Protein AF-A0A2V7D2C9-F1 (afdb_monomer)

Sequence (476 aa):
MLPTSALVYCLGAPLAWRRRIVDLAVAGVVLIAVSFSWVLAYDLTPPDRRPYAGTTSKNSMLGLAVGPYGLGRFVRLAEFRSASIAAAAAPTTEAAGSTDRALEAGPRRGLARLFVRAPAGALRLADGQLAGQVGWLLPVVLAGVVLGASRDRTRGPLSGTRLAVILWLGWLVTYGVVYSYAGGFFHFYYLVTIAPPLAALAGIGLVVLCEAFLQSARRGTLLPVTLLLTAGWQLYIDASALGWTLGESHPLHIALVSGALLSAAVLIVMLAVRPGASRPLGPRARALAASAVAIGLVAALLAPAAWALSSVLVPGAAALPSADLGRFVPVAGEAPARVRVAERYDPTGLVEFLEANYAGERYLLATTTTRLAAPIFIASGRSVMAMGGFHGLDPILTPERLAAMVEARQIRFVMVGDAGFISRRLGADVAARPITEWVQAKGQLVDPALWRSSALGGRRSGMRLYDLRPAPPTAR

Mean predicted aligned error: 9.2 Å

pLDDT: mean 83.37, std 16.63, range [28.86, 98.06]

Radius of gyration: 29.12 Å; Cα contacts (8 Å, |Δi|>4): 631; chains: 1; bounding box: 63×58×101 Å

Solvent-accessible surface area (backbone atoms only — not comparable to full-atom values): 26463 Å² total; per-residue (Å²): 86,68,71,33,54,53,48,40,47,71,69,64,53,99,63,60,70,69,56,53,50,50,54,51,50,53,50,48,52,53,47,49,54,63,71,41,45,63,41,49,56,54,61,70,42,57,76,94,80,48,83,80,39,70,69,44,93,79,60,28,52,58,56,35,53,51,24,47,73,35,51,30,19,75,41,95,49,73,90,23,57,26,68,67,50,58,40,63,40,62,96,63,87,90,67,92,82,70,89,73,78,84,80,74,86,69,45,66,56,75,76,58,62,74,47,69,76,67,59,68,34,94,62,26,58,67,37,13,66,54,18,57,64,62,47,62,50,49,50,34,23,52,46,11,50,59,54,45,60,61,71,60,73,94,77,72,84,72,51,71,62,40,44,47,47,50,39,30,47,40,36,37,50,51,54,47,51,47,66,13,52,43,47,65,80,53,60,67,60,64,51,60,78,47,36,61,30,47,52,53,30,26,52,50,10,50,54,51,31,51,50,29,44,66,60,28,52,81,54,20,51,52,36,38,50,35,45,48,49,23,48,54,49,40,53,47,25,49,29,59,49,39,51,53,55,103,80,71,82,49,72,68,54,53,48,28,47,51,28,24,49,51,20,25,49,54,51,50,50,54,49,71,69,48,84,56,64,85,62,77,75,53,71,70,58,49,51,51,50,51,51,28,50,49,43,25,49,53,19,69,42,49,61,58,47,52,20,53,46,30,50,72,79,41,90,68,56,83,94,52,57,58,49,43,50,66,79,83,41,91,33,43,80,42,78,88,69,72,74,70,74,72,77,73,82,71,51,61,30,40,46,54,42,45,60,78,65,59,81,81,43,66,22,66,33,35,24,35,16,35,78,62,22,49,63,45,26,68,73,65,75,44,50,48,38,41,54,8,32,78,47,16,63,37,89,78,70,50,52,68,58,50,50,54,34,34,76,69,46,33,36,42,36,40,40,39,58,64,61,48,75,66,25,44,76,48,41,15,64,66,64,41,36,66,48,48,55,47,46,64,75,71,26,47,77,52,65,63,82,68,32,50,71,42,101,83,65,68,94,59,86,55,57,46,45,26,43,40,72,75,75,76,80,76,87,126

Foldseek 3Di:
DLVLVLVLCCQAPPDDPVVSVVVNVVVVVVCCCVVCVVQCVQQVPDPVRDDAPAQAPPSGPVCVVCAQVNVVQFDVDPSRDRLLQVLQQPPDDPCPDDPPPPPPPFDQEDVRLLFQPQDQALCSCLQLQNCLFAVLLVLLLVLLLVLQCPPDDPDDRDDPSNSLSSNLVVQLVVVSNSQNRGDITDASVVCVSNNVSSVSSSVSSQVSQVVLLQQFLVSVLSNLVSLQVSLVSLVSSCCSQQVDDPPPDDVLNVLLNVLSCQLSVQSNVLSVPDPDSPDGDDPVSVVSNVVSVVSSVVSSVSSSVLQVCQQVPPPDDPVRRGRHNCSPDPGGPYDNPPVPPPQQADQVLQLVLLVVVDDPAQASEEELEPSVQVVSCVVNVGHHHHCQYHLSPNNPDALVRVVVSVVVRNDFKYKPLPGDPSSVSSVNCVRCVRVVVSQVVQWDWDPPVRRHPDPPPDPSPRIIMTTNHDDDPDDD

Structure (mmCIF, N/CA/C/O backbone):
data_AF-A0A2V7D2C9-F1
#
_entry.id   AF-A0A2V7D2C9-F1
#
loop_
_atom_site.group_PDB
_atom_site.id
_atom_site.type_symbol
_atom_site.label_atom_id
_atom_site.label_alt_id
_atom_site.label_comp_id
_atom_site.label_asym_id
_atom_site.label_entity_id
_atom_site.label_seq_id
_atom_site.pdbx_PDB_ins_code
_atom_site.Cartn_x
_atom_site.Cartn_y
_atom_site.Cartn_z
_atom_site.occupancy
_atom_site.B_iso_or_equiv
_atom_site.auth_seq_id
_atom_site.auth_comp_id
_atom_site.auth_asym_id
_atom_site.auth_atom_id
_atom_site.pdbx_PDB_model_num
ATOM 1 N N . MET A 1 1 ? -5.612 -13.233 4.151 1.00 82.25 1 MET A N 1
ATOM 2 C CA . MET A 1 1 ? -7.083 -13.100 4.036 1.00 82.25 1 MET A CA 1
ATOM 3 C C . MET A 1 1 ? -7.744 -14.444 3.939 1.00 82.25 1 MET A C 1
ATOM 5 O O . MET A 1 1 ? -8.529 -14.773 4.810 1.00 82.25 1 MET A O 1
ATOM 9 N N . LEU A 1 2 ? -7.383 -15.235 2.928 1.00 88.50 2 LEU A N 1
ATOM 10 C CA . LEU A 1 2 ? -8.044 -16.505 2.630 1.00 88.50 2 LEU A CA 1
ATOM 11 C C . LEU A 1 2 ? -8.145 -17.464 3.829 1.00 88.50 2 LEU A C 1
ATOM 13 O O . LEU A 1 2 ? -9.258 -17.916 4.090 1.00 88.50 2 LEU A O 1
ATOM 17 N N . PRO A 1 3 ? -7.075 -17.714 4.622 1.00 89.19 3 PRO A N 1
ATOM 18 C CA . PRO A 1 3 ? -7.195 -18.606 5.777 1.00 89.19 3 PRO A CA 1
ATOM 19 C C . PRO A 1 3 ? -8.184 -18.074 6.817 1.00 89.19 3 PRO A C 1
ATOM 21 O O . PRO A 1 3 ? -8.952 -18.832 7.398 1.00 89.19 3 PRO A O 1
ATOM 24 N N . THR A 1 4 ? -8.210 -16.756 7.018 1.00 93.25 4 THR A N 1
ATOM 25 C CA . THR A 1 4 ? -9.129 -16.096 7.946 1.00 93.25 4 THR A CA 1
ATOM 26 C C . THR A 1 4 ? -10.572 -16.153 7.454 1.00 93.25 4 THR A C 1
ATOM 28 O O . THR A 1 4 ? -11.460 -16.470 8.237 1.00 93.25 4 THR A O 1
ATOM 31 N N . SER A 1 5 ? -10.825 -15.896 6.170 1.00 92.62 5 SER A N 1
ATOM 32 C CA . SER A 1 5 ? -12.168 -15.997 5.585 1.00 92.62 5 SER A CA 1
ATOM 33 C C . SER A 1 5 ? -12.706 -17.427 5.669 1.00 92.62 5 SER A C 1
ATOM 35 O O . SER A 1 5 ? -13.848 -17.625 6.078 1.00 92.62 5 SER A O 1
ATOM 37 N N . ALA A 1 6 ? -11.867 -18.425 5.368 1.00 94.19 6 ALA A N 1
ATOM 38 C CA . ALA A 1 6 ? -12.217 -19.834 5.518 1.00 94.19 6 ALA A CA 1
ATOM 39 C C . ALA A 1 6 ? -12.487 -20.201 6.985 1.00 94.19 6 ALA A C 1
ATOM 41 O O . ALA A 1 6 ? -13.470 -20.876 7.277 1.00 94.19 6 ALA A O 1
ATOM 42 N N . LEU A 1 7 ? -11.667 -19.706 7.920 1.00 93.31 7 LEU A N 1
ATOM 43 C CA . LEU A 1 7 ? -11.869 -19.907 9.355 1.00 93.31 7 LEU A CA 1
ATOM 44 C C . LEU A 1 7 ? -13.203 -19.316 9.825 1.00 93.31 7 LEU A C 1
ATOM 46 O O . LEU A 1 7 ? -13.973 -20.001 10.488 1.00 93.31 7 LEU A O 1
ATOM 50 N N . VAL A 1 8 ? -13.506 -18.068 9.464 1.00 94.44 8 VAL A N 1
ATOM 51 C CA . VAL A 1 8 ? -14.759 -17.397 9.844 1.00 94.44 8 VAL A CA 1
ATOM 52 C C . VAL A 1 8 ? -15.966 -18.115 9.246 1.00 94.44 8 VAL A C 1
ATOM 54 O O . VAL A 1 8 ? -16.949 -18.326 9.952 1.00 94.44 8 VAL A O 1
ATOM 57 N N . TYR A 1 9 ? -15.876 -18.566 7.992 1.00 94.56 9 TYR A N 1
ATOM 58 C CA . TYR A 1 9 ? -16.906 -19.396 7.369 1.00 94.56 9 TYR A CA 1
ATOM 59 C C . TYR A 1 9 ? -17.117 -20.705 8.140 1.00 94.56 9 TYR A C 1
ATOM 61 O O . TYR A 1 9 ? -18.239 -21.042 8.518 1.00 94.56 9 TYR A O 1
ATOM 69 N N . CYS A 1 10 ? -16.027 -21.403 8.462 1.00 93.38 10 CYS A N 1
ATOM 70 C CA . CYS A 1 10 ? -16.060 -22.633 9.242 1.00 93.38 10 CYS A CA 1
ATOM 71 C C . CYS A 1 10 ? -16.616 -22.440 10.653 1.00 93.38 10 CYS A C 1
ATOM 73 O O . CYS A 1 10 ? -17.246 -23.358 11.162 1.00 93.38 10 CYS A O 1
ATOM 75 N N . LEU A 1 11 ? -16.392 -21.296 11.296 1.00 91.06 11 LEU A N 1
ATOM 76 C CA . LEU A 1 11 ? -16.873 -21.037 12.653 1.00 91.06 11 LEU A CA 1
ATOM 77 C C . LEU A 1 11 ? -18.307 -20.493 12.691 1.00 91.06 11 LEU A C 1
ATOM 79 O O . LEU A 1 11 ? -19.024 -20.754 13.654 1.00 91.06 11 LEU A O 1
ATOM 83 N N . GLY A 1 12 ? -18.714 -19.727 11.676 1.00 90.88 12 GLY A N 1
ATOM 84 C CA . GLY A 1 12 ? -19.963 -18.963 11.682 1.00 90.88 12 GLY A CA 1
ATOM 85 C C . GLY A 1 12 ? -21.104 -19.545 10.847 1.00 90.88 12 GLY A C 1
ATOM 86 O O . GLY A 1 12 ? -22.261 -19.254 11.137 1.00 90.88 12 GLY A O 1
ATOM 87 N N . ALA A 1 13 ? -20.827 -20.354 9.819 1.00 92.19 13 ALA A N 1
ATOM 88 C CA . ALA A 1 13 ? -21.873 -20.828 8.912 1.00 92.19 13 ALA A CA 1
ATOM 89 C C . ALA A 1 13 ? -22.785 -21.870 9.589 1.00 92.19 13 ALA A C 1
ATOM 91 O O . ALA A 1 13 ? -22.284 -22.903 10.036 1.00 92.19 13 ALA A O 1
ATOM 92 N N . PRO A 1 14 ? -24.121 -21.711 9.606 1.00 91.00 14 PRO A N 1
ATOM 93 C CA . PRO A 1 14 ? -25.047 -22.676 10.211 1.00 91.00 14 PRO A CA 1
ATOM 94 C C . PRO A 1 14 ? -25.293 -23.906 9.309 1.00 91.00 14 PRO A C 1
ATOM 96 O O . PRO A 1 14 ? -26.420 -24.338 9.109 1.00 91.00 14 PRO A O 1
ATOM 99 N N . LEU A 1 15 ? -24.229 -24.465 8.727 1.00 93.88 15 LEU A N 1
ATOM 100 C CA . LEU A 1 15 ? -24.260 -25.594 7.794 1.00 93.88 15 LEU A CA 1
ATOM 101 C C . LEU A 1 15 ? -23.517 -26.807 8.361 1.00 93.88 15 LEU A C 1
ATOM 103 O O . LEU A 1 15 ? -22.591 -26.652 9.158 1.00 93.88 15 LEU A O 1
ATOM 107 N N . ALA A 1 16 ? -23.864 -28.011 7.903 1.00 94.56 16 ALA A N 1
ATOM 108 C CA . ALA A 1 16 ? -23.127 -29.228 8.241 1.00 94.56 16 ALA A CA 1
ATOM 109 C C . ALA A 1 16 ? -21.674 -29.177 7.728 1.00 94.56 16 ALA A C 1
ATOM 111 O O . ALA A 1 16 ? -21.399 -28.613 6.666 1.00 94.56 16 ALA A O 1
ATOM 112 N N . TRP A 1 17 ? -20.746 -29.827 8.440 1.00 93.12 17 TRP A N 1
ATOM 113 C CA . TRP A 1 17 ? -19.308 -29.793 8.126 1.00 93.12 17 TRP A CA 1
ATOM 114 C C . TRP A 1 17 ? -18.994 -30.223 6.685 1.00 93.12 17 TRP A C 1
ATOM 116 O O . TRP A 1 17 ? -18.177 -29.588 6.021 1.00 93.12 17 TRP A O 1
ATOM 126 N N . ARG A 1 18 ? -19.697 -31.244 6.169 1.00 95.69 18 ARG A N 1
ATOM 127 C CA . ARG A 1 18 ? -19.540 -31.725 4.786 1.00 95.69 18 ARG A CA 1
ATOM 128 C C . ARG A 1 18 ? -19.818 -30.617 3.781 1.00 95.69 18 ARG A C 1
ATOM 130 O O . ARG A 1 18 ? -19.044 -30.429 2.850 1.00 95.69 18 ARG A O 1
ATOM 137 N N . ARG A 1 19 ? -20.900 -29.861 3.993 1.00 96.62 19 ARG A N 1
ATOM 138 C CA . ARG A 1 19 ? -21.278 -28.769 3.098 1.00 96.62 19 ARG A CA 1
ATOM 139 C C . ARG A 1 19 ? -20.246 -27.649 3.140 1.00 96.62 19 ARG A C 1
ATOM 141 O O . ARG A 1 19 ? -19.813 -27.209 2.085 1.00 96.62 19 ARG A O 1
ATOM 148 N N . ARG A 1 20 ? -19.762 -27.292 4.336 1.00 95.75 20 ARG A N 1
ATOM 149 C CA . ARG A 1 20 ? -18.707 -26.280 4.491 1.00 95.75 20 ARG A CA 1
ATOM 150 C C . ARG A 1 20 ? -17.437 -26.643 3.712 1.00 95.75 20 ARG A C 1
ATOM 152 O O . ARG A 1 20 ? -16.869 -25.779 3.055 1.00 95.75 20 ARG A O 1
ATOM 159 N N . ILE A 1 21 ? -17.016 -27.910 3.750 1.00 96.12 21 ILE A N 1
ATOM 160 C CA . ILE A 1 21 ? -15.855 -28.388 2.981 1.00 96.12 21 ILE A CA 1
ATOM 161 C C . ILE A 1 21 ? -16.108 -28.288 1.479 1.00 96.12 21 ILE A C 1
ATOM 163 O O . ILE A 1 21 ? -15.237 -27.810 0.761 1.00 96.12 21 ILE A O 1
ATOM 167 N N . VAL A 1 22 ? -17.287 -28.705 1.006 1.00 97.38 22 VAL A N 1
ATOM 168 C CA . VAL A 1 22 ? -17.644 -28.601 -0.417 1.00 97.38 22 VAL A CA 1
ATOM 169 C C . VAL A 1 22 ? -17.628 -27.144 -0.874 1.00 97.38 22 VAL A C 1
ATOM 171 O O . VAL A 1 22 ? -17.008 -26.843 -1.888 1.00 97.38 22 VAL A O 1
ATOM 174 N N . ASP A 1 23 ? -18.233 -26.230 -0.114 1.00 97.06 23 ASP A N 1
ATOM 175 C CA . ASP A 1 23 ? -18.254 -24.810 -0.476 1.00 97.06 23 ASP A CA 1
ATOM 176 C C . ASP A 1 23 ? -16.834 -24.218 -0.503 1.00 97.06 23 ASP A C 1
ATOM 178 O O . ASP A 1 23 ? -16.490 -23.496 -1.436 1.00 97.06 23 ASP A O 1
ATOM 182 N N . LEU A 1 24 ? -15.978 -24.567 0.468 1.00 96.75 24 LEU A N 1
ATOM 183 C CA . LEU A 1 24 ? -14.574 -24.142 0.479 1.00 96.75 24 LEU A CA 1
ATOM 184 C C . LEU A 1 24 ? -13.766 -24.745 -0.676 1.00 96.75 24 LEU A C 1
ATOM 186 O O . LEU A 1 24 ? -12.915 -24.056 -1.235 1.00 96.75 24 LEU A O 1
ATOM 190 N N . ALA A 1 25 ? -14.030 -25.997 -1.055 1.00 96.62 25 ALA A N 1
ATOM 191 C CA . ALA A 1 25 ? -13.379 -26.639 -2.192 1.00 96.62 25 ALA A CA 1
ATOM 192 C C . ALA A 1 25 ? -13.778 -25.960 -3.509 1.00 96.62 25 ALA A C 1
ATOM 194 O O . ALA A 1 25 ? -12.908 -25.588 -4.294 1.00 96.62 25 ALA A O 1
ATOM 195 N N . VAL A 1 26 ? -15.077 -25.721 -3.719 1.00 97.75 26 VAL A N 1
ATOM 196 C CA . VAL A 1 26 ? -15.592 -25.011 -4.899 1.00 97.75 26 VAL A CA 1
ATOM 197 C C . VAL A 1 26 ? -15.036 -23.588 -4.955 1.00 97.75 26 VAL A C 1
ATOM 199 O O . VAL A 1 26 ? -14.503 -23.179 -5.986 1.00 97.75 26 VAL A O 1
ATOM 202 N N . ALA A 1 27 ? -15.081 -22.850 -3.843 1.00 96.56 27 ALA A N 1
ATOM 203 C CA . ALA A 1 27 ? -14.507 -21.509 -3.761 1.00 96.56 27 ALA A CA 1
ATOM 204 C C . ALA A 1 27 ? -12.995 -21.513 -4.035 1.00 96.56 27 ALA A C 1
ATOM 206 O O . ALA A 1 27 ? -12.499 -20.622 -4.719 1.00 96.56 27 ALA A O 1
ATOM 207 N N . GLY A 1 28 ? -12.267 -22.524 -3.551 1.00 96.00 28 GLY A N 1
ATOM 208 C CA . GLY A 1 28 ? -10.843 -22.710 -3.817 1.00 96.00 28 GLY A CA 1
ATOM 209 C C . GLY A 1 28 ? -10.541 -22.931 -5.300 1.00 96.00 28 GLY A C 1
ATOM 210 O O . GLY A 1 28 ? -9.653 -22.274 -5.840 1.00 96.00 28 GLY A O 1
ATOM 211 N N . VAL A 1 29 ? -11.310 -23.790 -5.977 1.00 97.25 29 VAL A N 1
ATOM 212 C CA . VAL A 1 29 ? -11.173 -24.028 -7.426 1.00 97.25 29 VAL A CA 1
ATOM 213 C C . VAL A 1 29 ? -11.424 -22.744 -8.214 1.00 97.25 29 VAL A C 1
ATOM 215 O O . VAL A 1 29 ? -10.598 -22.368 -9.046 1.00 97.25 29 VAL A O 1
ATOM 218 N N . VAL A 1 30 ? -12.520 -22.035 -7.922 1.00 97.31 30 VAL A N 1
ATOM 219 C CA . VAL A 1 30 ? -12.848 -20.760 -8.582 1.00 97.31 30 VAL A CA 1
ATOM 220 C C . VAL A 1 30 ? -11.748 -19.728 -8.343 1.00 97.31 30 VAL A C 1
ATOM 222 O O . VAL A 1 30 ? -11.293 -19.077 -9.282 1.00 97.31 30 VAL A O 1
ATOM 225 N N . LEU A 1 31 ? -11.278 -19.602 -7.102 1.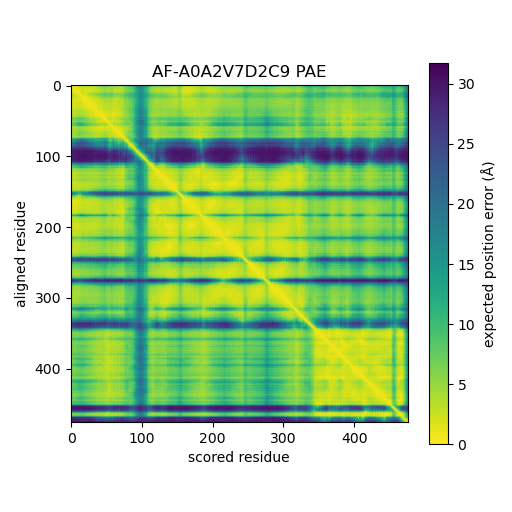00 95.81 31 LEU A N 1
ATOM 226 C CA . LEU A 1 31 ? -10.225 -18.663 -6.741 1.00 95.81 31 LEU A CA 1
ATOM 227 C C . LEU A 1 31 ? -8.929 -18.945 -7.503 1.00 95.81 31 LEU A C 1
ATOM 229 O O . LEU A 1 31 ? -8.324 -18.006 -8.010 1.00 95.81 31 LEU A O 1
ATOM 233 N N . ILE A 1 32 ? -8.500 -20.206 -7.588 1.00 94.62 32 ILE A N 1
ATOM 234 C CA . ILE A 1 32 ? -7.296 -20.598 -8.331 1.00 94.62 32 ILE A CA 1
ATOM 235 C C . ILE A 1 32 ? -7.477 -20.281 -9.817 1.00 94.62 32 ILE A C 1
ATOM 237 O O . ILE A 1 32 ? -6.627 -19.608 -10.398 1.00 94.62 32 ILE A O 1
ATOM 241 N N . ALA A 1 33 ? -8.596 -20.696 -10.415 1.00 96.12 33 ALA A N 1
ATOM 242 C CA . ALA A 1 33 ? -8.868 -20.468 -11.831 1.00 96.12 33 ALA A CA 1
ATOM 243 C C . ALA A 1 33 ? -8.828 -18.974 -12.189 1.00 96.12 33 ALA A C 1
ATOM 245 O O . ALA A 1 33 ? -8.152 -18.580 -13.138 1.00 96.12 33 ALA A O 1
ATOM 246 N N . VAL A 1 34 ? -9.484 -18.126 -11.391 1.00 96.44 34 VAL A N 1
ATOM 247 C CA . VAL A 1 34 ? -9.506 -16.673 -11.612 1.00 96.44 34 VAL A CA 1
ATOM 248 C C . VAL A 1 34 ? -8.134 -16.052 -11.340 1.00 96.44 34 VAL A C 1
ATOM 250 O O . VAL A 1 34 ? -7.636 -15.302 -12.178 1.00 96.44 34 VAL A O 1
ATOM 253 N N . SER A 1 35 ? -7.493 -16.386 -10.215 1.00 94.12 35 SER A N 1
ATOM 254 C CA . SER A 1 35 ? -6.233 -15.752 -9.787 1.00 94.12 35 SER A CA 1
ATOM 255 C C . SER A 1 35 ? -5.062 -16.072 -10.717 1.00 94.12 35 SER A C 1
ATOM 257 O O . SER A 1 35 ? -4.195 -15.226 -10.920 1.00 94.12 35 SER A O 1
ATOM 259 N N . PHE A 1 36 ? -5.037 -17.276 -11.295 1.00 94.62 36 PHE A N 1
ATOM 260 C CA . PHE A 1 36 ? -3.972 -17.702 -12.205 1.00 94.62 36 PHE A CA 1
ATOM 261 C C . PHE A 1 36 ? -4.314 -17.513 -13.685 1.00 94.62 36 PHE A C 1
ATOM 263 O O . PHE A 1 36 ? -3.427 -17.692 -14.513 1.00 94.62 36 PHE A O 1
ATOM 270 N N . SER A 1 37 ? -5.540 -17.110 -14.038 1.00 95.94 37 SER A N 1
ATOM 271 C CA . SER A 1 37 ? -5.976 -16.965 -15.437 1.00 95.94 37 SER A CA 1
ATOM 272 C C . SER A 1 37 ? -5.016 -16.123 -16.286 1.00 95.94 37 SER A C 1
ATOM 274 O O . SER A 1 37 ? -4.532 -16.584 -17.318 1.00 95.94 37 SER A O 1
ATOM 276 N N . TRP A 1 38 ? -4.678 -14.915 -15.829 1.00 95.56 38 TRP A N 1
ATOM 277 C CA . TRP A 1 38 ? -3.775 -14.019 -16.553 1.00 95.56 38 TRP A CA 1
ATOM 278 C C . TRP A 1 38 ? -2.324 -14.506 -16.543 1.00 95.56 38 TRP A C 1
ATOM 280 O O . TRP A 1 38 ? -1.645 -14.431 -17.564 1.00 95.56 38 TRP A O 1
ATOM 290 N N . VAL A 1 39 ? -1.858 -15.043 -15.411 1.00 95.31 39 VAL A N 1
ATOM 291 C CA . VAL A 1 39 ? -0.503 -15.603 -15.287 1.00 95.31 39 VAL A CA 1
ATOM 292 C C . VAL A 1 39 ? -0.308 -16.747 -16.281 1.00 95.31 39 VAL A C 1
ATOM 294 O O . VAL A 1 39 ? 0.691 -16.773 -16.994 1.00 95.31 39 VAL A O 1
ATOM 297 N N . LEU A 1 40 ? -1.289 -17.649 -16.377 1.00 95.19 40 LEU A N 1
ATOM 298 C CA . LEU A 1 40 ? -1.291 -18.755 -17.329 1.00 95.19 40 LEU A CA 1
ATOM 299 C C . LEU A 1 40 ? -1.386 -18.251 -18.768 1.00 95.19 40 LEU A C 1
ATOM 301 O O . LEU A 1 40 ? -0.594 -18.674 -19.601 1.00 95.19 40 LEU A O 1
ATOM 305 N N . ALA A 1 41 ? -2.298 -17.321 -19.064 1.00 96.12 41 ALA A N 1
ATOM 306 C CA . ALA A 1 41 ? -2.421 -16.746 -20.403 1.00 96.12 41 ALA A CA 1
ATOM 307 C C . ALA A 1 41 ? -1.102 -16.111 -20.875 1.00 96.12 41 ALA A C 1
ATOM 309 O O . ALA A 1 41 ? -0.677 -16.320 -22.013 1.00 96.12 41 ALA A O 1
ATOM 310 N N . TYR A 1 42 ? -0.421 -15.381 -19.990 1.00 96.38 42 TYR A N 1
ATOM 311 C CA . TYR A 1 42 ? 0.877 -14.789 -20.279 1.00 96.38 42 TYR A CA 1
ATOM 312 C C . TYR A 1 42 ? 1.955 -15.865 -20.486 1.00 96.38 42 TYR A C 1
ATOM 314 O O . TYR A 1 42 ? 2.602 -15.877 -21.533 1.00 96.38 42 TYR A O 1
ATOM 322 N N . ASP A 1 43 ? 2.132 -16.786 -19.532 1.00 95.69 43 ASP A N 1
ATOM 323 C CA . ASP A 1 43 ? 3.218 -17.775 -19.566 1.00 95.69 43 ASP A CA 1
ATOM 324 C C . ASP A 1 43 ? 3.050 -18.797 -20.711 1.00 95.69 43 ASP A C 1
ATOM 326 O O . ASP A 1 43 ? 4.058 -19.261 -21.251 1.00 95.69 43 ASP A O 1
ATOM 330 N N . LEU A 1 44 ? 1.813 -19.077 -21.146 1.00 96.12 44 LEU A N 1
ATOM 331 C CA . LEU A 1 44 ? 1.499 -19.951 -22.288 1.00 96.12 44 LEU A CA 1
ATOM 332 C C . LEU A 1 44 ? 1.615 -19.258 -23.660 1.00 96.12 44 LEU A C 1
ATOM 334 O O . LEU A 1 44 ? 1.754 -19.941 -24.674 1.00 96.12 44 LEU A O 1
ATOM 338 N N . THR A 1 45 ? 1.576 -17.924 -23.730 1.00 97.06 45 THR A N 1
ATOM 339 C CA . THR A 1 45 ? 1.738 -17.187 -25.000 1.00 97.06 45 THR A CA 1
ATOM 340 C C . THR A 1 45 ? 3.207 -17.194 -25.422 1.00 97.06 45 THR A C 1
ATOM 342 O O . THR A 1 45 ? 4.005 -16.714 -24.640 1.00 97.06 45 THR A O 1
ATOM 345 N N . PRO A 1 46 ? 3.628 -17.633 -26.619 1.00 95.12 46 PRO A N 1
ATOM 346 C CA . PRO A 1 46 ? 5.052 -17.706 -26.979 1.00 95.12 46 PRO A CA 1
ATOM 347 C C . PRO A 1 46 ? 5.869 -16.425 -26.666 1.00 95.12 46 PRO A C 1
ATOM 349 O O . PRO A 1 46 ? 5.362 -15.321 -26.894 1.00 95.12 46 PRO A O 1
ATOM 352 N N . PRO A 1 47 ? 7.117 -16.524 -26.148 1.00 89.31 47 PRO A N 1
ATOM 353 C CA . PRO A 1 47 ? 7.922 -15.366 -25.726 1.00 89.31 47 PRO A CA 1
ATOM 354 C C . PRO A 1 47 ? 8.152 -14.289 -26.796 1.00 89.31 47 PRO A C 1
ATOM 356 O O . PRO A 1 47 ? 8.338 -13.124 -26.458 1.00 89.31 47 PRO A O 1
ATOM 359 N N . ASP A 1 48 ? 8.144 -14.658 -28.075 1.00 85.06 48 ASP A N 1
ATOM 360 C CA . ASP A 1 48 ? 8.259 -13.766 -29.234 1.00 85.06 48 ASP A CA 1
ATOM 361 C C . ASP A 1 48 ? 6.968 -12.982 -29.535 1.00 85.06 48 ASP A C 1
ATOM 363 O O . ASP A 1 48 ? 7.002 -11.983 -30.255 1.00 85.06 48 ASP A O 1
ATOM 367 N N . ARG A 1 49 ? 5.836 -13.398 -28.951 1.00 88.38 49 ARG A N 1
ATOM 368 C CA . ARG A 1 49 ? 4.500 -12.812 -29.148 1.00 88.38 49 ARG A CA 1
ATOM 369 C C . ARG A 1 49 ? 3.958 -12.079 -27.921 1.00 88.38 49 ARG A C 1
ATOM 371 O O . ARG A 1 49 ? 2.817 -11.623 -27.948 1.00 88.38 49 ARG A O 1
ATOM 378 N N . ARG A 1 50 ? 4.754 -11.935 -26.857 1.00 90.31 50 ARG A N 1
ATOM 379 C CA . ARG A 1 50 ? 4.373 -11.225 -25.624 1.00 90.31 50 ARG A CA 1
ATOM 380 C C . ARG A 1 50 ? 5.447 -10.221 -25.182 1.00 90.31 50 ARG A C 1
ATOM 382 O O . ARG A 1 50 ? 6.622 -10.416 -25.485 1.00 90.31 50 ARG A O 1
ATOM 389 N N . PRO A 1 51 ? 5.083 -9.152 -24.447 1.00 86.50 51 PRO A N 1
ATOM 390 C CA . PRO A 1 51 ? 6.060 -8.280 -23.792 1.00 86.50 51 PRO A CA 1
ATOM 391 C C . PRO A 1 51 ? 6.896 -9.052 -22.771 1.00 86.50 51 PRO A C 1
ATOM 393 O O . PRO A 1 51 ? 6.403 -10.024 -22.209 1.00 86.50 51 PRO A O 1
ATOM 396 N N . TYR A 1 52 ? 8.114 -8.602 -22.471 1.00 87.44 52 TYR A N 1
ATOM 397 C CA . TYR A 1 52 ? 8.950 -9.218 -21.438 1.00 87.44 52 TYR A CA 1
ATOM 398 C C . TYR A 1 52 ? 8.395 -8.986 -20.023 1.00 87.44 52 TYR A C 1
ATOM 400 O O . TYR A 1 52 ? 7.986 -7.873 -19.682 1.00 87.44 52 TYR A O 1
ATOM 408 N N . ALA A 1 53 ? 8.426 -10.015 -19.178 1.00 88.44 53 ALA A N 1
ATOM 409 C CA . ALA A 1 53 ? 8.108 -9.926 -17.761 1.00 88.44 53 ALA A CA 1
ATOM 410 C C . ALA A 1 53 ? 9.287 -9.261 -17.045 1.00 88.44 53 ALA A C 1
ATOM 412 O O . ALA A 1 53 ? 10.233 -9.930 -16.616 1.00 88.44 53 ALA A O 1
ATOM 413 N N . GLY A 1 54 ? 9.247 -7.931 -16.953 1.00 80.56 54 GLY A N 1
ATOM 414 C CA . GLY A 1 54 ? 10.285 -7.142 -16.291 1.00 80.56 54 GLY A CA 1
ATOM 415 C C . GLY A 1 54 ? 10.563 -7.636 -14.874 1.00 80.56 54 GLY A C 1
ATOM 416 O O . GLY A 1 54 ? 9.686 -8.192 -14.211 1.00 80.56 54 GLY A O 1
ATOM 417 N N . THR A 1 55 ? 11.794 -7.446 -14.398 1.00 74.56 55 THR A N 1
ATOM 418 C CA . THR A 1 55 ? 12.270 -7.953 -13.094 1.00 74.56 55 THR A CA 1
ATOM 419 C C . THR A 1 55 ? 12.275 -9.482 -12.936 1.00 74.56 55 THR A C 1
ATOM 421 O O . THR A 1 55 ? 12.450 -9.980 -11.826 1.00 74.56 55 THR A O 1
ATOM 424 N N . THR A 1 56 ? 12.152 -10.246 -14.022 1.00 78.06 56 THR A N 1
ATOM 425 C CA . THR A 1 56 ? 12.356 -11.706 -14.026 1.00 78.06 56 THR A CA 1
ATOM 426 C C . THR A 1 56 ? 13.647 -12.077 -14.749 1.00 78.06 56 THR A C 1
ATOM 428 O O . THR A 1 56 ? 14.173 -11.281 -15.524 1.00 78.06 56 THR A O 1
ATOM 431 N N . SER A 1 57 ? 14.157 -13.287 -14.509 1.00 72.94 57 SER A N 1
ATOM 432 C CA . SER A 1 57 ? 15.250 -13.891 -15.291 1.00 72.94 57 SER A CA 1
ATOM 433 C C . SER A 1 57 ? 14.751 -14.861 -16.369 1.00 72.94 57 SER A C 1
ATOM 435 O O . SER A 1 57 ? 15.445 -15.095 -17.351 1.00 72.94 57 SER A O 1
ATOM 437 N N . LYS A 1 58 ? 13.550 -15.430 -16.188 1.00 82.56 58 LYS A N 1
ATOM 438 C CA . LYS A 1 58 ? 12.977 -16.484 -17.046 1.00 82.56 58 LYS A CA 1
ATOM 439 C C . LYS A 1 58 ? 11.792 -16.011 -17.900 1.00 82.56 58 LYS A C 1
ATOM 441 O O . LYS A 1 58 ? 11.113 -16.842 -18.490 1.00 82.56 58 LYS A O 1
ATOM 446 N N . ASN A 1 59 ? 11.513 -14.705 -17.949 1.00 89.50 59 ASN A N 1
ATOM 447 C CA . ASN A 1 59 ? 10.378 -14.137 -18.686 1.00 89.50 59 ASN A CA 1
ATOM 448 C C . ASN A 1 59 ? 9.021 -14.790 -18.320 1.00 89.50 59 ASN A C 1
ATOM 450 O O . ASN A 1 59 ? 8.259 -15.175 -19.210 1.00 89.50 59 ASN A O 1
ATOM 454 N N . SER A 1 60 ? 8.750 -14.970 -17.019 1.00 91.56 60 SER A N 1
ATOM 455 C CA . SER A 1 60 ? 7.551 -15.660 -16.504 1.00 91.56 60 SER A CA 1
ATOM 456 C C . SER A 1 60 ? 6.874 -14.884 -15.375 1.00 91.56 60 SER A C 1
ATOM 458 O O . SER A 1 60 ? 7.521 -14.505 -14.395 1.00 91.56 60 SER A O 1
ATOM 460 N N . MET A 1 61 ? 5.557 -14.703 -15.482 1.00 92.88 61 MET A N 1
ATOM 461 C CA . MET A 1 61 ? 4.742 -14.033 -14.463 1.00 92.88 61 MET A CA 1
ATOM 462 C C . MET A 1 61 ? 4.523 -14.912 -13.231 1.00 92.88 61 MET A C 1
ATOM 464 O O . MET A 1 61 ? 4.455 -14.392 -12.116 1.00 92.88 61 MET A O 1
ATOM 468 N N . LEU A 1 62 ? 4.482 -16.240 -13.389 1.00 92.50 62 LEU A N 1
ATOM 469 C CA . LEU A 1 62 ? 4.447 -17.143 -12.240 1.00 92.50 62 LEU A CA 1
ATOM 470 C C . LEU A 1 62 ? 5.760 -17.070 -11.454 1.00 92.50 62 LEU A C 1
ATOM 472 O O . LEU A 1 62 ? 5.749 -16.933 -10.229 1.00 92.50 62 LEU A O 1
ATOM 476 N N . GLY A 1 63 ? 6.891 -17.094 -12.167 1.00 88.38 63 GLY A N 1
ATOM 477 C CA . GLY A 1 63 ? 8.218 -16.925 -11.576 1.00 88.38 63 GLY A CA 1
ATOM 478 C C . GLY A 1 63 ? 8.372 -15.579 -10.866 1.00 88.38 63 GLY A C 1
ATOM 479 O O . GLY A 1 63 ? 8.956 -15.518 -9.786 1.00 88.38 63 GLY A O 1
ATOM 480 N N . LEU A 1 64 ? 7.787 -14.514 -11.424 1.00 88.25 64 LEU A N 1
ATOM 481 C CA . LEU A 1 64 ? 7.717 -13.195 -10.795 1.00 88.25 64 LEU A CA 1
ATOM 482 C C . LEU A 1 64 ? 6.955 -13.235 -9.460 1.00 88.25 64 LEU A C 1
ATOM 484 O O . LEU A 1 64 ? 7.464 -12.758 -8.443 1.00 88.25 64 LEU A O 1
ATOM 488 N N . ALA A 1 65 ? 5.746 -13.805 -9.470 1.00 88.88 65 ALA A N 1
ATOM 489 C CA . ALA A 1 65 ? 4.839 -13.819 -8.326 1.00 88.88 65 ALA A CA 1
ATOM 490 C C . ALA A 1 65 ? 5.354 -14.691 -7.172 1.00 88.88 65 ALA A C 1
ATOM 492 O O . ALA A 1 65 ? 5.306 -14.276 -6.015 1.00 88.88 65 ALA A O 1
ATOM 493 N N . VAL A 1 66 ? 5.863 -15.889 -7.478 1.00 88.19 66 VAL A N 1
ATOM 494 C CA . VAL A 1 66 ? 6.341 -16.844 -6.465 1.00 88.19 66 VAL A CA 1
ATOM 495 C C . VAL A 1 66 ? 7.771 -16.540 -6.030 1.00 88.19 66 VAL A C 1
ATOM 497 O O . VAL A 1 66 ? 8.099 -16.717 -4.859 1.00 88.19 66 VAL A O 1
ATOM 500 N N . GLY A 1 67 ? 8.622 -16.075 -6.946 1.00 85.38 67 GLY A N 1
ATOM 501 C CA . GLY A 1 67 ? 10.036 -15.849 -6.680 1.00 85.38 67 GLY A CA 1
ATOM 502 C C . GLY A 1 67 ? 10.291 -14.503 -5.996 1.00 85.38 67 GLY A C 1
ATOM 503 O O . GLY A 1 67 ? 10.077 -14.397 -4.787 1.00 85.38 67 GLY A O 1
ATOM 504 N N . PRO A 1 68 ? 10.746 -13.460 -6.713 1.00 78.19 68 PRO A N 1
ATOM 505 C CA . PRO A 1 68 ? 11.225 -12.226 -6.084 1.00 78.19 68 PRO A CA 1
ATOM 506 C C . PRO A 1 68 ? 10.173 -11.467 -5.261 1.00 78.19 68 PRO A C 1
ATOM 508 O O . PRO A 1 68 ? 10.510 -10.847 -4.249 1.00 78.19 68 PRO A O 1
ATOM 511 N N . TYR A 1 69 ? 8.900 -11.526 -5.666 1.00 83.50 69 TYR A N 1
ATOM 512 C CA . TYR A 1 69 ? 7.793 -10.868 -4.959 1.00 83.50 69 TYR A CA 1
ATOM 513 C C . TYR A 1 69 ? 7.089 -11.772 -3.935 1.00 83.50 69 TYR A C 1
ATOM 515 O O . TYR A 1 69 ? 6.334 -11.264 -3.105 1.00 83.50 69 TYR A O 1
ATOM 523 N N . GLY A 1 70 ? 7.369 -13.077 -3.955 1.00 87.19 70 GLY A N 1
ATOM 524 C CA . GLY A 1 70 ? 6.829 -14.072 -3.032 1.00 87.19 70 GLY A CA 1
ATOM 525 C C . GLY A 1 70 ? 7.878 -14.525 -2.020 1.00 87.19 70 GLY A C 1
ATOM 526 O O . GLY A 1 70 ? 8.169 -13.830 -1.047 1.00 87.19 70 GLY A O 1
ATOM 527 N N . LEU A 1 71 ? 8.467 -15.699 -2.248 1.00 86.94 71 LEU A N 1
ATOM 528 C CA . LEU A 1 71 ? 9.438 -16.337 -1.353 1.00 86.94 71 LEU A CA 1
ATOM 529 C C . LEU A 1 71 ? 10.719 -15.513 -1.169 1.00 86.94 71 LEU A C 1
ATOM 531 O O . LEU A 1 71 ? 11.261 -15.473 -0.064 1.00 86.94 71 LEU A O 1
ATOM 535 N N . GLY A 1 72 ? 11.166 -14.796 -2.203 1.00 82.88 72 GLY A N 1
ATOM 536 C CA . GLY A 1 72 ? 12.344 -13.921 -2.160 1.00 82.88 72 GLY A CA 1
ATOM 537 C C . GLY A 1 72 ? 12.229 -12.763 -1.166 1.00 82.88 72 GLY A C 1
ATOM 538 O O . GLY A 1 72 ? 13.234 -12.176 -0.770 1.00 82.88 72 GLY A O 1
ATOM 539 N N . ARG A 1 73 ? 11.010 -12.460 -0.705 1.00 83.50 73 ARG A N 1
ATOM 540 C CA . ARG A 1 73 ? 10.757 -11.486 0.363 1.00 83.50 73 ARG A CA 1
ATOM 541 C C . ARG A 1 73 ? 11.126 -12.018 1.744 1.00 83.50 73 ARG A C 1
ATOM 543 O O . ARG A 1 73 ? 11.379 -11.221 2.638 1.00 83.50 73 ARG A O 1
ATOM 550 N N . PHE A 1 74 ? 11.149 -13.333 1.935 1.00 85.25 74 PHE A N 1
ATOM 551 C CA . PHE A 1 74 ? 11.345 -13.961 3.246 1.00 85.25 74 PHE A CA 1
ATOM 552 C C . PHE A 1 74 ? 12.613 -14.811 3.310 1.00 85.25 74 PHE A C 1
ATOM 554 O O . PHE A 1 74 ? 13.177 -14.991 4.386 1.00 85.25 74 PHE A O 1
ATOM 561 N N . VAL A 1 75 ? 13.089 -15.298 2.164 1.00 82.44 75 VAL A N 1
ATOM 562 C CA . VAL A 1 75 ? 14.261 -16.168 2.065 1.00 82.44 75 VAL A CA 1
ATOM 563 C C . VAL A 1 75 ? 15.299 -15.538 1.139 1.00 82.44 75 VAL A C 1
ATOM 565 O O . VAL A 1 75 ? 14.984 -15.088 0.041 1.00 82.44 75 VAL A O 1
ATOM 568 N N . ARG A 1 76 ? 16.571 -15.532 1.556 1.00 68.88 76 ARG A N 1
ATOM 569 C CA . ARG A 1 76 ? 17.690 -14.936 0.801 1.00 68.88 76 ARG A CA 1
ATOM 570 C C . ARG A 1 76 ? 18.338 -15.905 -0.201 1.00 68.88 76 ARG A C 1
ATOM 572 O O . ARG A 1 76 ? 19.564 -15.942 -0.311 1.00 68.88 76 ARG A O 1
ATOM 579 N N . LEU A 1 77 ? 17.543 -16.682 -0.935 1.00 68.25 77 LEU A N 1
ATOM 580 C CA . LEU A 1 77 ? 18.056 -17.602 -1.961 1.00 68.25 77 LEU A CA 1
ATOM 581 C C . LEU A 1 77 ? 18.417 -16.846 -3.244 1.00 68.25 77 LEU A C 1
ATOM 583 O O . LEU A 1 77 ? 17.689 -15.947 -3.662 1.00 68.25 77 LEU A O 1
ATOM 587 N N . ALA A 1 78 ? 19.540 -17.211 -3.871 1.00 64.75 78 ALA A N 1
ATOM 588 C CA . ALA A 1 78 ? 20.023 -16.574 -5.099 1.00 64.75 78 ALA A CA 1
ATOM 589 C C . ALA A 1 78 ? 19.013 -16.681 -6.257 1.00 64.75 78 ALA A C 1
ATOM 591 O O . ALA A 1 78 ? 18.850 -15.722 -7.005 1.00 64.75 78 ALA A O 1
ATOM 592 N N . GLU A 1 79 ? 18.272 -17.791 -6.342 1.00 61.12 79 GLU A N 1
ATOM 593 C CA . GLU A 1 79 ? 17.235 -18.024 -7.360 1.00 61.12 79 GLU A CA 1
ATOM 594 C C . GLU A 1 79 ? 16.068 -17.021 -7.288 1.00 61.12 79 GLU A C 1
ATOM 596 O O . GLU A 1 79 ? 15.423 -16.743 -8.297 1.00 61.12 79 GLU A O 1
ATOM 601 N N . PHE A 1 80 ? 15.825 -16.418 -6.119 1.00 56.34 80 PHE A N 1
ATOM 602 C CA . PHE A 1 80 ? 14.761 -15.431 -5.920 1.00 56.34 80 PHE A CA 1
ATOM 603 C C . PHE A 1 80 ? 15.258 -13.978 -5.947 1.00 56.34 80 PHE A C 1
ATOM 605 O O . PHE A 1 80 ? 14.499 -13.061 -5.629 1.00 56.34 80 PHE A O 1
ATOM 612 N N . ARG A 1 81 ? 16.520 -13.739 -6.335 1.00 58.66 81 ARG A N 1
ATOM 613 C CA . ARG A 1 81 ? 17.064 -12.388 -6.519 1.00 58.66 81 ARG A CA 1
ATOM 614 C C . ARG A 1 81 ? 16.889 -11.946 -7.969 1.00 58.66 81 ARG A C 1
ATOM 616 O O . ARG A 1 81 ? 17.490 -12.518 -8.871 1.00 58.66 81 ARG A O 1
ATOM 623 N N . SER A 1 82 ? 16.149 -10.866 -8.194 1.00 56.84 82 SER A N 1
ATOM 624 C CA . SER A 1 82 ? 16.210 -10.139 -9.469 1.00 56.84 82 SER A CA 1
ATOM 625 C C . SER A 1 82 ? 17.294 -9.074 -9.400 1.00 56.84 82 SER A C 1
ATOM 627 O O . SER A 1 82 ? 17.387 -8.377 -8.392 1.00 56.84 82 SER A O 1
ATOM 629 N N . ALA A 1 83 ? 18.074 -8.884 -10.467 1.00 52.69 83 ALA A N 1
ATOM 630 C CA . ALA A 1 83 ? 19.119 -7.854 -10.521 1.00 52.69 83 ALA A CA 1
ATOM 631 C C . ALA A 1 83 ? 18.572 -6.444 -10.213 1.00 52.69 83 ALA A C 1
ATOM 633 O O . ALA A 1 83 ? 19.174 -5.693 -9.451 1.00 52.69 83 ALA A O 1
ATOM 634 N N . SER A 1 84 ? 17.369 -6.127 -10.701 1.00 51.00 84 SER A N 1
ATOM 635 C CA . SER A 1 84 ? 16.655 -4.877 -10.405 1.00 51.00 84 SER A CA 1
ATOM 636 C C . SER A 1 84 ? 16.249 -4.716 -8.935 1.00 51.00 84 SER A C 1
ATOM 638 O O . SER A 1 84 ? 16.188 -3.598 -8.432 1.00 51.00 84 SER A O 1
ATOM 640 N N . ILE A 1 85 ? 16.003 -5.825 -8.235 1.00 53.69 85 ILE A N 1
ATOM 641 C CA . ILE A 1 85 ? 15.569 -5.877 -6.833 1.00 53.69 85 ILE A CA 1
ATOM 642 C C . ILE A 1 85 ? 16.776 -5.882 -5.891 1.00 53.69 85 ILE A C 1
ATOM 644 O O . ILE A 1 85 ? 16.767 -5.185 -4.879 1.00 53.69 85 ILE A O 1
ATOM 648 N N . ALA A 1 86 ? 17.822 -6.631 -6.242 1.00 51.22 86 ALA A N 1
ATOM 649 C CA . ALA A 1 86 ? 19.080 -6.697 -5.512 1.00 51.22 86 ALA A CA 1
ATOM 650 C C . ALA A 1 86 ? 19.819 -5.353 -5.554 1.00 51.22 86 ALA A C 1
ATOM 652 O O . ALA A 1 86 ? 20.285 -4.883 -4.520 1.00 51.22 86 ALA A O 1
ATOM 653 N N . ALA A 1 87 ? 19.846 -4.690 -6.714 1.00 46.69 87 ALA A N 1
ATOM 654 C CA . ALA A 1 87 ? 20.446 -3.369 -6.841 1.00 46.69 87 ALA A CA 1
ATOM 655 C C . ALA A 1 87 ? 19.649 -2.298 -6.072 1.00 46.69 87 ALA A C 1
ATOM 657 O O . ALA A 1 87 ? 20.235 -1.391 -5.486 1.00 46.69 87 ALA A O 1
ATOM 658 N N . ALA A 1 88 ? 18.310 -2.399 -6.042 1.00 46.41 88 ALA A N 1
ATOM 659 C CA . ALA A 1 88 ? 17.448 -1.440 -5.340 1.00 46.41 88 ALA A CA 1
ATOM 660 C C . ALA A 1 88 ? 17.466 -1.611 -3.810 1.00 46.41 88 ALA A C 1
ATOM 662 O O . ALA A 1 88 ? 16.955 -0.752 -3.092 1.00 46.41 88 ALA A O 1
ATOM 663 N N . ALA A 1 89 ? 18.052 -2.704 -3.308 1.00 47.41 89 ALA A N 1
ATOM 664 C CA . ALA A 1 89 ? 18.146 -3.023 -1.887 1.00 47.41 89 ALA A CA 1
ATOM 665 C C . ALA A 1 89 ? 19.370 -2.407 -1.165 1.00 47.41 89 ALA A C 1
ATOM 667 O O . ALA A 1 89 ? 19.476 -2.558 0.054 1.00 47.41 89 ALA A O 1
ATOM 668 N N . ALA A 1 90 ? 20.269 -1.681 -1.847 1.00 39.31 90 ALA A N 1
ATOM 669 C CA . ALA A 1 90 ? 21.436 -1.055 -1.208 1.00 39.31 90 ALA A CA 1
ATOM 670 C C . ALA A 1 90 ? 21.400 0.493 -1.243 1.00 39.31 90 ALA A C 1
ATOM 672 O O . ALA A 1 90 ? 21.064 1.074 -2.277 1.00 39.31 90 ALA A O 1
ATOM 673 N N . PRO A 1 91 ? 21.759 1.187 -0.138 1.00 39.84 91 PRO A N 1
ATOM 674 C CA . PRO A 1 91 ? 22.540 0.686 0.988 1.00 39.84 91 PRO A CA 1
ATOM 675 C C . PRO A 1 91 ? 21.655 0.405 2.208 1.00 39.84 91 PRO A C 1
ATOM 677 O O . PRO A 1 91 ? 21.335 1.298 2.990 1.00 39.84 91 PRO A O 1
ATOM 680 N N . THR A 1 92 ? 21.292 -0.858 2.405 1.00 38.69 92 THR A N 1
ATOM 681 C CA . THR A 1 92 ? 21.061 -1.374 3.751 1.00 38.69 92 THR A CA 1
ATOM 682 C C . THR A 1 92 ? 22.090 -2.472 4.002 1.00 38.69 92 THR A C 1
ATOM 684 O O . THR A 1 92 ? 22.097 -3.502 3.338 1.00 38.69 92 THR A O 1
ATOM 687 N N . THR A 1 93 ? 22.976 -2.229 4.971 1.00 37.78 93 THR A N 1
ATOM 688 C CA . THR A 1 93 ? 23.628 -3.267 5.790 1.00 37.78 93 THR A CA 1
ATOM 689 C C . THR A 1 93 ? 24.548 -4.298 5.111 1.00 37.78 93 THR A C 1
ATOM 691 O O . THR A 1 93 ? 24.416 -5.488 5.369 1.00 37.78 93 THR A O 1
ATOM 694 N N . GLU A 1 94 ? 25.559 -3.855 4.360 1.00 31.16 94 GLU A N 1
ATOM 695 C CA . GLU A 1 94 ? 26.805 -4.632 4.145 1.00 31.16 94 GLU A CA 1
ATOM 696 C C . GLU A 1 94 ? 28.046 -3.883 4.675 1.00 31.16 94 GLU A C 1
ATOM 698 O O . GLU A 1 94 ? 29.110 -3.857 4.073 1.00 31.16 94 GLU A O 1
ATOM 703 N N . ALA A 1 95 ? 27.910 -3.275 5.856 1.00 30.03 95 ALA A N 1
ATOM 704 C CA . ALA A 1 95 ? 29.038 -2.838 6.681 1.00 30.03 95 ALA A CA 1
ATOM 705 C C . ALA A 1 95 ? 28.800 -3.259 8.141 1.00 30.03 95 ALA A C 1
ATOM 707 O O . ALA A 1 95 ? 28.786 -2.450 9.064 1.00 30.03 95 ALA A O 1
ATOM 708 N N . ALA A 1 96 ? 28.535 -4.548 8.358 1.00 34.31 96 ALA A N 1
ATOM 709 C CA . ALA A 1 96 ? 28.563 -5.136 9.693 1.00 34.31 96 ALA A CA 1
ATOM 710 C C . ALA A 1 96 ? 30.033 -5.387 10.075 1.00 34.31 96 ALA A C 1
ATOM 712 O O . ALA A 1 96 ? 30.524 -6.502 9.952 1.00 34.31 96 ALA A O 1
ATOM 713 N N . GLY A 1 97 ? 30.756 -4.327 10.448 1.00 28.95 97 GLY A N 1
ATOM 714 C CA . GLY A 1 97 ? 32.173 -4.447 10.808 1.00 28.95 97 GLY A CA 1
ATOM 715 C C . GLY A 1 97 ? 32.892 -3.185 11.288 1.00 28.95 97 GLY A C 1
ATOM 716 O O . GLY A 1 97 ? 34.015 -3.308 11.759 1.00 28.95 97 GLY A O 1
ATOM 717 N N . SER A 1 98 ? 32.295 -1.991 11.226 1.00 31.05 98 SER A N 1
ATOM 718 C CA . SER A 1 98 ? 32.946 -0.768 11.722 1.00 31.05 98 SER A CA 1
ATOM 719 C C . SER A 1 98 ? 32.192 -0.171 12.908 1.00 31.05 98 SER A C 1
ATOM 721 O O . SER A 1 98 ? 31.004 0.134 12.830 1.00 31.05 98 SER A O 1
ATOM 723 N N . THR A 1 99 ? 32.914 -0.006 14.008 1.00 31.89 99 THR A N 1
ATOM 724 C CA . THR A 1 99 ? 32.499 0.429 15.348 1.00 31.89 99 THR A CA 1
ATOM 725 C C . THR A 1 99 ? 32.062 1.895 15.481 1.00 31.89 99 THR A C 1
ATOM 727 O O . THR A 1 99 ? 31.810 2.341 16.597 1.00 31.89 99 THR A O 1
ATOM 730 N N . ASP A 1 100 ? 31.857 2.638 14.394 1.00 28.86 100 ASP A N 1
ATOM 731 C CA . ASP A 1 100 ? 31.423 4.042 14.457 1.00 28.86 100 ASP A CA 1
ATOM 732 C C . ASP A 1 100 ? 29.895 4.181 14.469 1.00 28.86 100 ASP A C 1
ATOM 734 O O . ASP A 1 100 ? 29.254 4.683 13.548 1.00 28.86 100 ASP A O 1
ATOM 738 N N . ARG A 1 101 ? 29.286 3.748 15.578 1.00 35.38 101 ARG A N 1
ATOM 739 C CA . ARG A 1 101 ? 27.852 3.943 15.871 1.00 35.38 101 ARG A CA 1
ATOM 740 C C . ARG A 1 101 ? 27.486 5.352 16.360 1.00 35.38 101 ARG A C 1
ATOM 742 O O . ARG A 1 101 ? 26.340 5.577 16.739 1.00 35.38 101 ARG A O 1
ATOM 749 N N . ALA A 1 102 ? 28.409 6.311 16.330 1.00 30.72 102 ALA A N 1
ATOM 750 C CA . ALA A 1 102 ? 28.165 7.667 16.828 1.00 30.72 102 ALA A CA 1
ATOM 751 C C . ALA A 1 102 ? 27.637 8.660 15.765 1.00 30.72 102 ALA A C 1
ATOM 753 O O . ALA A 1 102 ? 27.272 9.776 16.118 1.00 30.72 102 ALA A O 1
ATOM 754 N N . LEU A 1 103 ? 27.548 8.274 14.481 1.00 36.75 103 LEU A N 1
ATOM 755 C CA . LEU A 1 103 ? 27.213 9.188 13.369 1.00 36.75 103 LEU A CA 1
ATOM 756 C C . LEU A 1 103 ? 25.857 8.941 12.670 1.00 36.75 103 LEU A C 1
ATOM 758 O O . LEU A 1 103 ? 25.525 9.667 11.735 1.00 36.75 103 LEU A O 1
ATOM 762 N N . GLU A 1 104 ? 25.036 7.984 13.124 1.00 35.03 104 GLU A N 1
ATOM 763 C CA . GLU A 1 104 ? 23.726 7.670 12.503 1.00 35.03 104 GLU A CA 1
ATOM 764 C C . GLU A 1 104 ? 22.491 7.940 13.388 1.00 35.03 104 GLU A C 1
ATOM 766 O O . GLU A 1 104 ? 21.370 7.571 13.034 1.00 35.03 104 GLU A O 1
ATOM 771 N N . ALA A 1 105 ? 22.650 8.632 14.517 1.00 33.72 105 ALA A N 1
ATOM 772 C CA . ALA A 1 105 ? 21.526 9.126 15.310 1.00 33.72 105 ALA A CA 1
ATOM 773 C C . ALA A 1 105 ? 21.179 10.568 14.887 1.00 33.72 105 ALA A C 1
ATOM 775 O O . ALA A 1 105 ? 21.660 11.532 15.474 1.00 33.72 105 ALA A O 1
ATOM 776 N N . GLY A 1 106 ? 20.373 10.724 13.831 1.00 41.19 106 GLY A N 1
ATOM 777 C CA . GLY A 1 106 ? 19.883 12.031 13.378 1.00 41.19 106 GLY A CA 1
ATOM 778 C C . GLY A 1 106 ? 18.990 11.968 12.126 1.00 41.19 106 GLY A C 1
ATOM 779 O O . GLY A 1 106 ? 18.994 10.959 11.417 1.00 41.19 106 GLY A O 1
ATOM 780 N N . PRO A 1 107 ? 18.180 13.005 11.842 1.00 41.44 107 PRO A N 1
ATOM 781 C CA . PRO A 1 107 ? 17.017 12.885 10.967 1.00 41.44 107 PRO A CA 1
ATOM 782 C C . PRO A 1 107 ? 17.350 12.723 9.479 1.00 41.44 107 PRO A C 1
ATOM 784 O O . PRO A 1 107 ? 18.329 13.220 8.921 1.00 41.44 107 PRO A O 1
ATOM 787 N N . ARG A 1 108 ? 16.489 11.942 8.840 1.00 48.94 108 ARG A N 1
ATOM 788 C CA . ARG A 1 108 ? 16.655 11.235 7.573 1.00 48.94 108 ARG A CA 1
ATOM 789 C C . ARG A 1 108 ? 16.635 12.149 6.325 1.00 48.94 108 ARG A C 1
ATOM 791 O O . ARG A 1 108 ? 15.678 12.084 5.578 1.00 48.94 108 ARG A O 1
ATOM 798 N N . ARG A 1 109 ? 17.730 12.853 6.001 1.00 51.00 109 ARG A N 1
ATOM 799 C CA . ARG A 1 109 ? 17.981 13.618 4.739 1.00 51.00 109 ARG A CA 1
ATOM 800 C C . ARG A 1 109 ? 17.031 13.334 3.537 1.00 51.00 109 ARG A C 1
ATOM 802 O O . ARG A 1 109 ? 17.236 12.356 2.812 1.00 51.00 109 ARG A O 1
ATOM 809 N N . GLY A 1 110 ? 16.089 14.239 3.240 1.00 55.53 110 GLY A N 1
ATOM 810 C CA . GLY A 1 110 ? 15.474 14.514 1.924 1.00 55.53 110 GLY A CA 1
ATOM 811 C C . GLY A 1 110 ? 15.027 13.309 1.076 1.00 55.53 110 GLY A C 1
ATOM 812 O O . GLY A 1 110 ? 13.920 12.799 1.213 1.00 55.53 110 GLY A O 1
ATOM 813 N N . LEU A 1 111 ? 15.879 12.838 0.155 1.00 56.19 111 LEU A N 1
ATOM 814 C CA . LEU A 1 111 ? 15.569 11.691 -0.722 1.00 56.19 111 LEU A CA 1
ATOM 815 C C . LEU A 1 111 ? 15.363 10.383 0.048 1.00 56.19 111 LEU A C 1
ATOM 817 O O . LEU A 1 111 ? 14.665 9.484 -0.414 1.00 56.19 111 LEU A O 1
ATOM 821 N N . ALA A 1 112 ? 15.979 10.262 1.216 1.00 58.66 112 ALA A N 1
ATOM 822 C CA . ALA A 1 112 ? 16.003 9.033 1.978 1.00 58.66 112 ALA A CA 1
ATOM 823 C C . ALA A 1 112 ? 14.757 8.855 2.878 1.00 58.66 112 ALA A C 1
ATOM 825 O O . ALA A 1 112 ? 14.632 7.820 3.537 1.00 58.66 112 ALA A O 1
ATOM 826 N N . ARG A 1 113 ? 13.827 9.828 2.880 1.00 66.62 113 ARG A N 1
ATOM 827 C CA . ARG A 1 113 ? 12.443 9.681 3.377 1.00 66.62 113 ARG A CA 1
ATOM 828 C C . ARG A 1 113 ? 11.505 9.020 2.375 1.00 66.62 113 ARG A C 1
ATOM 830 O O . ARG A 1 113 ? 10.499 8.453 2.772 1.00 66.62 113 ARG A O 1
ATOM 837 N N . LEU A 1 114 ? 11.843 9.042 1.083 1.00 64.50 114 LEU A N 1
ATOM 838 C CA . LEU A 1 114 ? 11.027 8.408 0.038 1.00 64.50 114 LEU A CA 1
ATOM 839 C C . LEU A 1 114 ? 11.072 6.872 0.097 1.00 64.50 114 LEU A C 1
ATOM 841 O O . LEU A 1 114 ? 10.270 6.206 -0.555 1.00 64.50 114 LEU A O 1
ATOM 845 N N . PHE A 1 115 ? 12.003 6.312 0.872 1.00 71.62 115 PHE A N 1
ATOM 846 C CA . PHE A 1 115 ? 12.227 4.879 0.997 1.00 71.62 115 PHE A CA 1
ATOM 847 C C . PHE A 1 115 ? 12.022 4.418 2.434 1.00 71.62 115 PHE A C 1
ATOM 849 O O . PHE A 1 115 ? 12.450 5.077 3.386 1.00 71.62 115 PHE A O 1
ATOM 856 N N . VAL A 1 116 ? 11.432 3.236 2.593 1.00 76.69 116 VAL A N 1
ATOM 857 C CA . VAL A 1 116 ? 11.296 2.624 3.912 1.00 76.69 116 VAL A CA 1
ATOM 858 C C . VAL A 1 116 ? 12.634 2.045 4.345 1.00 76.69 116 VAL A C 1
ATOM 860 O O . VAL A 1 116 ? 13.159 1.126 3.721 1.00 76.69 116 VAL A O 1
ATOM 863 N N . ARG A 1 117 ? 13.155 2.563 5.459 1.00 73.81 117 ARG A N 1
ATOM 864 C CA . ARG A 1 117 ? 14.402 2.102 6.091 1.00 73.81 117 ARG A CA 1
ATOM 865 C C . ARG A 1 117 ? 14.198 1.426 7.442 1.00 73.81 117 ARG A C 1
ATOM 867 O O . ARG A 1 117 ? 15.168 1.005 8.060 1.00 73.81 117 ARG A O 1
ATOM 874 N N . ALA A 1 118 ? 12.946 1.298 7.882 1.00 82.44 118 ALA A N 1
ATOM 875 C CA . ALA A 1 118 ? 12.614 0.536 9.074 1.00 82.44 118 ALA A CA 1
ATOM 876 C C . ALA A 1 118 ? 13.086 -0.922 8.889 1.00 82.44 118 ALA A C 1
ATOM 878 O O . ALA A 1 118 ? 12.664 -1.560 7.907 1.00 82.44 118 ALA A O 1
ATOM 879 N N . PRO A 1 119 ? 13.957 -1.439 9.778 1.00 83.50 119 PRO A N 1
ATOM 880 C CA . PRO A 1 119 ? 14.481 -2.792 9.663 1.00 83.50 119 PRO A CA 1
ATOM 881 C C . PRO A 1 119 ? 13.346 -3.812 9.760 1.00 83.50 119 PRO A C 1
ATOM 883 O O . PRO A 1 119 ? 12.356 -3.593 10.457 1.00 83.50 119 PRO A O 1
ATOM 886 N N . ALA A 1 120 ? 13.488 -4.935 9.054 1.00 87.19 120 ALA A N 1
ATOM 887 C CA . ALA A 1 120 ? 12.554 -6.045 9.191 1.00 87.19 120 ALA A CA 1
ATOM 888 C C . ALA A 1 120 ? 12.562 -6.567 10.638 1.00 87.19 120 ALA A C 1
ATOM 890 O O . ALA A 1 120 ? 13.623 -6.752 11.232 1.00 87.19 120 ALA A O 1
ATOM 891 N N . GLY A 1 121 ? 11.380 -6.801 11.202 1.00 89.88 121 GLY A N 1
ATOM 892 C CA . GLY A 1 121 ? 11.206 -7.256 12.576 1.00 89.88 121 GLY A CA 1
ATOM 893 C C . GLY A 1 121 ? 9.813 -6.963 13.126 1.00 89.88 121 GLY A C 1
ATOM 894 O O . GLY A 1 121 ? 9.031 -6.225 12.528 1.00 89.88 121 GLY A O 1
ATOM 895 N N . ALA A 1 122 ? 9.511 -7.523 14.299 1.00 92.44 122 ALA A N 1
ATOM 896 C CA . ALA A 1 122 ? 8.188 -7.434 14.926 1.00 92.44 122 ALA A CA 1
ATOM 897 C C . ALA A 1 122 ? 7.708 -5.987 15.151 1.00 92.44 122 ALA A C 1
ATOM 899 O O . ALA A 1 122 ? 6.521 -5.706 15.019 1.00 92.44 122 ALA A O 1
ATOM 900 N N . LEU A 1 123 ? 8.636 -5.069 15.442 1.00 92.31 123 LEU A N 1
ATOM 901 C CA . LEU A 1 123 ? 8.346 -3.658 15.712 1.00 92.31 123 LEU A CA 1
ATOM 902 C C . LEU A 1 123 ? 8.450 -2.758 14.472 1.00 92.31 123 LEU A C 1
ATOM 904 O O . LEU A 1 123 ? 8.322 -1.545 14.599 1.00 92.31 123 LEU A O 1
ATOM 908 N N . ARG A 1 124 ? 8.658 -3.309 13.267 1.00 92.06 124 ARG A N 1
ATOM 909 C CA . ARG A 1 124 ? 8.845 -2.500 12.051 1.00 92.06 124 ARG A CA 1
ATOM 910 C C . ARG A 1 124 ? 7.688 -1.532 11.819 1.00 92.06 124 ARG A C 1
ATOM 912 O O . ARG A 1 124 ? 7.921 -0.366 11.535 1.00 92.06 124 ARG A O 1
ATOM 919 N N . LEU A 1 125 ? 6.450 -2.003 11.975 1.00 94.69 125 LEU A N 1
ATOM 920 C CA . LEU A 1 125 ? 5.244 -1.190 11.771 1.00 94.69 125 LEU A CA 1
ATOM 921 C C . LEU A 1 125 ? 5.050 -0.089 12.824 1.00 94.69 125 LEU A C 1
ATOM 923 O O . LEU A 1 125 ? 4.196 0.770 12.626 1.00 94.69 125 LEU A O 1
ATOM 927 N N . ALA A 1 126 ? 5.830 -0.102 13.909 1.00 94.06 126 ALA A N 1
ATOM 928 C CA . ALA A 1 126 ? 5.862 0.971 14.893 1.00 94.06 126 ALA A CA 1
A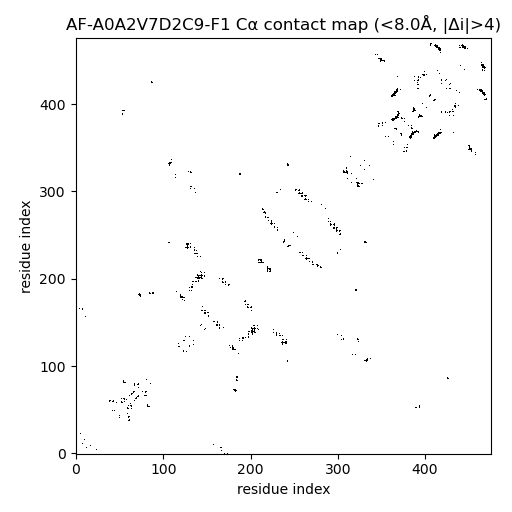TOM 929 C C . ALA A 1 126 ? 6.847 2.099 14.525 1.00 94.06 126 ALA A C 1
ATOM 931 O O . ALA A 1 126 ? 6.794 3.143 15.162 1.00 94.06 126 ALA A O 1
ATOM 932 N N . ASP A 1 127 ? 7.709 1.946 13.504 1.00 91.88 127 ASP A N 1
ATOM 933 C CA . ASP A 1 127 ? 8.519 3.069 12.991 1.00 91.88 127 ASP A CA 1
ATOM 934 C C . ASP A 1 127 ? 7.586 4.216 12.580 1.00 91.88 127 ASP A C 1
ATOM 936 O O . ASP A 1 127 ? 6.638 3.993 11.825 1.00 91.88 127 ASP A O 1
ATOM 940 N N . GLY A 1 128 ? 7.843 5.437 13.062 1.00 89.31 128 GLY A N 1
ATOM 941 C CA . GLY A 1 128 ? 6.921 6.566 12.913 1.00 89.31 128 GLY A CA 1
ATOM 942 C C . GLY A 1 128 ? 6.521 6.864 11.467 1.00 89.31 128 GLY A C 1
ATOM 943 O O . GLY A 1 128 ? 5.375 7.216 11.209 1.00 89.31 128 GLY A O 1
ATOM 944 N N . GLN A 1 129 ? 7.409 6.647 10.490 1.00 86.94 129 GLN A N 1
ATOM 945 C CA . GLN A 1 129 ? 7.084 6.871 9.075 1.00 86.94 129 GLN A CA 1
ATOM 946 C C . GLN A 1 129 ? 6.105 5.820 8.523 1.00 86.94 129 GLN A C 1
ATOM 948 O O . GLN A 1 129 ? 5.313 6.126 7.630 1.00 86.94 129 GLN A O 1
ATOM 953 N N . LEU A 1 130 ? 6.134 4.592 9.054 1.00 92.44 130 LEU A N 1
ATOM 954 C CA . LEU A 1 130 ? 5.191 3.522 8.716 1.00 92.44 130 LEU A CA 1
ATOM 955 C C . LEU A 1 130 ? 3.893 3.639 9.513 1.00 92.44 130 LEU A C 1
ATOM 957 O O . LEU A 1 130 ? 2.808 3.593 8.932 1.00 92.44 130 LEU A O 1
ATOM 961 N N . ALA A 1 131 ? 4.001 3.843 10.824 1.00 94.19 131 ALA A N 1
ATOM 962 C CA . ALA A 1 131 ? 2.862 4.052 11.704 1.00 94.19 131 ALA A CA 1
ATOM 963 C C . ALA A 1 131 ? 2.046 5.283 11.275 1.00 94.19 131 ALA A C 1
ATOM 965 O O . ALA A 1 131 ? 0.821 5.209 11.236 1.00 94.19 131 ALA A O 1
ATOM 966 N N . GLY A 1 132 ? 2.697 6.359 10.826 1.00 92.56 132 GLY A N 1
ATOM 967 C CA . GLY A 1 132 ? 2.040 7.557 10.297 1.00 92.56 132 GLY A CA 1
ATOM 968 C C . GLY A 1 132 ? 1.245 7.344 9.004 1.00 92.56 132 GLY A C 1
ATOM 969 O O . GLY A 1 132 ? 0.438 8.195 8.638 1.00 92.56 132 GLY A O 1
ATOM 970 N N . GLN A 1 133 ? 1.391 6.204 8.316 1.00 93.12 133 GLN A N 1
ATOM 971 C CA . GLN A 1 133 ? 0.548 5.909 7.151 1.00 93.12 133 GLN A CA 1
ATOM 972 C C . GLN A 1 133 ? -0.852 5.422 7.549 1.00 93.12 133 GLN A C 1
ATOM 974 O O . GLN A 1 133 ? -1.823 5.765 6.882 1.00 93.12 133 GLN A O 1
ATOM 979 N N . VAL A 1 134 ? -0.971 4.592 8.595 1.00 94.25 134 VAL A N 1
ATOM 980 C CA . VAL A 1 134 ? -2.228 3.867 8.909 1.00 94.25 134 VAL A CA 1
ATOM 981 C C . VAL A 1 134 ? -2.459 3.566 10.397 1.00 94.25 134 VAL A C 1
ATOM 983 O O . VAL A 1 134 ? -3.567 3.216 10.789 1.00 94.25 134 VAL A O 1
ATOM 986 N N . GLY A 1 135 ? -1.438 3.685 11.243 1.00 95.25 135 GLY A N 1
ATOM 987 C CA . GLY A 1 135 ? -1.405 3.189 12.623 1.00 95.25 135 GLY A CA 1
ATOM 988 C C . GLY A 1 135 ? -1.918 4.149 13.699 1.00 95.25 135 GLY A C 1
ATOM 989 O O . GLY A 1 135 ? -1.774 3.848 14.878 1.00 95.25 135 GLY A O 1
ATOM 990 N N . TRP A 1 136 ? -2.516 5.285 13.341 1.00 95.75 136 TRP A N 1
ATOM 991 C CA . TRP A 1 136 ? -2.879 6.381 14.258 1.00 95.75 136 TRP A CA 1
ATOM 992 C C . TRP A 1 136 ? -3.772 6.005 15.445 1.00 95.75 136 TRP A C 1
ATOM 994 O O . TRP A 1 136 ? -3.677 6.617 16.506 1.00 95.75 136 TRP A O 1
ATOM 1004 N N . LEU A 1 137 ? -4.650 5.014 15.274 1.00 96.88 137 LEU A N 1
ATOM 1005 C CA . LEU A 1 137 ? -5.654 4.615 16.269 1.00 96.88 137 LEU A CA 1
ATOM 1006 C C . LEU A 1 137 ? -5.323 3.274 16.941 1.00 96.88 137 LEU A C 1
ATOM 1008 O O . LEU A 1 137 ? -6.222 2.588 17.429 1.00 96.88 137 LEU A O 1
ATOM 1012 N N . LEU A 1 138 ? -4.045 2.876 16.964 1.00 96.88 138 LEU A N 1
ATOM 1013 C CA . LEU A 1 138 ? -3.623 1.564 17.466 1.00 96.88 138 LEU A CA 1
ATOM 1014 C C . LEU A 1 138 ? -4.151 1.239 18.881 1.00 96.88 138 LEU A C 1
ATOM 1016 O O . LEU A 1 138 ? -4.659 0.132 19.060 1.00 96.88 138 LEU A O 1
ATOM 1020 N N . PRO A 1 139 ? -4.142 2.151 19.876 1.00 97.56 139 PRO A N 1
ATOM 1021 C CA . PRO A 1 139 ? -4.706 1.836 21.192 1.00 97.56 139 PRO A CA 1
ATOM 1022 C C . PRO A 1 139 ? -6.216 1.543 21.161 1.00 97.56 139 PRO A C 1
ATOM 1024 O O . PRO A 1 139 ? -6.676 0.624 21.840 1.00 97.56 139 PRO A O 1
ATOM 1027 N N . VAL A 1 140 ? -6.987 2.250 20.324 1.00 97.56 140 VAL A N 1
ATOM 1028 C CA . VAL A 1 140 ? -8.425 1.979 20.119 1.00 97.56 140 VAL A CA 1
ATOM 1029 C C . VAL A 1 140 ? -8.635 0.624 19.439 1.00 97.56 140 VAL A C 1
ATOM 1031 O O . VAL A 1 140 ? -9.519 -0.135 19.834 1.00 97.56 140 VAL A O 1
ATOM 1034 N N . VAL A 1 141 ? -7.795 0.284 18.456 1.00 98.06 141 VAL A N 1
ATOM 1035 C CA . VAL A 1 141 ? -7.799 -1.031 17.792 1.00 98.06 141 VAL A CA 1
ATOM 1036 C C . VAL A 1 141 ? -7.559 -2.152 18.801 1.00 98.06 141 VAL A C 1
ATOM 1038 O O . VAL A 1 141 ? -8.304 -3.131 18.816 1.00 98.06 141 VAL A O 1
ATOM 1041 N N . LEU A 1 142 ? -6.556 -2.005 19.671 1.00 97.12 142 LEU A N 1
ATOM 1042 C CA . LEU A 1 142 ? -6.247 -2.991 20.709 1.00 97.12 142 LEU A CA 1
ATOM 1043 C C . LEU A 1 142 ? -7.416 -3.162 21.688 1.00 97.12 142 LEU A C 1
ATOM 1045 O O . LEU A 1 142 ? -7.776 -4.294 22.018 1.00 97.12 142 LEU A O 1
ATOM 1049 N N . ALA A 1 143 ? -8.065 -2.064 22.088 1.00 95.06 143 ALA A N 1
ATOM 1050 C CA . ALA A 1 143 ? -9.284 -2.125 22.888 1.00 95.06 143 ALA A CA 1
ATOM 1051 C C . ALA A 1 143 ? -10.416 -2.867 22.153 1.00 95.06 143 ALA A C 1
ATOM 1053 O O . ALA A 1 143 ? -11.080 -3.711 22.751 1.00 95.06 143 ALA A O 1
ATOM 1054 N N . GLY A 1 144 ? -10.603 -2.623 20.852 1.00 94.44 144 GLY A N 1
ATOM 1055 C CA . GLY A 1 144 ? -11.585 -3.332 20.025 1.00 94.44 144 GLY A CA 1
ATOM 1056 C C . GLY A 1 144 ? -11.333 -4.830 19.921 1.00 94.44 144 GLY A C 1
ATOM 1057 O O . GLY A 1 144 ? -12.272 -5.615 20.034 1.00 94.44 144 GLY A O 1
ATOM 1058 N N . VAL A 1 145 ? -10.071 -5.241 19.795 1.00 95.81 145 VAL A N 1
ATOM 1059 C CA . VAL A 1 145 ? -9.689 -6.658 19.795 1.00 95.81 145 VAL A CA 1
ATOM 1060 C C . VAL A 1 145 ? -9.996 -7.305 21.146 1.00 95.81 145 VAL A C 1
ATOM 1062 O O . VAL A 1 145 ? -10.716 -8.301 21.200 1.00 95.81 145 VAL A O 1
ATOM 1065 N N . VAL A 1 146 ? -9.490 -6.736 22.244 1.00 93.56 146 VAL A N 1
ATOM 1066 C CA . VAL A 1 146 ? -9.594 -7.340 23.585 1.00 93.56 146 VAL A CA 1
ATOM 1067 C C . VAL A 1 146 ? -11.035 -7.324 24.100 1.00 93.56 146 VAL A C 1
ATOM 1069 O O . VAL A 1 146 ? -11.558 -8.339 24.573 1.00 93.56 146 VAL A O 1
ATOM 1072 N N . LEU A 1 147 ? -11.705 -6.176 24.006 1.00 90.69 147 LEU A N 1
ATOM 1073 C CA . LEU A 1 147 ? -13.053 -6.003 24.543 1.00 90.69 147 LEU A CA 1
ATOM 1074 C C . LEU A 1 147 ? -14.121 -6.580 23.604 1.00 90.69 147 LEU A C 1
ATOM 1076 O O . LEU A 1 147 ? -15.110 -7.140 24.071 1.00 90.69 147 LEU A O 1
ATOM 1080 N N . GLY A 1 148 ? -13.913 -6.508 22.286 1.00 88.31 148 GLY A N 1
ATOM 1081 C CA . GLY A 1 148 ? -14.808 -7.124 21.304 1.00 88.31 148 GLY A CA 1
ATOM 1082 C C . GLY A 1 148 ? -14.795 -8.652 21.384 1.00 88.31 148 GLY A C 1
ATOM 1083 O O . GLY A 1 148 ? -15.855 -9.275 21.352 1.00 88.31 148 GLY A O 1
ATOM 1084 N N . ALA A 1 149 ? -13.623 -9.269 21.581 1.00 88.31 149 ALA A N 1
ATOM 1085 C CA . ALA A 1 149 ? -13.518 -10.720 21.763 1.00 88.31 149 ALA A CA 1
ATOM 1086 C C . ALA A 1 149 ? -14.152 -11.216 23.078 1.00 88.31 149 ALA A C 1
ATOM 1088 O O . ALA A 1 149 ? -14.631 -12.350 23.143 1.00 88.31 149 ALA A O 1
ATOM 1089 N N . SER A 1 150 ? -14.188 -10.375 24.118 1.00 84.62 150 SER A N 1
ATOM 1090 C CA . SER A 1 150 ? -14.683 -10.733 25.456 1.00 84.62 150 SER A CA 1
ATOM 1091 C C . SER A 1 150 ? -16.174 -10.456 25.692 1.00 84.62 150 SER A C 1
ATOM 1093 O O . SER A 1 150 ? -16.660 -10.704 26.796 1.00 84.62 150 SER A O 1
ATOM 1095 N N . ARG A 1 151 ? -16.926 -9.997 24.678 1.00 76.38 151 ARG A N 1
ATOM 1096 C CA . ARG A 1 151 ? -18.365 -9.706 24.824 1.00 76.38 151 ARG A CA 1
ATOM 1097 C C . ARG A 1 151 ? -19.240 -10.923 25.113 1.00 76.38 151 ARG A C 1
ATOM 1099 O O . ARG A 1 151 ? -20.209 -10.794 25.856 1.00 76.38 151 ARG A O 1
ATOM 1106 N N . ASP A 1 152 ? -18.904 -12.086 24.561 1.00 71.12 152 ASP A N 1
ATOM 1107 C CA . ASP A 1 152 ? -19.774 -13.265 24.650 1.00 71.12 152 ASP A CA 1
ATOM 1108 C C . ASP A 1 152 ? -19.271 -14.316 25.635 1.00 71.12 152 ASP A C 1
ATOM 1110 O O . ASP A 1 152 ? -18.064 -14.489 25.842 1.00 71.12 152 ASP A O 1
ATOM 1114 N N . ARG A 1 153 ? -20.217 -15.090 26.182 1.00 64.94 153 ARG A N 1
ATOM 1115 C CA . ARG A 1 153 ? -19.913 -16.307 26.941 1.00 64.94 153 ARG A CA 1
ATOM 1116 C C . ARG A 1 153 ? -19.111 -17.277 26.070 1.00 64.94 153 ARG A C 1
ATOM 1118 O O . ARG A 1 153 ? -19.357 -17.427 24.881 1.00 64.94 153 ARG A O 1
ATOM 1125 N N . THR A 1 154 ? -18.163 -17.975 26.689 1.00 64.38 154 THR A N 1
ATOM 1126 C CA . THR A 1 154 ? -17.288 -18.956 26.023 1.00 64.38 154 THR A CA 1
ATOM 1127 C C . THR A 1 154 ? -18.022 -20.204 25.527 1.00 64.38 154 THR A C 1
ATOM 1129 O O . THR A 1 154 ? -17.455 -20.965 24.750 1.00 64.38 154 THR A O 1
ATOM 1132 N N . ARG A 1 155 ? -19.267 -20.425 25.968 1.00 60.50 155 ARG A N 1
ATOM 1133 C CA . ARG A 1 155 ? -20.098 -21.580 25.612 1.00 60.50 155 ARG A CA 1
ATOM 1134 C C . ARG A 1 155 ? -21.275 -21.129 24.743 1.00 60.50 155 ARG A C 1
ATOM 1136 O O . ARG A 1 155 ? -22.117 -20.372 25.220 1.00 60.50 155 ARG A O 1
ATOM 1143 N N . GLY A 1 156 ? -21.321 -21.610 23.501 1.00 72.44 156 GLY A N 1
ATOM 1144 C CA . GLY A 1 156 ? -22.366 -21.325 22.510 1.00 72.44 156 GLY A CA 1
ATOM 1145 C C . GLY A 1 156 ? -21.795 -20.957 21.131 1.00 72.44 156 GLY A C 1
ATOM 1146 O O . GLY A 1 156 ? -20.574 -20.845 20.990 1.00 72.44 156 GLY A O 1
ATOM 1147 N N . PRO A 1 157 ? -22.650 -20.780 20.107 1.00 79.31 157 PRO A N 1
ATOM 1148 C CA . PRO A 1 157 ? -22.238 -20.233 18.816 1.00 79.31 157 PRO A CA 1
ATOM 1149 C C . PRO A 1 157 ? -21.593 -18.851 18.984 1.00 79.31 157 PRO A C 1
ATOM 1151 O O . PRO A 1 157 ? -22.016 -18.061 19.830 1.00 79.31 157 PRO A O 1
ATOM 1154 N N . LEU A 1 158 ? -20.570 -18.548 18.182 1.00 85.62 158 LEU A N 1
ATOM 1155 C CA . LEU A 1 158 ? -19.908 -17.242 18.232 1.00 85.62 158 LEU A CA 1
ATOM 1156 C C . LEU A 1 158 ? -20.870 -16.149 17.744 1.00 85.62 158 LEU A C 1
ATOM 1158 O O . LEU A 1 158 ? -21.550 -16.336 16.735 1.00 85.62 158 LEU A O 1
ATOM 1162 N N . SER A 1 159 ? -20.901 -14.996 18.418 1.00 86.50 159 SER A N 1
ATOM 1163 C CA . SER A 1 159 ? -21.682 -13.856 17.929 1.00 86.50 159 SER A CA 1
ATOM 1164 C C . SER A 1 159 ? -21.100 -13.282 16.636 1.00 86.50 159 SER A C 1
ATOM 1166 O O . SER A 1 159 ? -19.913 -13.450 16.329 1.00 86.50 159 SER A O 1
ATOM 1168 N N . GLY A 1 160 ? -21.919 -12.505 15.922 1.00 87.06 160 GLY A N 1
ATOM 1169 C CA . GLY A 1 160 ? -21.467 -11.724 14.771 1.00 87.06 160 GLY A CA 1
ATOM 1170 C C . GLY A 1 160 ? -20.292 -10.797 15.104 1.00 87.06 160 GLY A C 1
ATOM 1171 O O . GLY A 1 160 ? -19.357 -10.698 14.314 1.00 87.06 160 GLY A O 1
ATOM 1172 N N . THR A 1 161 ? -20.269 -10.193 16.298 1.00 87.94 161 THR A N 1
ATOM 1173 C CA . THR A 1 161 ? -19.162 -9.330 16.748 1.00 87.94 161 THR A CA 1
ATOM 1174 C C . THR A 1 161 ? -17.865 -10.117 16.886 1.00 87.94 161 THR A C 1
ATOM 1176 O O . THR A 1 161 ? -16.823 -9.677 16.404 1.00 87.94 161 THR A O 1
ATOM 1179 N N . ARG A 1 162 ? -17.908 -11.308 17.495 1.00 89.94 162 ARG A N 1
ATOM 1180 C CA . ARG A 1 162 ? -16.712 -12.142 17.651 1.00 89.94 162 ARG A CA 1
ATOM 1181 C C . ARG A 1 162 ? -16.205 -12.653 16.302 1.00 89.94 162 ARG A C 1
ATOM 1183 O O . ARG A 1 162 ? -15.000 -12.623 16.064 1.00 89.94 162 ARG A O 1
ATOM 1190 N N . LEU A 1 163 ? -17.104 -13.065 15.407 1.00 92.44 163 LEU A N 1
ATOM 1191 C CA . LEU A 1 163 ? -16.749 -13.444 14.035 1.00 92.44 163 LEU A CA 1
ATOM 1192 C C . LEU A 1 163 ? -16.120 -12.271 13.268 1.00 92.44 163 LEU A C 1
ATOM 1194 O O . LEU A 1 163 ? -15.108 -12.462 12.596 1.00 92.44 163 LEU A O 1
ATOM 1198 N N . ALA A 1 164 ? -16.653 -11.055 13.424 1.00 93.25 164 ALA A N 1
ATOM 1199 C CA . ALA A 1 164 ? -16.080 -9.847 12.836 1.00 93.25 164 ALA A CA 1
ATOM 1200 C C . ALA A 1 164 ? -14.682 -9.547 13.398 1.00 93.25 164 ALA A C 1
ATOM 1202 O O . ALA A 1 164 ? -13.762 -9.291 12.626 1.00 93.25 164 ALA A O 1
ATOM 1203 N N . VAL A 1 165 ? -14.478 -9.637 14.718 1.00 95.00 165 VAL A N 1
ATOM 1204 C CA . VAL A 1 165 ? -13.146 -9.464 15.324 1.00 95.00 165 VAL A CA 1
ATOM 1205 C C . VAL A 1 165 ? -12.162 -10.499 14.782 1.00 95.00 165 VAL A C 1
ATOM 1207 O O . VAL A 1 165 ? -11.059 -10.121 14.405 1.00 95.00 165 VAL A O 1
ATOM 1210 N N . ILE A 1 166 ? -12.547 -11.776 14.671 1.00 95.00 166 ILE A N 1
ATOM 1211 C CA . ILE A 1 166 ? -11.690 -12.826 14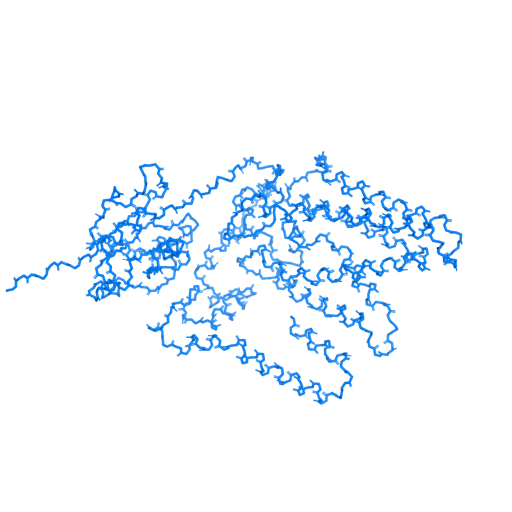.089 1.00 95.00 166 ILE A CA 1
ATOM 1212 C C . ILE A 1 166 ? -11.336 -12.494 12.633 1.00 95.00 166 ILE A C 1
ATOM 1214 O O . ILE A 1 166 ? -10.173 -12.617 12.248 1.00 95.00 166 ILE A O 1
ATOM 1218 N N . LEU A 1 167 ? -12.312 -12.039 11.840 1.00 96.19 167 LEU A N 1
ATOM 1219 C CA . LEU A 1 167 ? -12.105 -11.649 10.447 1.00 96.19 167 LEU A CA 1
ATOM 1220 C C . LEU A 1 167 ? -11.093 -10.505 10.322 1.00 96.19 167 LEU A C 1
ATOM 1222 O O . LEU A 1 167 ? -10.092 -10.630 9.616 1.00 96.19 167 LEU A O 1
ATOM 1226 N N . TRP A 1 168 ? -11.342 -9.395 11.015 1.00 97.19 168 TRP A N 1
ATOM 1227 C CA . TRP A 1 168 ? -10.519 -8.193 10.903 1.00 97.19 168 TRP A CA 1
ATOM 1228 C C . TRP A 1 168 ? -9.151 -8.362 11.566 1.00 97.19 168 TRP A C 1
ATOM 1230 O O . TRP A 1 168 ? -8.148 -7.907 11.020 1.00 97.19 168 TRP A O 1
ATOM 1240 N N . LEU A 1 169 ? -9.069 -9.070 12.695 1.00 97.06 169 LEU A N 1
ATOM 1241 C CA . LEU A 1 169 ? -7.795 -9.368 13.345 1.00 97.06 169 LEU A CA 1
ATOM 1242 C C . LEU A 1 169 ? -6.962 -10.336 12.510 1.00 97.06 169 LEU A C 1
ATOM 1244 O O . LEU A 1 169 ? -5.778 -10.093 12.305 1.00 97.06 169 LEU A O 1
ATOM 1248 N N . GLY A 1 170 ? -7.558 -11.411 11.990 1.00 96.94 170 GLY A N 1
ATOM 1249 C CA . GLY A 1 170 ? -6.841 -12.335 11.114 1.00 96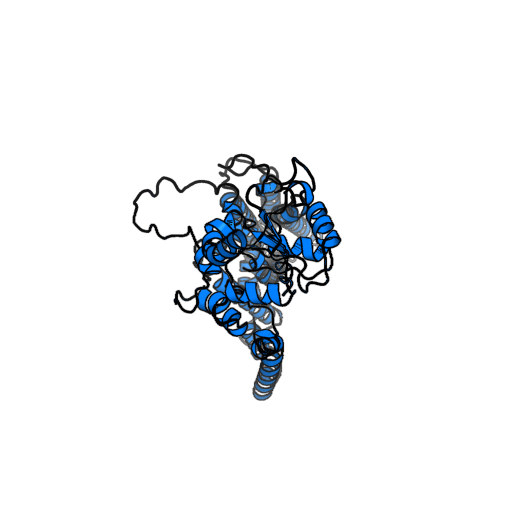.94 170 GLY A CA 1
ATOM 1250 C C . GLY A 1 170 ? -6.379 -11.648 9.828 1.00 96.94 170 GLY A C 1
ATOM 1251 O O . GLY A 1 170 ? -5.270 -11.921 9.356 1.00 96.94 170 GLY A O 1
ATOM 1252 N N . TRP A 1 171 ? -7.161 -10.682 9.320 1.00 96.81 171 TRP A N 1
ATOM 1253 C CA . TRP A 1 171 ? -6.711 -9.800 8.250 1.00 96.81 171 TRP A CA 1
ATOM 1254 C C . TRP A 1 171 ? -5.442 -9.056 8.657 1.00 96.81 171 TRP A C 1
ATOM 1256 O O . TRP A 1 171 ? -4.389 -9.199 8.023 1.00 96.81 171 TRP A O 1
ATOM 1266 N N . LEU A 1 172 ? -5.552 -8.268 9.725 1.00 96.81 172 LEU A N 1
ATOM 1267 C CA . LEU A 1 172 ? -4.493 -7.404 10.221 1.00 96.81 172 LEU A CA 1
ATOM 1268 C C . LEU A 1 172 ? -3.213 -8.184 10.526 1.00 96.81 172 LEU A C 1
ATOM 1270 O O . LEU A 1 172 ? -2.143 -7.768 10.103 1.00 96.81 172 LEU A O 1
ATOM 1274 N N . VAL A 1 173 ? -3.319 -9.332 11.197 1.00 96.19 173 VAL A N 1
ATOM 1275 C CA . VAL A 1 173 ? -2.177 -10.185 11.550 1.00 96.19 173 VAL A CA 1
ATOM 1276 C C . VAL A 1 173 ? -1.501 -10.739 10.300 1.00 96.19 173 VAL A C 1
ATOM 1278 O O . VAL A 1 173 ? -0.278 -10.697 10.219 1.00 96.19 173 VAL A O 1
ATOM 1281 N N . THR A 1 174 ? -2.264 -11.200 9.300 1.00 95.12 174 THR A N 1
ATOM 1282 C CA . THR A 1 174 ? -1.681 -11.756 8.066 1.00 95.12 174 THR A CA 1
ATOM 1283 C C . THR A 1 174 ? -0.760 -10.739 7.387 1.00 95.12 174 THR A C 1
ATOM 1285 O O . THR A 1 174 ? 0.409 -11.025 7.137 1.00 95.12 174 THR A O 1
ATOM 1288 N N . TYR A 1 175 ? -1.271 -9.540 7.097 1.00 94.44 175 TYR A N 1
ATOM 1289 C CA . TYR A 1 175 ? -0.466 -8.509 6.437 1.00 94.44 175 TYR A CA 1
ATOM 1290 C C . TYR A 1 175 ? 0.531 -7.847 7.387 1.00 94.44 175 TYR A C 1
ATOM 1292 O O . TYR A 1 175 ? 1.612 -7.465 6.952 1.00 94.44 175 TYR A O 1
ATOM 1300 N N . GLY A 1 176 ? 0.209 -7.755 8.678 1.00 95.00 176 GLY A N 1
ATOM 1301 C CA . GLY A 1 176 ? 1.114 -7.259 9.708 1.00 95.00 176 GLY A CA 1
ATOM 1302 C C . GLY A 1 176 ? 2.400 -8.079 9.758 1.00 95.00 176 GLY A C 1
ATOM 1303 O O . GLY A 1 176 ? 3.485 -7.516 9.684 1.00 95.00 176 GLY A O 1
ATOM 1304 N N . VAL A 1 177 ? 2.288 -9.411 9.768 1.00 94.31 177 VAL A N 1
ATOM 1305 C CA . VAL A 1 177 ? 3.444 -10.319 9.692 1.00 94.31 177 VAL A CA 1
ATOM 1306 C C . VAL A 1 177 ? 4.190 -10.141 8.369 1.00 94.31 177 VAL A C 1
ATOM 1308 O O . VAL A 1 177 ? 5.406 -9.956 8.377 1.00 94.31 177 VAL A O 1
ATOM 1311 N N . VAL A 1 178 ? 3.482 -10.136 7.234 1.00 92.50 178 VAL A N 1
ATOM 1312 C CA . VAL A 1 178 ? 4.109 -9.955 5.914 1.00 92.50 178 VAL A CA 1
ATOM 1313 C C . VAL A 1 178 ? 4.921 -8.660 5.864 1.00 92.50 178 VAL A C 1
ATOM 1315 O O . VAL A 1 178 ? 6.086 -8.691 5.487 1.00 92.50 178 VAL A O 1
ATOM 1318 N N . TYR A 1 179 ? 4.364 -7.527 6.283 1.00 92.56 179 TYR A N 1
ATOM 1319 C CA . TYR A 1 179 ? 5.052 -6.239 6.202 1.00 92.56 179 TYR A CA 1
ATOM 1320 C C . TYR A 1 179 ? 6.135 -6.059 7.262 1.00 92.56 179 TYR A C 1
ATOM 1322 O O . TYR A 1 179 ? 7.158 -5.432 6.976 1.00 92.56 179 TYR A O 1
ATOM 1330 N N . SER A 1 180 ? 5.978 -6.673 8.434 1.00 92.69 180 SER A N 1
ATOM 1331 C CA . SER A 1 180 ? 7.023 -6.703 9.455 1.00 92.69 180 SER A CA 1
ATOM 1332 C C . SER A 1 180 ? 8.257 -7.485 9.004 1.00 92.69 180 SER A C 1
ATOM 1334 O O . SER A 1 180 ? 9.373 -7.023 9.232 1.00 92.69 180 SER A O 1
ATOM 1336 N N . TYR A 1 181 ? 8.084 -8.620 8.319 1.00 90.69 181 TYR A N 1
ATOM 1337 C CA . TYR A 1 181 ? 9.187 -9.543 8.018 1.00 90.69 181 TYR A CA 1
ATOM 1338 C C . TYR A 1 181 ? 9.650 -9.566 6.556 1.00 90.69 181 TYR A C 1
ATOM 1340 O O . TYR A 1 181 ? 10.736 -10.075 6.285 1.00 90.69 181 TYR A O 1
ATOM 1348 N N . ALA A 1 182 ? 8.895 -8.999 5.611 1.00 86.06 182 ALA A N 1
ATOM 1349 C CA . ALA A 1 182 ? 9.313 -8.950 4.211 1.00 86.06 182 ALA A CA 1
ATOM 1350 C C . ALA A 1 182 ? 10.561 -8.064 4.020 1.00 86.06 182 ALA A C 1
ATOM 1352 O O . ALA A 1 182 ? 10.507 -6.842 4.189 1.00 86.06 182 ALA A O 1
ATOM 1353 N N . GLY A 1 183 ? 11.672 -8.676 3.617 1.00 76.31 183 GLY A N 1
ATOM 1354 C CA . GLY A 1 183 ? 12.904 -8.017 3.186 1.00 76.31 183 GLY A CA 1
ATOM 1355 C C . GLY A 1 183 ? 12.836 -7.502 1.745 1.00 76.31 183 GLY A C 1
ATOM 1356 O O . GLY A 1 183 ? 11.899 -7.800 1.013 1.00 76.31 183 GLY A O 1
ATOM 1357 N N . GLY A 1 184 ? 13.835 -6.720 1.329 1.00 70.19 184 GLY A N 1
ATOM 1358 C CA . GLY A 1 184 ? 13.861 -6.043 0.024 1.00 70.19 184 GLY A CA 1
ATOM 1359 C C . GLY A 1 184 ? 13.097 -4.712 0.016 1.00 70.19 184 GLY A C 1
ATOM 1360 O O . GLY A 1 184 ? 12.715 -4.192 1.066 1.00 70.19 184 GLY A O 1
ATOM 1361 N N . PHE A 1 185 ? 12.866 -4.143 -1.173 1.00 68.88 185 PHE A N 1
ATOM 1362 C CA . PHE A 1 185 ? 12.193 -2.844 -1.327 1.00 68.88 185 PHE A CA 1
ATOM 1363 C C . PHE A 1 185 ? 10.775 -2.882 -0.746 1.00 68.88 185 PHE A C 1
ATOM 1365 O O . PHE A 1 185 ? 10.006 -3.811 -0.982 1.00 68.88 185 PHE A O 1
ATOM 1372 N N . PHE A 1 186 ? 10.416 -1.890 0.051 1.00 77.75 186 PHE A N 1
ATOM 1373 C CA . PHE A 1 186 ? 9.119 -1.815 0.707 1.00 77.75 186 PHE A CA 1
ATOM 1374 C C . PHE A 1 186 ? 8.635 -0.373 0.618 1.00 77.75 186 PHE A C 1
ATOM 1376 O O . PHE A 1 186 ? 9.402 0.554 0.877 1.00 77.75 186 PHE A O 1
ATOM 1383 N N . HIS A 1 187 ? 7.386 -0.191 0.201 1.00 84.50 187 HIS A N 1
ATOM 1384 C CA . HIS A 1 187 ? 6.822 1.124 -0.064 1.00 84.50 187 HIS A CA 1
ATOM 1385 C C . HIS A 1 187 ? 5.660 1.417 0.877 1.00 84.50 187 HIS A C 1
ATOM 1387 O O . HIS A 1 187 ? 4.868 0.529 1.191 1.00 84.50 187 HIS A O 1
ATOM 1393 N N . PHE A 1 188 ? 5.533 2.682 1.277 1.00 89.00 188 PHE A N 1
ATOM 1394 C CA . PHE A 1 188 ? 4.497 3.149 2.201 1.00 89.00 188 PHE A CA 1
ATOM 1395 C C . PHE A 1 188 ? 3.083 2.774 1.753 1.00 89.00 188 PHE A C 1
ATOM 1397 O O . PHE A 1 188 ? 2.287 2.299 2.559 1.00 89.00 188 PHE A O 1
ATOM 1404 N N . TYR A 1 189 ? 2.792 2.901 0.456 1.00 88.62 189 TYR A N 1
ATOM 1405 C CA . TYR A 1 189 ? 1.466 2.623 -0.091 1.00 88.62 189 TYR A CA 1
ATOM 1406 C C . TYR A 1 189 ? 1.023 1.157 0.043 1.00 88.62 189 TYR A C 1
ATOM 1408 O O . TYR A 1 189 ? -0.171 0.891 -0.039 1.00 88.62 189 TYR A O 1
ATOM 1416 N N . TYR A 1 190 ? 1.920 0.199 0.318 1.00 91.50 190 TYR A N 1
ATOM 1417 C CA . TYR A 1 190 ? 1.512 -1.181 0.625 1.00 91.50 190 TYR A CA 1
ATOM 1418 C C . TYR A 1 190 ? 0.646 -1.259 1.889 1.00 91.50 190 TYR A C 1
ATOM 1420 O O . TYR A 1 190 ? -0.260 -2.094 1.980 1.00 91.50 190 TYR A O 1
ATOM 1428 N N . LEU A 1 191 ? 0.861 -0.347 2.842 1.00 94.31 191 LEU A N 1
ATOM 1429 C CA . LEU A 1 191 ? 0.117 -0.310 4.099 1.00 94.31 191 LEU A CA 1
ATOM 1430 C C . LEU A 1 191 ? -1.370 0.016 3.920 1.00 94.31 191 LEU A C 1
ATOM 1432 O O . LEU A 1 191 ? -2.154 -0.297 4.812 1.00 94.31 191 LEU A O 1
ATOM 1436 N N . VAL A 1 192 ? -1.801 0.525 2.758 1.00 93.38 192 VAL A N 1
ATOM 1437 C CA . VAL A 1 192 ? -3.233 0.729 2.465 1.00 93.38 192 VAL A CA 1
ATOM 1438 C C . VAL A 1 192 ? -4.048 -0.555 2.665 1.00 93.38 192 VAL A C 1
ATOM 1440 O O . VAL A 1 192 ? -5.191 -0.517 3.107 1.00 93.38 192 VAL A O 1
ATOM 1443 N N . THR A 1 193 ? -3.431 -1.715 2.431 1.00 94.75 193 THR A N 1
ATOM 1444 C CA . THR A 1 193 ? -4.063 -3.032 2.592 1.00 94.75 193 THR A CA 1
ATOM 1445 C C . THR A 1 193 ? -4.421 -3.384 4.039 1.00 94.75 193 THR A C 1
ATOM 1447 O O . THR A 1 193 ? -5.277 -4.242 4.238 1.00 94.75 193 THR A O 1
ATOM 1450 N N . ILE A 1 194 ? -3.815 -2.748 5.050 1.00 96.12 194 ILE A N 1
ATOM 1451 C CA . ILE A 1 194 ? -4.177 -2.925 6.470 1.00 96.12 194 ILE A CA 1
ATOM 1452 C C . ILE A 1 194 ? -5.030 -1.778 7.021 1.00 96.12 194 ILE A C 1
ATOM 1454 O O . ILE A 1 194 ? -5.452 -1.845 8.173 1.00 96.12 194 ILE A O 1
ATOM 1458 N N . ALA A 1 195 ? -5.351 -0.758 6.221 1.00 95.56 195 ALA A N 1
ATOM 1459 C CA . ALA A 1 195 ? -6.236 0.320 6.659 1.00 95.56 195 ALA A CA 1
ATOM 1460 C C . ALA A 1 195 ? -7.674 -0.165 6.967 1.00 95.56 195 ALA A C 1
ATOM 1462 O O . ALA A 1 195 ? -8.172 0.170 8.044 1.00 95.56 195 ALA A O 1
ATOM 1463 N N . PRO A 1 196 ? -8.333 -1.004 6.129 1.00 96.62 196 PRO A N 1
ATOM 1464 C CA . PRO A 1 196 ? -9.677 -1.507 6.429 1.00 96.62 196 PRO A CA 1
ATOM 1465 C C . PRO A 1 196 ? -9.809 -2.258 7.764 1.00 96.62 196 PRO A C 1
ATOM 1467 O O . PRO A 1 196 ? -10.693 -1.898 8.544 1.00 96.62 196 PRO A O 1
ATOM 1470 N N . PRO A 1 197 ? -8.960 -3.257 8.101 1.00 97.19 197 PRO A N 1
ATOM 1471 C CA . PRO A 1 197 ? -9.091 -3.946 9.382 1.00 97.19 197 PRO A CA 1
ATOM 1472 C C . PRO A 1 197 ? -8.780 -3.044 10.579 1.00 97.19 197 PRO A C 1
ATOM 1474 O O . PRO A 1 197 ? -9.435 -3.184 11.609 1.00 97.19 197 PRO A O 1
ATOM 1477 N N . LEU A 1 198 ? -7.835 -2.103 10.463 1.00 97.75 198 LEU A N 1
ATOM 1478 C CA . LEU A 1 198 ? -7.573 -1.124 11.523 1.00 97.75 198 LEU A CA 1
ATOM 1479 C C . LEU A 1 198 ? -8.799 -0.236 11.761 1.00 97.75 198 LEU A C 1
ATOM 1481 O O . LEU A 1 198 ? -9.212 -0.072 12.905 1.00 97.75 198 LEU A O 1
ATOM 1485 N N . ALA A 1 199 ? -9.428 0.276 10.701 1.00 96.88 199 ALA A N 1
ATOM 1486 C CA . ALA A 1 199 ? -10.635 1.092 10.811 1.00 96.88 199 ALA A CA 1
ATOM 1487 C C . ALA A 1 199 ? -11.810 0.311 11.424 1.00 96.88 199 ALA A C 1
ATOM 1489 O O . ALA A 1 199 ? -12.468 0.802 12.342 1.00 96.88 199 ALA A O 1
ATOM 1490 N N . ALA A 1 200 ? -12.042 -0.925 10.971 1.00 97.25 200 ALA A N 1
ATOM 1491 C CA . ALA A 1 200 ? -13.108 -1.771 11.497 1.00 97.25 200 ALA A CA 1
ATOM 1492 C C . ALA A 1 200 ? -12.907 -2.100 12.987 1.00 97.25 200 ALA A C 1
ATOM 1494 O O . ALA A 1 200 ? -13.835 -1.961 13.785 1.00 97.25 200 ALA A O 1
ATOM 1495 N N . LEU A 1 201 ? -11.689 -2.482 13.386 1.00 97.94 201 LEU A N 1
ATOM 1496 C CA . LEU A 1 201 ? -11.363 -2.775 14.785 1.00 97.94 201 LEU A CA 1
ATOM 1497 C C . LEU A 1 201 ? -11.391 -1.520 15.664 1.00 97.94 201 LEU A C 1
ATOM 1499 O O . LEU A 1 201 ? -11.829 -1.606 16.809 1.00 97.94 201 LEU A O 1
ATOM 1503 N N . ALA A 1 202 ? -10.985 -0.359 15.143 1.00 97.56 202 ALA A N 1
ATOM 1504 C CA . ALA A 1 202 ? -11.116 0.913 15.848 1.00 97.56 202 ALA A CA 1
ATOM 1505 C C . ALA A 1 202 ? -12.593 1.280 16.074 1.00 97.56 202 ALA A C 1
ATOM 1507 O O . ALA A 1 202 ? -12.959 1.679 17.177 1.00 97.56 202 ALA A O 1
ATOM 1508 N N . GLY A 1 203 ? -13.457 1.079 15.072 1.00 96.38 203 GLY A N 1
ATOM 1509 C CA . GLY A 1 203 ? -14.904 1.281 15.200 1.00 96.38 203 GLY A CA 1
ATOM 1510 C C . GLY A 1 203 ? -15.537 0.361 16.248 1.00 96.38 203 GLY A C 1
ATOM 1511 O O . GLY A 1 203 ? -16.267 0.830 17.121 1.00 96.38 203 GLY A O 1
ATOM 1512 N N . ILE A 1 204 ? -15.193 -0.934 16.224 1.00 95.44 204 ILE A N 1
ATOM 1513 C CA . ILE A 1 204 ? -15.602 -1.894 17.264 1.00 95.44 204 ILE A CA 1
ATOM 1514 C C . ILE A 1 204 ? -15.103 -1.429 18.640 1.00 95.44 204 ILE A C 1
ATOM 1516 O O . ILE A 1 204 ? -15.877 -1.394 19.596 1.00 95.44 204 ILE A O 1
ATOM 1520 N N . GLY A 1 205 ? -13.831 -1.033 18.742 1.00 95.62 205 GLY A N 1
ATOM 1521 C CA . GLY A 1 205 ? -13.223 -0.548 19.980 1.00 95.62 205 GLY A CA 1
ATOM 1522 C C . GLY A 1 205 ? -13.942 0.655 20.561 1.00 95.62 205 GLY A C 1
ATOM 1523 O O . GLY A 1 205 ? -14.292 0.638 21.739 1.00 95.62 205 GLY A O 1
ATOM 1524 N N . LEU A 1 206 ? -14.243 1.654 19.736 1.00 95.88 206 LEU A N 1
ATOM 1525 C CA . LEU A 1 206 ? -14.963 2.848 20.158 1.00 95.88 206 LEU A CA 1
ATOM 1526 C C . LEU A 1 206 ? -16.341 2.506 20.740 1.00 95.88 206 LEU A C 1
ATOM 1528 O O . LEU A 1 206 ? -16.656 2.927 21.852 1.00 95.88 206 LEU A O 1
ATOM 1532 N N . VAL A 1 207 ? -17.135 1.696 20.031 1.00 94.44 207 VAL A N 1
ATOM 1533 C CA . VAL A 1 207 ? -18.471 1.288 20.496 1.00 94.44 207 VAL A CA 1
ATOM 1534 C C . VAL A 1 207 ? -18.380 0.539 21.826 1.00 94.44 207 VAL A C 1
ATOM 1536 O O . VAL A 1 207 ? -19.128 0.834 22.759 1.00 94.44 207 VAL A O 1
ATOM 1539 N N . VAL A 1 208 ? -17.433 -0.395 21.955 1.00 93.00 208 VAL A N 1
ATOM 1540 C CA . VAL A 1 208 ? -17.285 -1.194 23.177 1.00 93.00 208 VAL A CA 1
ATOM 1541 C C . VAL A 1 208 ? -16.797 -0.358 24.359 1.00 93.00 208 VAL A C 1
ATOM 1543 O O . VAL A 1 208 ? -17.281 -0.552 25.474 1.00 93.00 208 VAL A O 1
ATOM 1546 N N . LEU A 1 209 ? -15.899 0.602 24.133 1.00 95.31 209 LEU A N 1
ATOM 1547 C CA . LEU A 1 209 ? -15.448 1.541 25.161 1.00 95.31 209 LEU A CA 1
ATOM 1548 C C . LEU A 1 209 ? -16.583 2.462 25.626 1.00 95.31 209 LEU A C 1
ATOM 1550 O O . LEU A 1 209 ? -16.744 2.674 26.829 1.00 95.31 209 LEU A O 1
ATOM 1554 N N . CYS A 1 210 ? -17.403 2.969 24.701 1.00 94.56 210 CYS A N 1
ATOM 1555 C CA . CYS A 1 210 ? -18.584 3.759 25.040 1.00 94.56 210 CYS A CA 1
ATOM 1556 C C . CYS A 1 210 ? -19.590 2.939 25.855 1.00 94.56 210 CYS A C 1
ATOM 1558 O O . CYS A 1 210 ? -20.046 3.394 26.901 1.00 94.56 210 CYS A O 1
ATOM 1560 N N . GLU A 1 211 ? -19.898 1.708 25.450 1.00 91.19 211 GLU A N 1
ATOM 1561 C CA . GLU A 1 211 ? -20.773 0.834 26.236 1.00 91.19 211 GLU A CA 1
ATOM 1562 C C . GLU A 1 211 ? -20.198 0.528 27.627 1.00 91.19 211 GLU A C 1
ATOM 1564 O O . GLU A 1 211 ? -20.923 0.611 28.620 1.00 91.19 211 GLU A O 1
ATOM 1569 N N . ALA A 1 212 ? -18.894 0.251 27.731 1.00 90.62 212 ALA A N 1
ATOM 1570 C CA . ALA A 1 212 ? -18.218 0.042 29.011 1.00 90.62 212 ALA A CA 1
ATOM 1571 C C . ALA A 1 212 ? -18.343 1.268 29.933 1.00 90.62 212 ALA A C 1
ATOM 1573 O O . ALA A 1 212 ? -18.594 1.115 31.131 1.00 90.62 212 ALA A O 1
ATOM 1574 N N . PHE A 1 213 ? -18.244 2.475 29.366 1.00 91.69 213 PHE A N 1
ATOM 1575 C CA . PHE A 1 213 ? -18.464 3.743 30.062 1.00 91.69 213 PHE A CA 1
ATOM 1576 C C . PHE A 1 213 ? -19.901 3.934 30.546 1.00 91.69 213 PHE A C 1
ATOM 1578 O O . PHE A 1 213 ? -20.125 4.502 31.620 1.00 91.69 213 PHE A O 1
ATOM 1585 N N . LEU A 1 214 ? -20.889 3.457 29.793 1.00 89.19 214 LEU A N 1
ATOM 1586 C CA . LEU A 1 214 ? -22.294 3.537 30.189 1.00 89.19 214 LEU A CA 1
ATOM 1587 C C . LEU A 1 214 ? -22.659 2.496 31.261 1.00 89.19 214 LEU A C 1
ATOM 1589 O O . LEU A 1 214 ? -23.496 2.788 32.111 1.00 89.19 214 LEU A O 1
ATOM 1593 N N . GLN A 1 215 ? -22.029 1.318 31.247 1.00 86.25 215 GLN A N 1
ATOM 1594 C CA . GLN A 1 215 ? -22.404 0.178 32.095 1.00 86.25 215 GLN A CA 1
ATOM 1595 C C . GLN A 1 215 ? -21.778 0.181 33.495 1.00 86.25 215 GLN A C 1
ATOM 1597 O O . GLN A 1 215 ? -22.402 -0.288 34.440 1.00 86.25 215 GLN A O 1
ATOM 1602 N N . SER A 1 216 ? -20.529 0.629 33.652 1.00 84.19 216 SER A N 1
ATOM 1603 C CA . SER A 1 216 ? -19.811 0.498 34.927 1.00 84.19 216 SER A CA 1
ATOM 1604 C C . SER A 1 216 ? -18.788 1.606 35.112 1.00 84.19 216 SER A C 1
ATOM 1606 O O . SER A 1 216 ? -18.063 1.936 34.182 1.00 84.19 216 SER A O 1
ATOM 1608 N N . ALA A 1 217 ? -18.656 2.124 36.337 1.00 83.62 217 ALA A N 1
ATOM 1609 C CA . ALA A 1 217 ? -17.611 3.097 36.648 1.00 83.62 217 ALA A CA 1
ATOM 1610 C C . ALA A 1 217 ? -16.202 2.508 36.450 1.00 83.62 217 ALA A C 1
ATOM 1612 O O . ALA A 1 217 ? -15.347 3.134 35.830 1.00 83.62 217 ALA A O 1
ATOM 1613 N N . ARG A 1 218 ? -15.986 1.259 36.895 1.00 86.56 218 ARG A N 1
ATOM 1614 C CA . ARG A 1 218 ? -14.688 0.573 36.797 1.00 86.56 218 ARG A CA 1
ATOM 1615 C C . ARG A 1 218 ? -14.305 0.249 35.357 1.00 86.56 218 ARG A C 1
ATOM 1617 O O . ARG A 1 218 ? -13.158 0.446 34.989 1.00 86.56 218 ARG A O 1
ATOM 1624 N N . ARG A 1 219 ? -15.235 -0.270 34.546 1.00 88.88 219 ARG A N 1
ATOM 1625 C CA . ARG A 1 219 ? -14.957 -0.524 33.117 1.00 88.88 219 ARG A CA 1
ATOM 1626 C C . ARG A 1 219 ? -14.962 0.768 32.301 1.00 88.88 219 ARG A C 1
ATOM 1628 O O . ARG A 1 219 ? -14.303 0.838 31.272 1.00 88.88 219 ARG A O 1
ATOM 1635 N N . GLY A 1 220 ? -15.660 1.794 32.774 1.00 89.56 220 GLY A N 1
ATOM 1636 C CA . GLY A 1 220 ? -15.747 3.084 32.114 1.00 89.56 220 GLY A CA 1
ATOM 1637 C C . GLY A 1 220 ? -14.448 3.869 32.089 1.00 89.56 220 GLY A C 1
ATOM 1638 O O . GLY A 1 220 ? -14.274 4.669 31.177 1.00 89.56 220 GLY A O 1
ATOM 1639 N N . THR A 1 221 ? -13.506 3.601 33.000 1.00 93.25 221 THR A N 1
ATOM 1640 C CA . THR A 1 221 ? -12.167 4.215 32.960 1.00 93.25 221 THR A CA 1
ATOM 1641 C C . THR A 1 221 ? -11.375 3.831 31.709 1.00 93.25 221 THR A C 1
ATOM 1643 O O . THR A 1 221 ? -10.492 4.580 31.300 1.00 93.25 221 THR A O 1
ATOM 1646 N N . LEU A 1 222 ? -11.717 2.717 31.048 1.00 95.44 222 LEU A N 1
ATOM 1647 C CA . LEU A 1 222 ? -11.042 2.270 29.828 1.00 95.44 222 LEU A CA 1
ATOM 1648 C C . LEU A 1 222 ? -11.162 3.289 28.690 1.00 95.44 222 LEU A C 1
ATOM 1650 O O . LEU A 1 222 ? -10.224 3.428 27.911 1.00 95.44 222 LEU A O 1
ATOM 1654 N N . LEU A 1 223 ? -12.278 4.017 28.593 1.00 96.06 223 LEU A N 1
ATOM 1655 C CA . LEU A 1 223 ? -12.496 5.012 27.540 1.00 96.06 223 LEU A CA 1
ATOM 1656 C C . LEU A 1 223 ? -11.530 6.211 27.649 1.00 96.06 223 LEU A C 1
ATOM 1658 O O . LEU A 1 223 ? -10.760 6.412 26.708 1.00 96.06 223 LEU A O 1
ATOM 1662 N N . PRO A 1 224 ? -11.489 6.981 28.759 1.00 96.50 224 PRO A N 1
ATOM 1663 C CA . PRO A 1 224 ? -10.530 8.074 28.905 1.00 96.50 224 PRO A CA 1
ATOM 1664 C C . PRO A 1 224 ? -9.076 7.585 28.891 1.00 96.50 224 PRO A C 1
ATOM 1666 O O . PRO A 1 224 ? -8.235 8.246 28.293 1.00 96.50 224 PRO A O 1
ATOM 1669 N N . VAL A 1 225 ? -8.770 6.407 29.454 1.00 96.94 225 VAL A N 1
ATOM 1670 C CA . VAL A 1 225 ? -7.415 5.829 29.374 1.00 96.94 225 VAL A CA 1
ATOM 1671 C C . VAL A 1 225 ? -7.021 5.547 27.924 1.00 96.94 225 VAL A C 1
ATOM 1673 O O . VAL A 1 225 ? -5.932 5.927 27.506 1.00 96.94 225 VAL A O 1
ATOM 1676 N N . THR A 1 226 ? -7.901 4.935 27.128 1.00 97.31 226 THR A N 1
ATOM 1677 C CA . THR A 1 226 ? -7.605 4.638 25.717 1.00 97.31 226 THR A CA 1
ATOM 1678 C C . THR A 1 226 ? -7.438 5.916 24.897 1.00 97.31 226 THR A C 1
ATOM 1680 O O . THR A 1 226 ? -6.567 5.964 24.030 1.00 97.31 226 THR A O 1
ATOM 1683 N N . LEU A 1 227 ? -8.211 6.970 25.183 1.00 96.31 227 LEU A N 1
ATOM 1684 C CA . LEU A 1 227 ? -8.042 8.281 24.546 1.00 96.31 227 LEU A CA 1
ATOM 1685 C C . LEU A 1 227 ? -6.667 8.890 24.852 1.00 96.31 227 LEU A C 1
ATOM 1687 O O . LEU A 1 227 ? -5.977 9.319 23.930 1.00 96.31 227 LEU A O 1
ATOM 1691 N N . LEU A 1 228 ? -6.235 8.866 26.116 1.00 96.50 228 LEU A N 1
ATOM 1692 C CA . LEU A 1 228 ? -4.916 9.370 26.517 1.00 96.50 228 LEU A CA 1
ATOM 1693 C C . LEU A 1 228 ? -3.774 8.546 25.911 1.00 96.50 228 LEU A C 1
ATOM 1695 O O . LEU A 1 228 ? -2.811 9.115 25.404 1.00 96.50 228 LEU A O 1
ATOM 1699 N N . LEU A 1 229 ? -3.903 7.215 25.896 1.00 97.19 229 LEU A N 1
ATOM 1700 C CA . LEU A 1 229 ? -2.945 6.331 25.226 1.00 97.19 229 LEU A CA 1
ATOM 1701 C C . LEU A 1 229 ? -2.894 6.591 23.718 1.00 97.19 229 LEU A C 1
ATOM 1703 O O . LEU A 1 229 ? -1.816 6.550 23.135 1.00 97.19 229 LEU A O 1
ATOM 1707 N N . THR A 1 230 ? -4.037 6.882 23.090 1.00 96.94 230 THR A N 1
ATOM 1708 C CA . THR A 1 230 ? -4.101 7.246 21.667 1.00 96.94 230 THR A CA 1
ATOM 1709 C C . THR A 1 230 ? -3.371 8.557 21.418 1.00 96.94 230 THR A C 1
ATOM 1711 O O . THR A 1 230 ? -2.512 8.595 20.548 1.00 96.94 230 THR A O 1
ATOM 1714 N N . ALA A 1 231 ? -3.617 9.598 22.216 1.00 95.00 231 ALA A N 1
ATOM 1715 C CA . ALA A 1 231 ? -2.889 10.861 22.094 1.00 95.00 231 ALA A CA 1
ATOM 1716 C C . ALA A 1 231 ? -1.372 10.674 22.285 1.00 95.00 231 ALA A C 1
ATOM 1718 O O . ALA A 1 231 ? -0.590 11.146 21.465 1.00 95.00 231 ALA A O 1
ATOM 1719 N N . GLY A 1 232 ? -0.949 9.920 23.307 1.00 94.12 232 GLY A N 1
ATOM 1720 C CA . GLY A 1 232 ? 0.466 9.603 23.531 1.00 94.12 232 GLY A CA 1
ATOM 1721 C C . GLY A 1 232 ? 1.098 8.812 22.380 1.00 94.12 232 GLY A C 1
ATOM 1722 O O . GLY A 1 232 ? 2.224 9.094 21.979 1.00 94.12 232 GLY A O 1
ATOM 1723 N N . TRP A 1 233 ? 0.361 7.863 21.800 1.00 95.81 233 TRP A N 1
ATOM 1724 C CA . TRP A 1 233 ? 0.795 7.106 20.626 1.00 95.81 233 TRP A CA 1
ATOM 1725 C C . TRP A 1 233 ? 0.959 7.990 19.383 1.00 95.81 233 TRP A C 1
ATOM 1727 O O . TRP A 1 233 ? 1.932 7.840 18.651 1.00 95.81 233 TRP A O 1
ATOM 1737 N N . GLN A 1 234 ? 0.054 8.942 19.158 1.00 93.56 234 GLN A N 1
ATOM 1738 C CA . GLN A 1 234 ? 0.154 9.879 18.036 1.00 93.56 234 GLN A CA 1
ATOM 1739 C C . GLN A 1 234 ? 1.342 10.835 18.195 1.00 93.56 234 GLN A C 1
ATOM 1741 O O . GLN A 1 234 ? 2.098 11.017 17.247 1.00 93.56 234 GLN A O 1
ATOM 1746 N N . LEU A 1 235 ? 1.592 11.336 19.410 1.00 90.69 235 LEU A N 1
ATOM 1747 C CA . LEU A 1 235 ? 2.807 12.107 19.701 1.00 90.69 235 LEU A CA 1
ATOM 1748 C C . LEU A 1 235 ? 4.083 11.290 19.452 1.00 90.69 235 LEU A C 1
ATOM 1750 O O . LEU A 1 235 ? 5.067 11.826 18.946 1.00 90.69 235 LEU A O 1
ATOM 1754 N N . TYR A 1 236 ? 4.076 9.994 19.781 1.00 91.50 236 TYR A N 1
ATOM 1755 C CA . TYR A 1 236 ? 5.188 9.097 19.463 1.00 91.50 236 TYR A CA 1
ATOM 1756 C C . TYR A 1 236 ? 5.397 8.950 17.951 1.00 91.50 236 TYR A C 1
ATOM 1758 O O . TYR A 1 236 ? 6.541 9.021 17.499 1.00 91.50 236 TYR A O 1
ATOM 1766 N N . ILE A 1 237 ? 4.323 8.763 17.171 1.00 91.12 237 ILE A N 1
ATOM 1767 C CA . ILE A 1 237 ? 4.399 8.701 15.704 1.00 91.12 237 ILE A CA 1
ATOM 1768 C C . ILE A 1 237 ? 5.058 9.970 15.172 1.00 91.12 237 ILE A C 1
ATOM 1770 O O . ILE A 1 237 ? 6.034 9.869 14.431 1.00 91.12 237 ILE A O 1
ATOM 1774 N N . ASP A 1 238 ? 4.573 11.139 15.588 1.00 86.94 238 ASP A N 1
ATOM 1775 C CA . ASP A 1 238 ? 5.058 12.433 15.109 1.00 86.94 238 ASP A CA 1
ATOM 1776 C C . ASP A 1 238 ? 6.532 12.640 15.473 1.00 86.94 238 ASP A C 1
ATOM 1778 O O . ASP A 1 238 ? 7.355 12.927 14.599 1.00 86.94 238 ASP A O 1
ATOM 1782 N N . ALA A 1 239 ? 6.901 12.394 16.734 1.00 84.56 239 ALA A N 1
ATOM 1783 C CA . ALA A 1 239 ? 8.282 12.488 17.201 1.00 84.56 239 ALA A CA 1
ATOM 1784 C C . ALA A 1 239 ? 9.210 11.516 16.451 1.00 84.56 239 ALA A C 1
ATOM 1786 O O . ALA A 1 239 ? 10.281 11.903 15.984 1.00 84.56 239 ALA A O 1
ATOM 1787 N N . SER A 1 240 ? 8.785 10.262 16.266 1.00 85.69 240 SER A N 1
ATOM 1788 C CA . SER A 1 240 ? 9.555 9.242 15.546 1.00 85.69 240 SER A CA 1
ATOM 1789 C C . SER A 1 240 ? 9.671 9.539 14.045 1.00 85.69 240 SER A C 1
ATOM 1791 O O . SER A 1 240 ? 10.708 9.264 13.439 1.00 85.69 240 SER A O 1
ATOM 1793 N N . ALA A 1 241 ? 8.631 10.107 13.432 1.00 83.62 241 ALA A N 1
ATOM 1794 C CA . ALA A 1 241 ? 8.572 10.381 12.001 1.00 83.62 241 ALA A CA 1
ATOM 1795 C C . ALA A 1 241 ? 9.298 11.675 11.608 1.00 83.62 241 ALA A C 1
ATOM 1797 O O . ALA A 1 241 ? 9.935 11.730 10.549 1.00 83.62 241 ALA A O 1
ATOM 1798 N N . LEU A 1 242 ? 9.183 12.722 12.422 1.00 80.50 242 LEU A N 1
ATOM 1799 C CA . LEU A 1 242 ? 9.679 14.068 12.121 1.00 80.50 242 LEU A CA 1
ATOM 1800 C C . LEU A 1 242 ? 10.985 14.394 12.854 1.00 80.50 242 LEU A C 1
ATOM 1802 O O . LEU A 1 242 ? 11.687 15.317 12.448 1.00 80.50 242 LEU A O 1
ATOM 1806 N N . GLY A 1 243 ? 11.356 13.598 13.862 1.00 75.44 243 GLY A N 1
ATOM 1807 C CA . GLY A 1 243 ? 12.547 13.828 14.680 1.00 75.44 243 GLY A CA 1
ATOM 1808 C C . GLY A 1 243 ? 12.376 14.967 15.684 1.00 75.44 243 GLY A C 1
ATOM 1809 O O . GLY A 1 243 ? 13.373 15.496 16.166 1.00 75.44 243 GLY A O 1
ATOM 1810 N N . TRP A 1 244 ? 11.134 15.362 15.967 1.00 72.31 244 TRP A N 1
ATOM 1811 C CA . TRP A 1 244 ? 10.824 16.411 16.930 1.00 72.31 244 TRP A CA 1
ATOM 1812 C C . TRP A 1 244 ? 11.162 15.981 18.355 1.00 72.31 244 TRP A C 1
ATOM 1814 O O . TRP A 1 244 ? 10.947 14.833 18.753 1.00 72.31 244 TRP A O 1
ATOM 1824 N N . THR A 1 245 ? 11.664 16.932 19.137 1.00 64.31 245 THR A N 1
ATOM 1825 C CA . THR A 1 245 ? 11.847 16.768 20.582 1.00 64.31 245 THR A CA 1
ATOM 1826 C C . THR A 1 245 ? 10.623 17.309 21.321 1.00 64.31 245 THR A C 1
ATOM 1828 O O . THR A 1 245 ? 9.913 18.174 20.812 1.00 64.31 245 THR A O 1
ATOM 1831 N N . LEU A 1 246 ? 10.361 16.819 22.538 1.00 55.09 246 LEU A N 1
ATOM 1832 C CA . LEU A 1 246 ? 9.148 17.129 23.315 1.00 55.09 246 LEU A CA 1
ATOM 1833 C C . LEU A 1 246 ? 8.949 18.632 23.662 1.00 55.09 246 LEU A C 1
ATOM 1835 O O . LEU A 1 246 ? 7.949 18.970 24.288 1.00 55.09 246 LEU A O 1
ATOM 1839 N N . GLY A 1 247 ? 9.875 19.524 23.280 1.00 53.88 247 GLY A N 1
ATOM 1840 C CA . GLY A 1 247 ? 9.800 20.980 23.479 1.00 53.88 247 GLY A CA 1
ATOM 1841 C C . GLY A 1 247 ? 9.456 21.801 22.226 1.00 53.88 247 GLY A C 1
ATOM 1842 O O . GLY A 1 247 ? 9.132 22.982 22.342 1.00 53.88 247 GLY A O 1
ATOM 1843 N N . GLU A 1 248 ? 9.481 21.202 21.034 1.00 65.31 248 GLU A N 1
ATOM 1844 C CA . GLU A 1 248 ? 9.111 21.867 19.779 1.00 65.31 248 GLU A CA 1
ATOM 1845 C C . GLU A 1 248 ? 7.589 21.750 19.582 1.00 65.31 248 GLU A C 1
ATOM 1847 O O . GLU A 1 248 ? 7.067 20.756 19.074 1.00 65.31 248 GLU A O 1
ATOM 1852 N N . SER A 1 249 ? 6.833 22.739 20.070 1.00 59.97 249 SER A N 1
ATOM 1853 C CA . SER A 1 249 ? 5.365 22.690 20.041 1.00 59.97 249 SER A CA 1
ATOM 1854 C C . SER A 1 249 ? 4.796 23.185 18.705 1.00 59.97 249 SER A C 1
ATOM 1856 O O . SER A 1 249 ? 4.870 24.363 18.363 1.00 59.97 249 SER A O 1
ATOM 1858 N N . HIS A 1 250 ? 4.186 22.272 17.943 1.00 71.00 250 HIS A N 1
ATOM 1859 C CA . HIS A 1 250 ? 3.371 22.609 16.775 1.00 71.00 250 HIS A CA 1
ATOM 1860 C C . HIS A 1 250 ? 1.897 22.796 17.195 1.00 71.00 250 HIS A C 1
ATOM 1862 O O . HIS A 1 250 ? 1.404 22.003 18.007 1.00 71.00 250 HIS A O 1
ATOM 1868 N N . PRO A 1 251 ? 1.143 23.766 16.634 1.00 78.38 251 PRO A N 1
ATOM 1869 C CA . PRO A 1 251 ? -0.267 23.995 16.979 1.00 78.38 251 PRO A CA 1
ATOM 1870 C C . PRO A 1 251 ? -1.147 22.742 16.889 1.00 78.38 251 PRO A C 1
ATOM 1872 O O . PRO A 1 251 ? -2.066 22.562 17.686 1.00 78.38 251 PRO A O 1
ATOM 1875 N N . LEU A 1 252 ? -0.828 21.838 15.957 1.00 79.31 252 LEU A N 1
ATOM 1876 C CA . LEU A 1 252 ? -1.511 20.551 15.803 1.00 79.31 252 LEU A CA 1
ATOM 1877 C C . LEU A 1 252 ? -1.387 19.661 17.050 1.00 79.31 252 LEU A C 1
ATOM 1879 O O . LEU A 1 252 ? -2.376 19.067 17.469 1.00 79.31 252 LEU A O 1
ATOM 1883 N N . HIS A 1 253 ? -0.210 19.608 17.679 1.00 81.31 253 HIS A N 1
ATOM 1884 C CA . HIS A 1 253 ? -0.018 18.850 18.917 1.00 81.31 253 HIS A CA 1
ATOM 1885 C C . HIS A 1 253 ? -0.797 19.460 20.069 1.00 81.31 253 HIS A C 1
ATOM 1887 O O . HIS A 1 253 ? -1.400 18.737 20.854 1.00 81.31 253 HIS A O 1
ATOM 1893 N N . ILE A 1 254 ? -0.799 20.792 20.163 1.00 83.44 254 ILE A N 1
ATOM 1894 C CA . ILE A 1 254 ? -1.544 21.497 21.204 1.00 83.44 254 ILE A CA 1
ATOM 1895 C C . ILE A 1 254 ? -3.032 21.173 21.058 1.00 83.44 254 ILE A C 1
ATOM 1897 O O . ILE A 1 254 ? -3.663 20.794 22.041 1.00 83.44 254 ILE A O 1
ATOM 1901 N N . ALA A 1 255 ? -3.584 21.239 19.844 1.00 85.56 255 ALA A N 1
ATOM 1902 C CA . ALA A 1 255 ? -4.979 20.893 19.575 1.00 85.56 255 ALA A CA 1
ATOM 1903 C C . ALA A 1 255 ? -5.296 19.417 19.895 1.00 85.56 255 ALA A C 1
ATOM 1905 O O . ALA A 1 255 ? -6.277 19.134 20.582 1.00 85.56 255 ALA A O 1
ATOM 1906 N N . LEU A 1 256 ? -4.439 18.484 19.464 1.00 87.81 256 LEU A N 1
ATOM 1907 C CA . LEU A 1 256 ? -4.558 17.055 19.769 1.00 87.81 256 LEU A CA 1
ATOM 1908 C C . LEU A 1 256 ? -4.558 16.792 21.285 1.00 87.81 256 LEU A C 1
ATOM 1910 O O . LEU A 1 256 ? -5.466 16.149 21.813 1.00 87.81 256 LEU A O 1
ATOM 1914 N N . VAL A 1 257 ? -3.543 17.292 21.992 1.00 87.38 257 VAL A N 1
ATOM 1915 C CA . VAL A 1 257 ? -3.328 17.032 23.421 1.00 87.38 257 VAL A CA 1
ATOM 1916 C C . VAL A 1 257 ? -4.391 17.719 24.263 1.00 87.38 257 VAL A C 1
ATOM 1918 O O . VAL A 1 257 ? -4.977 17.078 25.131 1.00 87.38 257 VAL A O 1
ATOM 1921 N N . SER A 1 258 ? -4.689 18.993 23.997 1.00 90.00 258 SER A N 1
ATOM 1922 C CA . SER A 1 258 ? -5.722 19.727 24.736 1.00 90.00 258 SER A CA 1
ATOM 1923 C C . SER A 1 258 ? -7.102 19.096 24.554 1.00 90.00 258 SER A C 1
ATOM 1925 O O . SER A 1 258 ? -7.805 18.903 25.543 1.00 90.00 258 SER A O 1
ATOM 1927 N N . GLY A 1 259 ? -7.467 18.687 23.334 1.00 91.94 259 GLY A N 1
ATOM 1928 C CA . GLY A 1 259 ? -8.732 18.004 23.071 1.00 91.94 259 GLY A CA 1
ATOM 1929 C C . GLY A 1 259 ? -8.823 16.630 23.745 1.00 91.94 259 GLY A C 1
ATOM 1930 O O . GLY A 1 259 ? -9.841 16.313 24.365 1.00 91.94 259 GLY A O 1
ATOM 1931 N N . ALA A 1 260 ? -7.749 15.834 23.700 1.00 92.31 260 ALA A N 1
ATOM 1932 C CA . ALA A 1 260 ? -7.695 14.535 24.370 1.00 92.31 260 ALA A CA 1
ATOM 1933 C C . ALA A 1 260 ? -7.748 14.662 25.903 1.00 92.31 260 ALA A C 1
ATOM 1935 O O . ALA A 1 260 ? -8.513 13.942 26.548 1.00 92.31 260 ALA A O 1
ATOM 1936 N N . LEU A 1 261 ? -6.986 15.596 26.484 1.00 93.81 261 LEU A N 1
ATOM 1937 C CA . LEU A 1 261 ? -6.985 15.875 27.923 1.00 93.81 261 LEU A CA 1
ATOM 1938 C C . LEU A 1 261 ? -8.337 16.411 28.391 1.00 93.81 261 LEU A C 1
ATOM 1940 O O . LEU A 1 261 ? -8.854 15.926 29.394 1.00 93.81 261 LEU A O 1
ATOM 1944 N N . LEU A 1 262 ? -8.940 17.353 27.658 1.00 95.62 262 LEU A N 1
ATOM 1945 C CA . LEU A 1 262 ? -10.262 17.895 27.973 1.00 95.62 262 LEU A CA 1
ATOM 1946 C C . LEU A 1 262 ? -11.325 16.792 27.954 1.00 95.62 262 LEU A C 1
ATOM 1948 O O . LEU A 1 262 ? -12.075 16.638 28.918 1.00 95.62 262 LEU A O 1
ATOM 1952 N N . SER A 1 263 ? -11.353 15.981 26.892 1.00 95.62 263 SER A N 1
ATOM 1953 C CA . SER A 1 263 ? -12.257 14.833 26.792 1.00 95.62 263 SER A CA 1
ATOM 1954 C C . SER A 1 263 ? -12.053 13.864 27.959 1.00 95.62 263 SER A C 1
ATOM 1956 O O . SER A 1 263 ? -13.017 13.467 28.614 1.00 95.62 263 SER A O 1
ATOM 1958 N N . ALA A 1 264 ? -10.807 13.480 28.247 1.00 95.06 264 ALA A N 1
ATOM 1959 C CA . ALA A 1 264 ? -10.503 12.545 29.323 1.00 95.06 264 ALA A CA 1
ATOM 1960 C C . ALA A 1 264 ? -10.887 13.105 30.700 1.00 95.06 264 ALA A C 1
ATOM 1962 O O . ALA A 1 264 ? -11.502 12.388 31.486 1.00 95.06 264 ALA A O 1
ATOM 1963 N N . ALA A 1 265 ? -10.594 14.379 30.974 1.00 95.25 265 ALA A N 1
ATOM 1964 C CA . ALA A 1 265 ? -10.925 15.041 32.231 1.00 95.25 265 ALA A CA 1
ATOM 1965 C C . ALA A 1 265 ? -12.439 15.067 32.473 1.00 95.25 265 ALA A C 1
ATOM 1967 O O . ALA A 1 265 ? -12.889 14.646 33.538 1.00 95.25 265 ALA A O 1
ATOM 1968 N N . VAL A 1 266 ? -13.235 15.468 31.472 1.00 95.06 266 VAL A N 1
ATOM 1969 C CA . VAL A 1 266 ? -14.704 15.463 31.575 1.00 95.06 266 VAL A CA 1
ATOM 1970 C C . VAL A 1 266 ? -15.216 14.053 31.868 1.00 95.06 266 VAL A C 1
ATOM 1972 O O . VAL A 1 266 ? -15.999 13.861 32.798 1.00 95.06 266 VAL A O 1
ATOM 1975 N N . LEU A 1 267 ? -14.738 13.044 31.135 1.00 93.62 267 LEU A N 1
ATOM 1976 C CA . LEU A 1 267 ? -15.154 11.654 31.337 1.00 93.62 267 LEU A CA 1
ATOM 1977 C C . LEU A 1 267 ? -14.749 11.117 32.720 1.00 93.62 267 LEU A C 1
ATOM 1979 O O . LEU A 1 267 ? -15.550 10.438 33.358 1.00 93.62 267 LEU A O 1
ATOM 1983 N N . ILE A 1 268 ? -13.547 11.430 33.209 1.00 93.62 268 ILE A N 1
ATOM 1984 C CA . ILE A 1 268 ? -13.068 11.012 34.536 1.00 93.62 268 ILE A CA 1
ATOM 1985 C C . ILE A 1 268 ? -13.891 11.673 35.643 1.00 93.62 268 ILE A C 1
ATOM 1987 O O . ILE A 1 268 ? -14.362 10.973 36.539 1.00 93.62 268 ILE A O 1
ATOM 1991 N N . VAL A 1 269 ? -14.134 12.985 35.564 1.00 92.81 269 VAL A N 1
ATOM 1992 C CA . VAL A 1 269 ? -14.977 13.709 36.531 1.00 92.81 269 VAL A CA 1
ATOM 1993 C C . VAL A 1 269 ? -16.386 13.123 36.550 1.00 92.81 269 VAL A C 1
ATOM 1995 O O . VAL A 1 269 ? -16.936 12.857 37.617 1.00 92.81 269 VAL A O 1
ATOM 1998 N N . MET A 1 270 ? -16.954 12.820 35.380 1.00 91.19 270 MET A N 1
ATOM 1999 C CA . MET A 1 270 ? -18.251 12.150 35.292 1.00 91.19 270 MET A CA 1
ATOM 2000 C C . MET A 1 270 ? -18.264 10.774 35.968 1.00 91.19 270 MET A C 1
ATOM 2002 O O . MET A 1 270 ? -19.280 10.403 36.548 1.00 91.19 270 MET A O 1
ATOM 2006 N N . LEU A 1 271 ? -17.178 10.000 35.886 1.00 89.50 271 LEU A N 1
ATOM 2007 C CA . LEU A 1 271 ? -17.073 8.707 36.570 1.00 89.50 271 LEU A CA 1
ATOM 2008 C C . LEU A 1 271 ? -16.899 8.871 38.085 1.00 89.50 271 LEU A C 1
ATOM 2010 O O . LEU A 1 271 ? -17.464 8.075 38.829 1.00 89.50 271 LEU A O 1
ATOM 2014 N N . ALA A 1 272 ? -16.167 9.895 38.531 1.00 88.25 272 ALA A N 1
ATOM 2015 C CA . ALA A 1 272 ? -15.929 10.182 39.946 1.00 88.25 272 ALA A CA 1
ATOM 2016 C C . ALA A 1 272 ? -17.188 10.686 40.670 1.00 88.25 272 ALA A C 1
ATOM 2018 O O . ALA A 1 272 ? -17.435 10.319 41.814 1.00 88.25 272 ALA A O 1
ATOM 2019 N N . VAL A 1 273 ? -18.008 11.494 39.991 1.00 86.69 273 VAL A N 1
ATOM 2020 C CA . VAL A 1 273 ? -19.234 12.088 40.553 1.00 86.69 273 VAL A CA 1
ATOM 2021 C C . VAL A 1 273 ? -20.440 11.143 40.442 1.00 86.69 273 VAL A C 1
ATOM 2023 O O . VAL A 1 273 ? -21.499 11.423 40.997 1.00 86.69 273 VAL A O 1
ATOM 2026 N N . ARG A 1 274 ? -20.321 9.998 39.751 1.00 80.81 274 ARG A N 1
ATOM 2027 C CA . ARG A 1 274 ? -21.430 9.040 39.609 1.00 80.81 274 ARG A CA 1
ATOM 2028 C C . ARG A 1 274 ? -21.775 8.386 40.956 1.00 80.81 274 ARG A C 1
ATOM 2030 O O . ARG A 1 274 ? -20.979 7.592 41.460 1.00 80.81 274 ARG A O 1
ATOM 2037 N N . PRO A 1 275 ? -22.986 8.611 41.501 1.00 60.47 275 PRO A N 1
ATOM 2038 C CA . PRO A 1 275 ? -23.416 7.969 42.732 1.00 60.47 275 PRO A CA 1
ATOM 2039 C C . PRO A 1 275 ? -23.795 6.511 42.441 1.00 60.47 275 PRO A C 1
ATOM 2041 O O . PRO A 1 275 ? -24.924 6.212 42.057 1.00 60.47 275 PRO A O 1
ATOM 2044 N N . GLY A 1 276 ? -22.828 5.605 42.600 1.00 62.22 276 GLY A N 1
ATOM 2045 C CA . GLY A 1 276 ? -23.007 4.159 42.456 1.00 62.22 276 GLY A CA 1
ATOM 2046 C C . GLY A 1 276 ? -23.144 3.680 41.003 1.00 62.22 276 GLY A C 1
ATOM 2047 O O . GLY A 1 276 ? -23.865 4.247 40.186 1.00 62.22 276 GLY A O 1
ATOM 2048 N N . ALA A 1 277 ? -22.465 2.581 40.667 1.00 59.19 277 ALA A N 1
ATOM 2049 C CA . ALA A 1 277 ? -22.435 2.014 39.313 1.00 59.19 277 ALA A CA 1
ATOM 2050 C C . ALA A 1 277 ? -23.788 1.450 38.815 1.00 59.19 277 ALA A C 1
ATOM 2052 O O . ALA A 1 277 ? -23.871 0.989 37.682 1.00 59.19 277 ALA A O 1
ATOM 2053 N N . SER A 1 278 ? -24.831 1.468 39.647 1.00 60.75 278 SER A N 1
ATOM 2054 C CA . SER A 1 278 ? -26.121 0.810 39.418 1.00 60.75 278 SER A CA 1
ATOM 2055 C C . SER A 1 278 ? -27.197 1.698 38.782 1.00 60.75 278 SER A C 1
ATOM 2057 O O . SER A 1 278 ? -28.215 1.166 38.344 1.00 60.75 278 SER A O 1
ATOM 2059 N N . ARG A 1 279 ? -27.015 3.026 38.705 1.00 70.06 279 ARG A N 1
ATOM 2060 C CA . ARG A 1 279 ? -28.010 3.923 38.086 1.00 70.06 279 ARG A CA 1
ATOM 2061 C C . ARG A 1 279 ? -27.629 4.310 36.651 1.00 70.06 279 ARG A C 1
ATOM 2063 O O . ARG A 1 279 ? -26.506 4.767 36.424 1.00 70.06 279 ARG A O 1
ATOM 2070 N N . PRO A 1 280 ? -28.553 4.184 35.679 1.00 76.44 280 PRO A N 1
ATOM 2071 C CA . PRO A 1 280 ? -28.296 4.618 34.312 1.00 76.44 280 PRO A CA 1
ATOM 2072 C C . PRO A 1 280 ? -28.106 6.138 34.256 1.00 76.44 280 PRO A C 1
ATOM 2074 O O . PRO A 1 280 ? -28.781 6.891 34.956 1.00 76.44 280 PRO A O 1
ATOM 2077 N N . LEU A 1 281 ? -27.213 6.606 33.379 1.00 82.19 281 LEU A N 1
ATOM 2078 C CA . LEU A 1 281 ? -27.043 8.041 33.132 1.00 82.19 281 LEU A CA 1
ATOM 2079 C C . LEU A 1 281 ? -28.340 8.663 32.613 1.00 82.19 281 LEU A C 1
ATOM 2081 O O . LEU A 1 281 ? -28.920 8.152 31.648 1.00 82.19 281 LEU A O 1
ATOM 2085 N N . GLY A 1 282 ? -28.716 9.810 33.178 1.00 86.81 282 GLY A N 1
ATOM 2086 C CA . GLY A 1 282 ? -29.777 10.653 32.634 1.00 86.81 282 GLY A CA 1
ATOM 2087 C C . GLY A 1 282 ? -29.403 11.286 31.279 1.00 86.81 282 GLY A C 1
ATOM 2088 O O . GLY A 1 282 ? -28.220 11.329 30.921 1.00 86.81 282 GLY A O 1
ATOM 2089 N N . PRO A 1 283 ? -30.381 11.827 30.528 1.00 89.50 283 PRO A N 1
ATOM 2090 C CA . PRO A 1 283 ? -30.174 12.341 29.169 1.00 89.50 283 PRO A CA 1
ATOM 2091 C C . PRO A 1 283 ? -29.089 13.420 29.064 1.00 89.50 283 PRO A C 1
ATOM 2093 O O . PRO A 1 283 ? -28.237 13.349 28.184 1.00 89.50 283 PRO A O 1
ATOM 2096 N N . ARG A 1 284 ? -29.058 14.375 30.005 1.00 90.56 284 ARG A N 1
ATOM 2097 C CA . ARG A 1 284 ? -28.054 15.457 30.031 1.00 90.56 284 ARG A CA 1
ATOM 2098 C C . ARG A 1 284 ? -26.632 14.928 30.218 1.00 90.56 284 ARG A C 1
ATOM 2100 O O . ARG A 1 284 ? -25.718 15.363 29.528 1.00 90.56 284 ARG A O 1
ATOM 2107 N N . ALA A 1 285 ? -26.452 13.953 31.108 1.00 88.94 285 ALA A N 1
ATOM 2108 C CA . ALA A 1 285 ? -25.150 13.333 31.325 1.00 88.94 285 ALA A CA 1
ATOM 2109 C C . ALA A 1 285 ? -24.711 12.516 30.099 1.00 88.94 285 ALA A C 1
ATOM 2111 O O . ALA A 1 285 ? -23.543 12.551 29.730 1.00 88.94 285 ALA A O 1
ATOM 2112 N N . ARG A 1 286 ? -25.636 11.826 29.416 1.00 90.25 286 ARG A N 1
ATOM 2113 C CA . ARG A 1 286 ? -25.325 11.143 28.147 1.00 90.25 286 ARG A CA 1
ATOM 2114 C C . ARG A 1 286 ? -24.908 12.123 27.055 1.00 90.25 286 ARG A C 1
ATOM 2116 O O . ARG A 1 286 ? -23.925 11.853 26.377 1.00 90.25 286 ARG A O 1
ATOM 2123 N N . ALA A 1 287 ? -25.610 13.247 26.919 1.00 93.50 287 ALA A N 1
ATOM 2124 C CA . ALA A 1 287 ? -25.244 14.298 25.974 1.00 93.50 287 ALA A CA 1
ATOM 2125 C C . ALA A 1 287 ? -23.846 14.858 26.279 1.00 93.50 287 ALA A C 1
ATOM 2127 O O . ALA A 1 287 ? -23.023 14.945 25.378 1.00 93.50 287 ALA A O 1
ATOM 2128 N N . LEU A 1 288 ? -23.536 15.135 27.551 1.00 93.75 288 LEU A N 1
ATOM 2129 C CA . LEU A 1 288 ? -22.206 15.599 27.957 1.00 93.75 288 LEU A CA 1
ATOM 2130 C C . LEU A 1 288 ? -21.103 14.574 27.643 1.00 93.75 288 LEU A C 1
ATOM 2132 O O . LEU A 1 288 ? -20.069 14.945 27.095 1.00 93.75 288 LEU A O 1
ATOM 2136 N N . ALA A 1 289 ? -21.325 13.288 27.939 1.00 93.19 289 ALA A N 1
ATOM 2137 C CA . ALA A 1 289 ? -20.378 12.230 27.585 1.00 93.19 289 ALA A CA 1
ATOM 2138 C C . ALA A 1 289 ? -20.199 12.101 26.068 1.00 93.19 289 ALA A C 1
ATOM 2140 O O . ALA A 1 289 ? -19.074 11.945 25.604 1.00 93.19 289 ALA A O 1
ATOM 2141 N N . ALA A 1 290 ? -21.287 12.183 25.298 1.00 94.38 290 ALA A N 1
ATOM 2142 C CA . ALA A 1 290 ? -21.232 12.147 23.842 1.00 94.38 290 ALA A CA 1
ATOM 2143 C C . ALA A 1 290 ? -20.432 13.333 23.285 1.00 94.38 290 ALA A C 1
ATOM 2145 O O . ALA A 1 290 ? -19.569 13.127 22.437 1.00 94.38 290 ALA A O 1
ATOM 2146 N N . SER A 1 291 ? -20.643 14.544 23.810 1.00 96.31 291 SER A N 1
ATOM 2147 C CA . SER A 1 291 ? -19.859 15.727 23.445 1.00 96.31 291 SER A CA 1
ATOM 2148 C C . SER A 1 291 ? -18.383 15.573 23.808 1.00 96.31 291 SER A C 1
ATOM 2150 O O . SER A 1 291 ? -17.525 15.884 22.988 1.00 96.31 291 SER A O 1
ATOM 2152 N N . ALA A 1 292 ? -18.069 15.047 24.997 1.00 96.06 292 ALA A N 1
ATOM 2153 C CA . ALA A 1 292 ? -16.688 14.779 25.396 1.00 96.06 292 ALA A CA 1
ATOM 2154 C C . ALA A 1 292 ? -16.018 13.787 24.432 1.00 96.06 292 ALA A C 1
ATOM 2156 O O . ALA A 1 292 ? -14.960 14.084 23.885 1.00 96.06 292 ALA A O 1
ATOM 2157 N N . VAL A 1 293 ? -16.678 12.661 24.138 1.00 95.69 293 VAL A N 1
ATOM 2158 C CA . VAL A 1 293 ? -16.193 11.674 23.162 1.00 95.69 293 VAL A CA 1
ATOM 2159 C C . VAL A 1 293 ? -16.026 12.291 21.775 1.00 95.69 293 VAL A C 1
ATOM 2161 O O . VAL A 1 293 ? -15.014 12.037 21.132 1.00 95.69 293 VAL A O 1
ATOM 2164 N N . ALA A 1 294 ? -16.962 13.126 21.319 1.00 96.19 294 ALA A N 1
ATOM 2165 C CA . ALA A 1 294 ? -16.860 13.809 20.033 1.00 96.19 294 ALA A CA 1
ATOM 2166 C C . ALA A 1 294 ? -15.634 14.734 19.974 1.00 96.19 294 ALA A C 1
ATOM 2168 O O . ALA A 1 294 ? -14.889 14.684 19.000 1.00 96.19 294 ALA A O 1
ATOM 2169 N N . ILE A 1 295 ? -15.373 15.511 21.031 1.00 95.56 295 ILE A N 1
ATOM 2170 C CA . ILE A 1 295 ? -14.171 16.353 21.141 1.00 95.56 295 ILE A CA 1
ATOM 2171 C C . ILE A 1 295 ? -12.903 15.491 21.086 1.00 95.56 295 ILE A C 1
ATOM 2173 O O . ILE A 1 295 ? -11.992 15.791 20.315 1.00 95.56 295 ILE A O 1
ATOM 2177 N N . GLY A 1 296 ? -12.853 14.398 21.854 1.00 95.31 296 GLY A N 1
ATOM 2178 C CA . GLY A 1 296 ? -11.716 13.476 21.858 1.00 95.31 296 GLY A CA 1
ATOM 2179 C C . GLY A 1 296 ? -11.479 12.808 20.500 1.00 95.31 296 GLY A C 1
ATOM 2180 O O . GLY A 1 296 ? -10.334 12.675 20.073 1.00 95.31 296 GLY A O 1
ATOM 2181 N N . LEU A 1 297 ? -12.548 12.435 19.791 1.00 95.19 297 LEU A N 1
ATOM 2182 C CA . LEU A 1 297 ? -12.475 11.869 18.441 1.00 95.19 297 LEU A CA 1
ATOM 2183 C C . LEU A 1 297 ? -11.989 12.891 17.418 1.00 95.19 297 LEU A C 1
ATOM 2185 O O . LEU A 1 297 ? -11.113 12.564 16.624 1.00 95.19 297 LEU A O 1
ATOM 2189 N N . VAL A 1 298 ? -12.517 14.118 17.447 1.00 95.50 298 VAL A N 1
ATOM 2190 C CA . VAL A 1 298 ? -12.043 15.200 16.574 1.00 95.50 298 VAL A CA 1
ATOM 2191 C C . VAL A 1 298 ? -10.553 15.424 16.806 1.00 95.50 298 VAL A C 1
ATOM 2193 O O . VAL A 1 298 ? -9.791 15.388 15.846 1.00 95.50 298 VAL A O 1
ATOM 2196 N N . ALA A 1 299 ? -10.125 15.549 18.066 1.00 94.50 299 ALA A N 1
ATOM 2197 C CA . ALA A 1 299 ? -8.719 15.718 18.418 1.00 94.50 299 ALA A CA 1
ATOM 2198 C C . ALA A 1 299 ? -7.846 14.571 17.881 1.00 94.50 299 ALA A C 1
ATOM 2200 O O . ALA A 1 299 ? -6.862 14.829 17.192 1.00 94.50 299 ALA A O 1
ATOM 2201 N N . ALA A 1 300 ? -8.248 13.315 18.107 1.00 94.31 300 ALA A N 1
ATOM 2202 C CA . ALA A 1 300 ? -7.530 12.127 17.636 1.00 94.31 300 ALA A CA 1
ATOM 2203 C C . ALA A 1 300 ? -7.502 11.977 16.102 1.00 94.31 300 ALA A C 1
ATOM 2205 O O . ALA A 1 300 ? -6.695 11.206 15.580 1.00 94.31 300 ALA A O 1
ATOM 2206 N N . LEU A 1 301 ? -8.379 12.675 15.374 1.00 94.56 301 LEU A N 1
ATOM 2207 C CA . LEU A 1 301 ? -8.423 12.656 13.913 1.00 94.56 301 LEU A CA 1
ATOM 2208 C C . LEU A 1 301 ? -7.664 13.822 13.260 1.00 94.56 301 LEU A C 1
ATOM 2210 O O . LEU A 1 301 ? -7.398 13.753 12.061 1.00 94.56 301 LEU A O 1
ATOM 2214 N N . LEU A 1 302 ? -7.261 14.854 14.012 1.00 91.12 302 LEU A N 1
ATOM 2215 C CA . LEU A 1 302 ? -6.532 16.006 13.462 1.00 91.12 302 LEU A CA 1
ATOM 2216 C C . LEU A 1 302 ? -5.188 15.603 12.840 1.00 91.12 302 LEU A C 1
ATOM 2218 O O . LEU A 1 302 ? -4.911 15.961 11.696 1.00 91.12 302 LEU A O 1
ATOM 2222 N N . ALA A 1 303 ? -4.373 14.838 13.571 1.00 89.12 303 ALA A N 1
ATOM 2223 C CA . ALA A 1 303 ? -3.064 14.382 13.103 1.00 89.12 303 ALA A CA 1
ATOM 2224 C C . ALA A 1 303 ? -3.143 13.475 11.855 1.00 89.12 303 ALA A C 1
ATOM 2226 O O . ALA A 1 303 ? -2.544 13.835 10.835 1.00 89.12 303 ALA A O 1
ATOM 2227 N N . PRO A 1 304 ? -3.928 12.372 11.842 1.00 92.81 304 PRO A N 1
ATOM 2228 C CA . PRO A 1 304 ? -4.081 11.554 10.638 1.00 92.81 304 PRO A CA 1
ATOM 2229 C C . PRO A 1 304 ? -4.673 12.324 9.456 1.00 92.81 304 PRO A C 1
ATOM 2231 O O . PRO A 1 304 ? -4.268 12.081 8.319 1.00 92.81 304 PRO A O 1
ATOM 2234 N N . ALA A 1 305 ? -5.604 13.259 9.691 1.00 92.19 305 ALA A N 1
ATOM 2235 C CA . ALA A 1 305 ? -6.152 14.090 8.624 1.00 92.19 305 ALA A CA 1
ATOM 2236 C C . ALA A 1 305 ? -5.069 14.990 8.014 1.00 92.19 305 ALA A C 1
ATOM 2238 O O . ALA A 1 305 ? -4.905 15.002 6.796 1.00 92.19 305 ALA A O 1
ATOM 2239 N N . ALA A 1 306 ? -4.277 15.682 8.836 1.00 88.69 306 ALA A N 1
ATOM 2240 C CA . ALA A 1 306 ? -3.178 16.515 8.352 1.00 88.69 306 ALA A CA 1
ATOM 2241 C C . ALA A 1 306 ? -2.136 15.698 7.565 1.00 88.69 306 ALA A C 1
ATOM 2243 O O . ALA A 1 306 ? -1.701 16.117 6.488 1.00 88.69 306 ALA A O 1
ATOM 2244 N N . TRP A 1 307 ? -1.796 14.493 8.044 1.00 88.44 307 TRP A N 1
ATOM 2245 C CA . TRP A 1 307 ? -0.924 13.567 7.319 1.00 88.44 307 TRP A CA 1
ATOM 2246 C C . TRP A 1 307 ? -1.520 13.176 5.968 1.00 88.44 307 TRP A C 1
ATOM 2248 O O . TRP A 1 307 ? -0.841 13.272 4.948 1.00 88.44 307 TRP A O 1
ATOM 2258 N N . ALA A 1 308 ? -2.793 12.785 5.921 1.00 90.50 308 ALA A N 1
ATOM 2259 C CA . ALA A 1 308 ? -3.460 12.407 4.680 1.00 90.50 308 ALA A CA 1
ATOM 2260 C C . ALA A 1 308 ? -3.510 13.573 3.676 1.00 90.50 308 ALA A C 1
ATOM 2262 O O . ALA A 1 308 ? -3.155 13.390 2.507 1.00 90.50 308 ALA A O 1
ATOM 2263 N N . LEU A 1 309 ? -3.854 14.787 4.128 1.00 89.56 309 LEU A N 1
ATOM 2264 C CA . LEU A 1 309 ? -3.886 15.986 3.284 1.00 89.56 309 LEU A CA 1
ATOM 2265 C C . LEU A 1 309 ? -2.513 16.336 2.686 1.00 89.56 309 LEU A C 1
ATOM 2267 O O . LEU A 1 309 ? -2.465 16.934 1.611 1.00 89.56 309 LEU A O 1
ATOM 2271 N N . SER A 1 310 ? -1.397 15.914 3.296 1.00 85.25 310 SER A N 1
ATOM 2272 C CA . SER A 1 310 ? -0.048 16.120 2.728 1.00 85.25 310 SER A CA 1
ATOM 2273 C C . SER A 1 310 ? 0.152 15.484 1.356 1.00 85.25 310 SER A C 1
ATOM 2275 O O . SER A 1 310 ? 0.970 15.954 0.562 1.00 85.25 310 SER A O 1
ATOM 2277 N N . SER A 1 311 ? -0.604 14.427 1.056 1.00 82.88 311 SER A N 1
ATOM 2278 C CA . SER A 1 311 ? -0.563 13.758 -0.242 1.00 82.88 311 SER A CA 1
ATOM 2279 C C . SER A 1 311 ? -1.297 14.531 -1.341 1.00 82.88 311 SER A C 1
ATOM 2281 O O . SER A 1 311 ? -0.986 14.345 -2.514 1.00 82.88 311 SER A O 1
ATOM 2283 N N . VAL A 1 312 ? -2.227 15.413 -0.955 1.00 84.75 312 VAL A N 1
ATOM 2284 C CA . VAL A 1 312 ? -3.090 16.185 -1.859 1.00 84.75 312 VAL A CA 1
ATOM 2285 C C . VAL A 1 312 ? -2.563 17.604 -2.049 1.00 84.75 312 VAL A C 1
ATOM 2287 O O . VAL A 1 312 ? -2.473 18.080 -3.175 1.00 84.75 312 VAL A O 1
ATOM 2290 N N . LEU A 1 313 ? -2.210 18.285 -0.955 1.00 84.88 313 LEU A N 1
ATOM 2291 C CA . LEU A 1 313 ? -1.871 19.711 -0.991 1.00 84.88 313 LEU A CA 1
ATOM 2292 C C . LEU A 1 313 ? -0.441 19.981 -1.474 1.00 84.88 313 LEU A C 1
ATOM 2294 O O . LEU A 1 313 ? -0.165 21.068 -1.973 1.00 84.88 313 LEU A O 1
ATOM 2298 N N . VAL A 1 314 ? 0.473 19.017 -1.325 1.00 76.94 314 VAL A N 1
ATOM 2299 C CA . VAL A 1 314 ? 1.870 19.156 -1.758 1.00 76.94 314 VAL A CA 1
ATOM 2300 C C . VAL A 1 314 ? 2.203 18.025 -2.731 1.00 76.94 314 VAL A C 1
ATOM 2302 O O . VAL A 1 314 ? 2.165 16.855 -2.331 1.00 76.94 314 VAL A O 1
ATOM 2305 N N . PRO A 1 315 ? 2.579 18.340 -3.987 1.00 70.56 315 PRO A N 1
ATOM 2306 C CA . PRO A 1 315 ? 3.023 17.340 -4.948 1.00 70.56 315 PRO A CA 1
ATOM 2307 C C . PRO A 1 315 ? 4.165 16.484 -4.384 1.00 70.56 315 PRO A C 1
ATOM 2309 O O . PRO A 1 315 ? 5.255 16.976 -4.093 1.00 70.56 315 PRO A O 1
ATOM 2312 N N . GLY A 1 316 ? 3.902 15.187 -4.220 1.00 66.25 316 GLY A N 1
ATOM 2313 C CA . GLY A 1 316 ? 4.892 14.204 -3.786 1.00 66.25 316 GLY A CA 1
ATOM 2314 C C . GLY A 1 316 ? 5.649 13.561 -4.951 1.00 66.25 316 GLY A C 1
ATOM 2315 O O . GLY A 1 316 ? 5.453 13.878 -6.126 1.00 66.25 316 GLY A O 1
ATOM 2316 N N . ALA A 1 317 ? 6.499 12.583 -4.634 1.00 68.50 317 ALA A N 1
ATOM 2317 C CA . ALA A 1 317 ? 7.097 11.725 -5.649 1.00 68.50 317 ALA A CA 1
ATOM 2318 C C . ALA A 1 317 ? 6.016 10.806 -6.247 1.00 68.50 317 ALA A C 1
ATOM 2320 O O . ALA A 1 317 ? 5.634 9.821 -5.627 1.00 68.50 317 ALA A O 1
ATOM 2321 N N . ALA A 1 318 ? 5.544 11.097 -7.464 1.00 68.06 318 ALA A N 1
ATOM 2322 C CA . ALA A 1 318 ? 4.432 10.365 -8.091 1.00 68.06 318 ALA A CA 1
ATOM 2323 C C . ALA A 1 318 ? 4.646 8.838 -8.183 1.00 68.06 318 ALA A C 1
ATOM 2325 O O . ALA A 1 318 ? 3.696 8.070 -8.093 1.00 68.06 318 ALA A O 1
ATOM 2326 N N . ALA A 1 319 ? 5.897 8.388 -8.328 1.00 71.56 319 ALA A N 1
ATOM 2327 C CA . ALA A 1 319 ? 6.238 6.963 -8.372 1.00 71.56 319 ALA A CA 1
ATOM 2328 C C . ALA A 1 319 ? 6.272 6.284 -6.986 1.00 71.56 319 ALA A C 1
ATOM 2330 O O . ALA A 1 319 ? 6.355 5.062 -6.908 1.00 71.56 319 ALA A O 1
ATOM 2331 N N . LEU A 1 320 ? 6.263 7.066 -5.904 1.00 77.00 320 LEU A N 1
ATOM 2332 C CA . LEU A 1 320 ? 6.408 6.620 -4.517 1.00 77.00 320 LEU A CA 1
ATOM 2333 C C . LEU A 1 320 ? 5.389 7.367 -3.637 1.00 77.00 320 LEU A C 1
ATOM 2335 O O . LEU A 1 320 ? 5.784 8.194 -2.812 1.00 77.00 320 LEU A O 1
ATOM 2339 N N . PRO A 1 321 ? 4.077 7.132 -3.831 1.00 83.06 321 PRO A N 1
ATOM 2340 C CA . PRO A 1 321 ? 3.056 7.828 -3.064 1.00 83.06 321 PRO A CA 1
ATOM 2341 C C . PRO A 1 321 ? 3.174 7.488 -1.575 1.00 83.06 321 PRO A C 1
ATOM 2343 O O . PRO A 1 321 ? 3.282 6.322 -1.183 1.00 83.06 321 PRO A O 1
ATOM 2346 N N . SER A 1 322 ? 3.150 8.532 -0.753 1.00 86.12 322 SER A N 1
ATOM 2347 C CA . SER A 1 322 ? 3.170 8.458 0.706 1.00 86.12 322 SER A CA 1
ATOM 2348 C C . SER A 1 322 ? 2.511 9.695 1.310 1.00 86.12 322 SER A C 1
ATOM 2350 O O . SER A 1 322 ? 2.520 10.772 0.696 1.00 86.12 322 SER A O 1
ATOM 2352 N N . ALA A 1 323 ? 1.965 9.533 2.513 1.00 87.31 323 ALA A N 1
ATOM 2353 C CA . ALA A 1 323 ? 1.581 10.634 3.384 1.00 87.31 323 ALA A CA 1
ATOM 2354 C C . ALA A 1 323 ? 2.794 11.034 4.245 1.00 87.31 323 ALA A C 1
ATOM 2356 O O . ALA A 1 323 ? 3.412 10.176 4.873 1.00 87.31 323 ALA A O 1
ATOM 2357 N N . ASP A 1 324 ? 3.163 12.314 4.258 1.00 82.31 324 ASP A N 1
ATOM 2358 C CA . ASP A 1 324 ? 4.309 12.829 5.012 1.00 82.31 324 ASP A CA 1
ATOM 2359 C C . ASP A 1 324 ? 4.059 14.278 5.443 1.00 82.31 324 ASP A C 1
ATOM 2361 O O . ASP A 1 324 ? 4.119 15.204 4.628 1.00 82.31 324 ASP A O 1
ATOM 2365 N N . LEU A 1 325 ? 3.792 14.485 6.734 1.00 80.44 325 LEU A N 1
ATOM 2366 C CA . LEU A 1 325 ? 3.581 15.823 7.289 1.00 80.44 325 LEU A CA 1
ATOM 2367 C C . LEU A 1 325 ? 4.836 16.701 7.185 1.00 80.44 325 LEU A C 1
ATOM 2369 O O . LEU A 1 325 ? 4.704 17.921 7.113 1.00 80.44 325 LEU A O 1
ATOM 2373 N N . GLY A 1 326 ? 6.032 16.113 7.033 1.00 76.25 326 GLY A N 1
ATOM 2374 C CA . GLY A 1 326 ? 7.278 16.844 6.772 1.00 76.25 326 GLY A CA 1
ATOM 2375 C C . GLY A 1 326 ? 7.263 17.693 5.491 1.00 76.25 326 GLY A C 1
ATOM 2376 O O . GLY A 1 326 ? 8.187 18.461 5.242 1.00 76.25 326 GLY A O 1
ATOM 2377 N N . ARG A 1 327 ? 6.205 17.590 4.676 1.00 76.44 327 ARG A N 1
ATOM 2378 C CA . ARG A 1 327 ? 5.939 18.477 3.534 1.00 76.44 327 ARG A CA 1
ATOM 2379 C C . ARG A 1 327 ? 5.392 19.853 3.921 1.00 76.44 327 ARG A C 1
ATOM 2381 O O . ARG A 1 327 ? 5.552 20.786 3.141 1.00 76.44 327 ARG A O 1
ATOM 2388 N N . PHE A 1 328 ? 4.730 19.980 5.071 1.00 73.75 328 PHE A N 1
ATOM 2389 C CA . PHE A 1 328 ? 4.165 21.250 5.552 1.00 73.75 328 PHE A CA 1
ATOM 2390 C C . PHE A 1 328 ? 4.980 21.885 6.667 1.00 73.75 328 PHE A C 1
ATOM 2392 O O . PHE A 1 328 ? 4.954 23.102 6.829 1.00 73.75 328 PHE A O 1
ATOM 2399 N N . VAL A 1 329 ? 5.658 21.059 7.460 1.00 74.19 329 VAL A N 1
ATOM 2400 C CA . VAL A 1 329 ? 6.309 21.483 8.699 1.00 74.19 329 VAL A CA 1
ATOM 2401 C C . VAL A 1 329 ? 7.797 21.171 8.628 1.00 74.19 329 VAL A C 1
ATOM 2403 O O . VAL A 1 329 ? 8.170 20.152 8.039 1.00 74.19 329 VAL A O 1
ATOM 2406 N N . PRO A 1 330 ? 8.660 22.010 9.230 1.00 69.12 330 PRO A N 1
ATOM 2407 C CA . PRO A 1 330 ? 10.074 21.714 9.316 1.00 69.12 330 PRO A CA 1
ATOM 2408 C C . PRO A 1 330 ? 10.309 20.377 10.003 1.00 69.12 330 PRO A C 1
ATOM 2410 O O . PRO A 1 330 ? 9.745 20.057 11.051 1.00 69.12 330 PRO A O 1
ATOM 2413 N N . VAL A 1 331 ? 11.188 19.613 9.386 1.00 71.75 331 VAL A N 1
ATOM 2414 C CA . VAL A 1 331 ? 11.688 18.356 9.897 1.00 71.75 331 VAL A CA 1
ATOM 2415 C C . VAL A 1 331 ? 13.016 18.643 10.586 1.00 71.75 331 VAL A C 1
ATOM 2417 O O . VAL A 1 331 ? 13.879 19.298 9.996 1.00 71.75 331 VAL A O 1
ATOM 2420 N N . ALA A 1 332 ? 13.198 18.148 11.813 1.00 66.62 332 ALA A N 1
ATOM 2421 C CA . ALA A 1 332 ? 14.452 18.333 12.541 1.00 66.62 332 ALA A CA 1
ATOM 2422 C C . ALA A 1 332 ? 15.634 17.851 11.684 1.00 66.62 332 ALA A C 1
ATOM 2424 O O . ALA A 1 332 ? 15.499 16.876 10.956 1.00 66.62 332 ALA A O 1
ATOM 2425 N N . GLY A 1 333 ? 16.790 18.516 11.730 1.00 62.44 333 GLY A N 1
ATOM 2426 C CA . GLY A 1 333 ? 18.002 18.074 11.018 1.00 62.44 333 GLY A CA 1
ATOM 2427 C C . GLY A 1 333 ? 17.932 18.065 9.482 1.00 62.44 333 GLY A C 1
ATOM 2428 O O . GLY A 1 333 ? 18.887 17.633 8.833 1.00 62.44 333 GLY A O 1
ATOM 2429 N N . GLU A 1 334 ? 16.847 18.558 8.882 1.00 63.84 334 GLU A N 1
ATOM 2430 C CA . GLU A 1 334 ? 16.720 18.722 7.439 1.00 63.84 334 GLU A CA 1
ATOM 2431 C C . GLU A 1 334 ? 16.601 20.204 7.099 1.00 63.84 334 GLU A C 1
ATOM 2433 O O . GLU A 1 334 ? 15.739 20.918 7.608 1.00 63.84 334 GLU A O 1
ATOM 2438 N N . ALA A 1 335 ? 17.470 20.682 6.202 1.00 56.41 335 ALA A N 1
ATOM 2439 C CA . ALA A 1 335 ? 17.220 21.962 5.555 1.00 56.41 335 ALA A CA 1
ATOM 2440 C C . ALA A 1 335 ? 15.852 21.868 4.861 1.00 56.41 335 ALA A C 1
ATOM 2442 O O . ALA A 1 335 ? 15.574 20.801 4.301 1.00 56.41 335 ALA A O 1
ATOM 2443 N N . PRO A 1 336 ? 15.020 22.930 4.861 1.00 52.81 336 PRO A N 1
ATOM 2444 C CA . PRO A 1 336 ? 13.766 22.957 4.121 1.00 52.81 336 PRO A CA 1
ATOM 2445 C C . PRO A 1 336 ? 14.085 22.743 2.646 1.00 52.81 336 PRO A C 1
ATOM 2447 O O . PRO A 1 336 ? 14.368 23.668 1.881 1.00 52.81 336 PRO A O 1
ATOM 2450 N N . ALA A 1 337 ? 14.105 21.477 2.249 1.00 49.31 337 ALA A N 1
ATOM 2451 C CA . ALA A 1 337 ? 14.269 21.084 0.885 1.00 49.31 337 ALA A CA 1
ATOM 2452 C C . ALA A 1 337 ? 12.952 21.496 0.256 1.00 49.31 337 ALA A C 1
ATOM 2454 O O . ALA A 1 337 ? 11.954 20.787 0.356 1.00 49.31 337 ALA A O 1
ATOM 2455 N N . ARG A 1 338 ? 12.945 22.662 -0.401 1.00 45.22 338 ARG A N 1
ATOM 2456 C CA . ARG A 1 338 ? 12.045 22.859 -1.529 1.00 45.22 338 ARG A CA 1
ATOM 2457 C C . ARG A 1 338 ? 12.311 21.645 -2.394 1.00 45.22 338 ARG A C 1
ATOM 2459 O O . ARG A 1 338 ? 13.367 21.577 -3.026 1.00 45.22 338 ARG A O 1
ATOM 2466 N N . VAL A 1 339 ? 11.437 20.642 -2.315 1.00 49.69 339 VAL A N 1
ATOM 2467 C CA . VAL A 1 339 ? 11.429 19.520 -3.238 1.00 49.69 339 VAL A CA 1
ATOM 2468 C C . VAL A 1 339 ? 11.320 20.214 -4.577 1.00 49.69 339 VAL A C 1
ATOM 2470 O O . VAL A 1 339 ? 10.253 20.700 -4.940 1.00 49.69 339 VAL A O 1
ATOM 2473 N N . ARG A 1 340 ? 12.464 20.423 -5.241 1.00 45.47 340 ARG A N 1
ATOM 2474 C CA . ARG A 1 340 ? 12.485 20.993 -6.577 1.00 45.47 340 ARG A CA 1
ATOM 2475 C C . ARG A 1 340 ? 11.687 19.982 -7.351 1.00 45.47 340 ARG A C 1
ATOM 2477 O O . ARG A 1 340 ? 12.163 18.860 -7.532 1.00 45.47 340 ARG A O 1
ATOM 2484 N N . VAL A 1 341 ? 10.455 20.357 -7.689 1.00 50.72 341 VAL A N 1
ATOM 2485 C CA . VAL A 1 341 ? 9.607 19.592 -8.585 1.00 50.72 341 VAL A CA 1
ATOM 2486 C C . VAL A 1 341 ? 10.524 19.290 -9.751 1.00 50.72 341 VAL A C 1
ATOM 2488 O O . VAL A 1 341 ? 11.031 20.216 -10.386 1.00 50.72 341 VAL A O 1
ATOM 2491 N N . ALA A 1 342 ? 10.900 18.018 -9.898 1.00 54.34 342 ALA A N 1
ATOM 2492 C CA . ALA A 1 342 ? 11.756 17.624 -10.994 1.00 54.34 342 ALA A CA 1
ATOM 2493 C C . ALA A 1 342 ? 10.996 18.070 -12.234 1.00 54.34 342 ALA A C 1
ATOM 2495 O O . ALA A 1 342 ? 9.879 17.601 -12.455 1.00 54.34 342 ALA A O 1
ATOM 2496 N N . GLU A 1 343 ? 11.550 19.056 -12.936 1.00 55.19 343 GLU A N 1
ATOM 2497 C CA . GLU A 1 343 ? 10.898 19.674 -14.077 1.00 55.19 343 GLU A CA 1
ATOM 2498 C C . GLU A 1 343 ? 10.463 18.544 -15.005 1.00 55.19 343 GLU A C 1
ATOM 2500 O O . GLU A 1 343 ? 11.260 17.656 -15.344 1.00 55.19 343 GLU A O 1
ATOM 2505 N N . ARG A 1 344 ? 9.155 18.481 -15.265 1.00 63.50 344 ARG A N 1
ATOM 2506 C CA . ARG A 1 344 ? 8.575 17.396 -16.047 1.00 63.50 344 ARG A CA 1
ATOM 2507 C C . ARG A 1 344 ? 9.257 17.453 -17.408 1.00 63.50 344 ARG A C 1
ATOM 2509 O O . ARG A 1 344 ? 9.276 18.510 -18.025 1.00 63.50 344 ARG A O 1
ATOM 2516 N N . TYR A 1 345 ? 9.867 16.346 -17.833 1.00 73.25 345 TYR A N 1
ATOM 2517 C CA . TYR A 1 345 ? 10.447 16.285 -19.170 1.00 73.25 345 TYR A CA 1
ATOM 2518 C C . TYR A 1 345 ? 9.329 16.564 -20.170 1.00 73.25 345 TYR A C 1
ATOM 2520 O O . TYR A 1 345 ? 8.335 15.837 -20.173 1.00 73.25 345 TYR A O 1
ATOM 2528 N N . ASP A 1 346 ? 9.494 17.626 -20.945 1.00 81.88 346 ASP A N 1
ATOM 2529 C CA . ASP A 1 346 ? 8.609 17.981 -22.038 1.00 81.88 346 ASP A CA 1
ATOM 2530 C C . ASP A 1 346 ? 9.070 17.227 -23.298 1.00 81.88 346 ASP A C 1
ATOM 2532 O O . ASP A 1 346 ? 10.158 17.507 -23.809 1.00 81.88 346 ASP A O 1
ATOM 2536 N N . PRO A 1 347 ? 8.308 16.223 -23.771 1.00 86.75 347 PRO A N 1
ATOM 2537 C CA . PRO A 1 347 ? 8.683 15.440 -24.936 1.00 86.75 347 PRO A CA 1
ATOM 2538 C C . PRO A 1 347 ? 8.281 16.111 -26.255 1.00 86.75 347 PRO A C 1
ATOM 2540 O O . PRO A 1 347 ? 8.546 15.516 -27.291 1.00 86.75 347 PRO A O 1
ATOM 2543 N N . THR A 1 348 ? 7.639 17.287 -26.246 1.00 89.50 348 THR A N 1
ATOM 2544 C CA . THR A 1 348 ? 6.957 17.856 -27.424 1.00 89.50 348 THR A CA 1
ATOM 2545 C C . THR A 1 348 ? 7.881 17.975 -28.634 1.00 89.50 348 THR A C 1
ATOM 2547 O O . THR A 1 348 ? 7.617 17.347 -29.654 1.00 89.50 348 THR A O 1
ATOM 2550 N N . GLY A 1 349 ? 9.030 18.644 -28.492 1.00 90.50 349 GLY A N 1
ATOM 2551 C CA . GLY A 1 349 ? 9.987 18.788 -29.600 1.00 90.50 349 GLY A CA 1
ATOM 2552 C C . GLY A 1 349 ? 10.567 17.453 -30.086 1.00 90.50 349 GLY A C 1
ATOM 2553 O O . GLY A 1 349 ? 10.859 17.289 -31.268 1.00 90.50 349 GLY A O 1
ATOM 2554 N N . LEU A 1 350 ? 10.691 16.461 -29.195 1.00 92.94 350 LEU A N 1
ATOM 2555 C CA . LEU A 1 350 ? 11.148 15.126 -29.577 1.00 92.94 350 LEU A CA 1
ATOM 2556 C C . LEU A 1 350 ? 10.058 14.381 -30.349 1.00 92.94 350 LEU A C 1
ATOM 2558 O O . LEU A 1 350 ? 10.361 13.724 -31.338 1.00 92.94 350 LEU A O 1
ATOM 2562 N N . VAL A 1 351 ? 8.805 14.476 -29.909 1.00 94.88 351 VAL A N 1
ATOM 2563 C CA . VAL A 1 351 ? 7.656 13.862 -30.582 1.00 94.88 351 VAL A CA 1
ATOM 2564 C C . VAL A 1 351 ? 7.476 14.463 -31.972 1.00 94.88 351 VAL A C 1
ATOM 2566 O O . VAL A 1 351 ? 7.430 13.702 -32.931 1.00 94.88 351 VAL A O 1
ATOM 2569 N N . GLU A 1 352 ? 7.481 15.792 -32.098 1.00 95.06 352 GLU A N 1
ATOM 2570 C CA . GLU A 1 352 ? 7.375 16.489 -33.388 1.00 95.06 352 GLU A CA 1
ATOM 2571 C C . GLU A 1 352 ? 8.473 16.048 -34.362 1.00 95.06 352 GLU A C 1
ATOM 2573 O O . GLU A 1 352 ? 8.187 15.678 -35.502 1.00 95.06 352 GLU A O 1
ATOM 2578 N N . PHE A 1 353 ? 9.729 16.003 -33.900 1.00 95.81 353 PHE A N 1
ATOM 2579 C CA . PHE A 1 353 ? 10.846 15.513 -34.707 1.00 95.81 353 PHE A CA 1
ATOM 2580 C C . PHE A 1 353 ? 10.634 14.065 -35.166 1.00 95.81 353 PHE A C 1
ATOM 2582 O O . PHE A 1 353 ? 10.837 13.746 -36.340 1.00 95.81 353 PHE A O 1
ATOM 2589 N N . LEU A 1 354 ? 10.246 13.175 -34.249 1.00 96.19 354 LEU A N 1
ATOM 2590 C CA . LEU A 1 354 ? 10.061 11.758 -34.552 1.00 96.19 354 LEU A CA 1
ATOM 2591 C C . LEU A 1 354 ? 8.894 11.529 -35.518 1.00 96.19 354 LEU A C 1
ATOM 2593 O O . LEU A 1 354 ? 9.013 10.701 -36.416 1.00 96.19 354 LEU A O 1
ATOM 2597 N N . GLU A 1 355 ? 7.789 12.258 -35.365 1.00 95.62 355 GLU A N 1
ATOM 2598 C CA . GLU A 1 355 ? 6.623 12.159 -36.247 1.00 95.62 355 GLU A CA 1
ATOM 2599 C C . GLU A 1 355 ? 6.912 12.698 -37.646 1.00 95.62 355 GLU A C 1
ATOM 2601 O O . GLU A 1 355 ? 6.570 12.039 -38.627 1.00 95.62 355 GLU A O 1
ATOM 2606 N N . ALA A 1 356 ? 7.618 13.828 -37.750 1.00 96.19 356 ALA A N 1
ATOM 2607 C CA . ALA A 1 356 ? 8.056 14.379 -39.031 1.00 96.19 356 ALA A CA 1
ATOM 2608 C C . ALA A 1 356 ? 9.007 13.437 -39.793 1.00 96.19 356 ALA A C 1
ATOM 2610 O O . ALA A 1 356 ? 9.104 13.504 -41.017 1.00 96.19 356 ALA A O 1
ATOM 2611 N N . ASN A 1 357 ? 9.708 12.551 -39.078 1.00 94.75 357 ASN A N 1
ATOM 2612 C CA . ASN A 1 357 ? 10.651 11.587 -39.646 1.00 94.75 357 ASN A CA 1
ATOM 2613 C C . ASN A 1 357 ? 10.129 10.142 -39.661 1.00 94.75 357 ASN A C 1
ATOM 2615 O O . ASN A 1 357 ? 10.895 9.232 -39.992 1.00 94.75 357 ASN A O 1
ATOM 2619 N N . TYR A 1 358 ? 8.862 9.922 -39.304 1.00 94.19 358 TYR A N 1
ATOM 2620 C CA . TYR A 1 358 ? 8.265 8.594 -39.247 1.00 94.19 358 TYR A CA 1
ATOM 2621 C C . TYR A 1 358 ? 8.080 8.018 -40.655 1.00 94.19 358 TYR A C 1
ATOM 2623 O O . TYR A 1 358 ? 7.415 8.616 -41.498 1.00 94.19 358 TYR A O 1
ATOM 2631 N N . ALA A 1 359 ? 8.631 6.831 -40.903 1.00 92.25 359 ALA A N 1
ATOM 2632 C CA . ALA A 1 359 ? 8.639 6.180 -42.212 1.00 92.25 359 ALA A CA 1
ATOM 2633 C C . ALA A 1 359 ? 7.946 4.803 -42.197 1.00 92.25 359 ALA A C 1
ATOM 2635 O O . ALA A 1 359 ? 8.243 3.940 -43.026 1.00 92.25 359 ALA A O 1
ATOM 2636 N N . GLY A 1 360 ? 7.006 4.592 -41.269 1.00 92.12 360 GLY A N 1
ATOM 2637 C CA . GLY A 1 360 ? 6.236 3.347 -41.156 1.00 92.12 360 GLY A CA 1
ATOM 2638 C C . GLY A 1 360 ? 6.852 2.305 -40.222 1.00 92.12 360 GLY A C 1
ATOM 2639 O O . GLY A 1 360 ? 6.432 1.149 -40.241 1.00 92.12 360 GLY A O 1
ATOM 2640 N N . GLU A 1 361 ? 7.835 2.684 -39.400 1.00 95.19 361 GLU A N 1
ATOM 2641 C CA . GLU A 1 361 ? 8.463 1.770 -38.453 1.00 95.19 361 GLU A CA 1
ATOM 2642 C C . GLU A 1 361 ? 7.460 1.241 -37.420 1.00 95.19 361 GLU A C 1
ATOM 2644 O O . GLU A 1 361 ? 6.507 1.919 -37.019 1.00 95.19 361 GLU A O 1
ATOM 2649 N N . ARG A 1 362 ? 7.696 0.018 -36.931 1.00 93.94 362 ARG A N 1
ATOM 2650 C CA . ARG A 1 362 ? 6.878 -0.564 -35.857 1.00 93.94 362 ARG A CA 1
ATOM 2651 C C . ARG A 1 362 ? 6.984 0.242 -34.562 1.00 93.94 362 ARG A C 1
ATOM 2653 O O . ARG A 1 362 ? 5.985 0.398 -33.864 1.00 93.94 362 ARG A O 1
ATOM 2660 N N . TYR A 1 363 ? 8.182 0.718 -34.232 1.00 95.38 363 TYR A N 1
ATOM 2661 C CA . TYR A 1 363 ? 8.460 1.525 -33.050 1.00 95.38 363 TYR A CA 1
ATOM 2662 C C . TYR A 1 363 ? 8.983 2.897 -33.468 1.00 95.38 363 TYR A C 1
ATOM 2664 O O . TYR A 1 363 ? 9.998 2.988 -34.157 1.00 95.38 363 TYR A O 1
ATOM 2672 N N . LEU A 1 364 ? 8.319 3.957 -32.999 1.00 96.94 364 LEU A N 1
ATOM 2673 C CA . LEU A 1 364 ? 8.709 5.345 -33.260 1.00 96.94 364 LEU A CA 1
ATOM 2674 C C . LEU A 1 364 ? 10.099 5.659 -32.680 1.00 96.94 364 LEU A C 1
ATOM 2676 O O . LEU A 1 364 ? 10.880 6.394 -33.273 1.00 96.94 364 LEU A O 1
ATOM 2680 N N . LEU A 1 365 ? 10.400 5.093 -31.509 1.00 97.12 365 LEU A N 1
ATOM 2681 C CA . LEU A 1 365 ? 11.651 5.279 -30.776 1.00 97.12 365 LEU A CA 1
ATOM 2682 C C . LEU A 1 365 ? 11.918 4.062 -29.876 1.00 97.12 365 LEU A C 1
ATOM 2684 O O . LEU A 1 365 ? 10.976 3.490 -29.321 1.00 97.12 365 LEU A O 1
ATOM 2688 N N . ALA A 1 366 ? 13.189 3.708 -29.666 1.00 96.44 366 ALA A N 1
ATOM 2689 C CA . ALA A 1 366 ? 13.618 2.930 -28.499 1.00 96.44 366 ALA A CA 1
ATOM 2690 C C . ALA A 1 366 ? 14.319 3.812 -27.474 1.00 96.44 366 ALA A C 1
ATOM 2692 O O . ALA A 1 366 ? 15.174 4.622 -27.817 1.00 96.44 366 ALA A O 1
ATOM 2693 N N . THR A 1 367 ? 14.009 3.601 -26.201 1.00 94.62 367 THR A N 1
ATOM 2694 C CA . THR A 1 367 ? 14.658 4.257 -25.062 1.00 94.62 367 THR A CA 1
ATOM 2695 C C . THR A 1 367 ? 15.304 3.225 -24.147 1.00 94.62 367 THR A C 1
ATOM 2697 O O . THR A 1 367 ? 14.936 2.048 -24.164 1.00 94.62 367 THR A O 1
ATOM 2700 N N . THR A 1 368 ? 16.227 3.652 -23.281 1.00 91.19 368 THR A N 1
ATOM 2701 C CA . THR A 1 368 ? 16.766 2.767 -22.236 1.00 91.19 368 THR A CA 1
ATOM 2702 C C . THR A 1 368 ? 15.680 2.414 -21.219 1.00 91.19 368 THR A C 1
ATOM 2704 O O . THR A 1 368 ? 15.596 1.273 -20.764 1.00 91.19 368 THR A O 1
ATOM 2707 N N . THR A 1 369 ? 14.829 3.382 -20.853 1.00 89.44 369 THR A N 1
ATOM 2708 C CA . THR A 1 369 ? 13.861 3.218 -19.757 1.00 89.44 369 THR A CA 1
ATOM 2709 C C . THR A 1 369 ? 12.412 3.507 -20.149 1.00 89.44 369 THR A C 1
ATOM 2711 O O . THR A 1 369 ? 12.122 4.442 -20.902 1.00 89.44 369 THR A O 1
ATOM 2714 N N . THR A 1 370 ? 11.467 2.792 -19.527 1.00 89.50 370 THR A N 1
ATOM 2715 C CA . THR A 1 370 ? 10.019 3.061 -19.647 1.00 89.50 370 THR A CA 1
ATOM 2716 C C . THR A 1 370 ? 9.657 4.469 -19.170 1.00 89.50 370 THR A C 1
ATOM 2718 O O . THR A 1 370 ? 8.683 5.055 -19.632 1.00 89.50 370 THR A O 1
ATOM 2721 N N . ARG A 1 371 ? 10.466 5.056 -18.277 1.00 85.12 371 ARG A N 1
ATOM 2722 C CA . ARG A 1 371 ? 10.261 6.417 -17.762 1.00 85.12 371 ARG A CA 1
ATOM 2723 C C . ARG A 1 371 ? 10.355 7.494 -18.841 1.00 85.12 371 ARG A C 1
ATOM 2725 O O . ARG A 1 371 ? 9.733 8.538 -18.669 1.00 85.12 371 ARG A O 1
ATOM 2732 N N . LEU A 1 372 ? 11.141 7.265 -19.896 1.00 88.06 372 LEU A N 1
ATOM 2733 C CA . LEU A 1 372 ? 11.178 8.139 -21.068 1.00 88.06 372 LEU A CA 1
ATOM 2734 C C . LEU A 1 372 ? 10.197 7.671 -22.152 1.00 88.06 372 LEU A C 1
ATOM 2736 O O . LEU A 1 372 ? 9.550 8.511 -22.766 1.00 88.06 372 LEU A O 1
ATOM 2740 N N . ALA A 1 373 ? 10.036 6.358 -22.349 1.00 92.31 373 ALA A N 1
ATOM 2741 C CA . ALA A 1 373 ? 9.130 5.830 -23.373 1.00 92.31 373 ALA A CA 1
ATOM 2742 C C . ALA A 1 373 ? 7.662 6.222 -23.142 1.00 92.31 373 ALA A C 1
ATOM 2744 O O . ALA A 1 373 ? 6.979 6.623 -24.078 1.00 92.31 373 ALA A O 1
ATOM 2745 N N . ALA A 1 374 ? 7.175 6.127 -21.899 1.00 91.12 374 ALA A N 1
ATOM 2746 C CA . ALA A 1 374 ? 5.766 6.330 -21.566 1.00 91.12 374 ALA A CA 1
ATOM 2747 C C . ALA A 1 374 ? 5.204 7.711 -21.969 1.00 91.12 374 ALA A C 1
ATOM 2749 O O . ALA A 1 374 ? 4.171 7.735 -22.633 1.00 91.12 374 ALA A O 1
ATOM 2750 N N . PRO A 1 375 ? 5.829 8.859 -21.627 1.00 89.06 375 PRO A N 1
ATOM 2751 C CA . PRO A 1 375 ? 5.304 10.158 -22.055 1.00 89.06 375 PRO A CA 1
ATOM 2752 C C . PRO A 1 375 ? 5.300 10.335 -23.581 1.00 89.06 375 PRO A C 1
ATOM 2754 O O . PRO A 1 375 ? 4.387 10.966 -24.097 1.00 89.06 375 PRO A O 1
ATOM 2757 N N . ILE A 1 376 ? 6.262 9.749 -24.303 1.00 92.69 376 ILE A N 1
ATOM 2758 C CA . ILE A 1 376 ? 6.332 9.807 -25.775 1.00 92.69 376 ILE A CA 1
ATOM 2759 C C . ILE A 1 376 ? 5.225 8.943 -26.395 1.00 92.69 376 ILE A C 1
ATOM 2761 O O . ILE A 1 376 ? 4.545 9.387 -27.316 1.00 92.69 376 ILE A O 1
ATOM 2765 N N . PHE A 1 377 ? 4.996 7.740 -25.857 1.00 92.75 377 PHE A N 1
ATOM 2766 C CA . PHE A 1 377 ? 3.884 6.867 -26.249 1.00 92.75 377 PHE A CA 1
ATOM 2767 C C . PHE A 1 377 ? 2.530 7.565 -26.059 1.00 92.75 377 PHE A C 1
ATOM 2769 O O . PHE A 1 377 ? 1.707 7.563 -26.967 1.00 92.75 377 PHE A O 1
ATOM 2776 N N . ILE A 1 378 ? 2.311 8.198 -24.9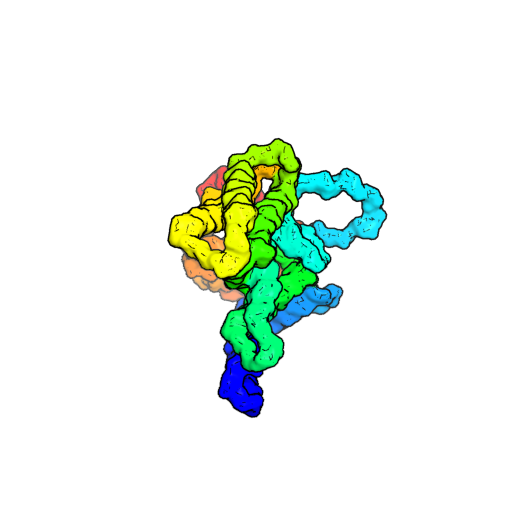00 1.00 92.88 378 ILE A N 1
ATOM 2777 C CA . ILE A 1 378 ? 1.058 8.907 -24.595 1.00 92.88 378 ILE A CA 1
ATOM 2778 C C . ILE A 1 378 ? 0.861 10.111 -25.524 1.00 92.88 378 ILE A C 1
ATOM 2780 O O . ILE A 1 378 ? -0.254 10.336 -25.979 1.00 92.88 378 ILE A O 1
ATOM 2784 N N . ALA A 1 379 ? 1.921 10.879 -25.795 1.00 91.69 379 ALA A N 1
ATOM 2785 C CA . ALA A 1 379 ? 1.837 12.086 -26.615 1.00 91.69 379 ALA A CA 1
ATOM 2786 C C . ALA A 1 379 ? 1.643 11.788 -28.112 1.00 91.69 379 ALA A C 1
ATOM 2788 O O . ALA A 1 379 ? 0.854 12.464 -28.758 1.00 91.69 379 ALA A O 1
ATOM 2789 N N . SER A 1 380 ? 2.332 10.776 -28.649 1.00 93.38 380 SER A N 1
ATOM 2790 C CA . SER A 1 380 ? 2.278 10.428 -30.082 1.00 93.38 380 SER A CA 1
ATOM 2791 C C . SER A 1 380 ? 1.189 9.412 -30.443 1.00 93.38 380 SER A C 1
ATOM 2793 O O . SER A 1 380 ? 0.863 9.229 -31.612 1.00 93.38 380 SER A O 1
ATOM 2795 N N . GLY A 1 381 ? 0.680 8.646 -29.470 1.00 95.00 381 GLY A N 1
ATOM 2796 C CA . GLY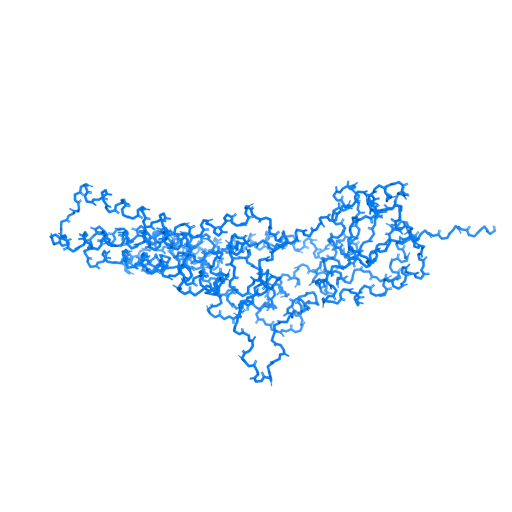 A 1 381 ? -0.178 7.484 -29.730 1.00 95.00 381 GLY A CA 1
ATOM 2797 C C . GLY A 1 381 ? 0.524 6.333 -30.472 1.00 95.00 381 GLY A C 1
ATOM 2798 O O . GLY A 1 381 ? -0.127 5.363 -30.861 1.00 95.00 381 GLY A O 1
ATOM 2799 N N . ARG A 1 382 ? 1.847 6.413 -30.681 1.00 95.31 382 ARG A N 1
ATOM 2800 C CA . ARG A 1 382 ? 2.643 5.415 -31.410 1.00 95.31 382 ARG A CA 1
ATOM 2801 C C . ARG A 1 382 ? 3.383 4.488 -30.459 1.00 95.31 382 ARG A C 1
ATOM 2803 O O . ARG A 1 382 ? 3.733 4.855 -29.341 1.00 95.31 382 ARG A O 1
ATOM 2810 N N . SER A 1 383 ? 3.682 3.279 -30.930 1.00 95.12 383 SER A N 1
ATOM 2811 C CA . SER A 1 383 ? 4.472 2.311 -30.164 1.00 95.12 383 SER A CA 1
ATOM 2812 C C . SER A 1 383 ? 5.890 2.835 -29.912 1.00 95.12 383 SER A C 1
ATOM 2814 O O . SER A 1 383 ? 6.603 3.196 -30.847 1.00 95.12 383 SER A O 1
ATOM 2816 N N . VAL A 1 384 ? 6.319 2.823 -28.650 1.00 95.62 384 VAL A N 1
ATOM 2817 C CA . VAL A 1 384 ? 7.673 3.199 -28.215 1.00 95.62 384 VAL A CA 1
ATOM 2818 C C . VAL A 1 384 ? 8.255 2.044 -27.412 1.00 95.62 384 VAL A C 1
ATOM 2820 O O . VAL A 1 384 ? 7.606 1.509 -26.513 1.00 95.62 384 VAL A O 1
ATOM 2823 N N . MET A 1 385 ? 9.474 1.636 -27.743 1.00 93.62 385 MET A N 1
ATOM 2824 C CA . MET A 1 385 ? 10.147 0.518 -27.093 1.00 93.62 385 MET A CA 1
ATOM 2825 C C . MET A 1 385 ? 10.947 0.986 -25.871 1.00 93.62 385 MET A C 1
ATOM 2827 O O . MET A 1 385 ? 11.690 1.959 -25.948 1.00 93.62 385 MET A O 1
ATOM 2831 N N . ALA A 1 386 ? 10.861 0.249 -24.761 1.00 92.62 386 ALA A N 1
ATOM 2832 C CA . ALA A 1 386 ? 11.726 0.426 -23.593 1.00 92.62 386 ALA A CA 1
ATOM 2833 C C . ALA A 1 386 ? 12.699 -0.758 -23.471 1.00 92.62 386 ALA A C 1
ATOM 2835 O O . ALA A 1 386 ? 12.319 -1.822 -22.986 1.00 92.62 386 ALA A O 1
ATOM 2836 N N . MET A 1 387 ? 13.950 -0.565 -23.894 1.00 92.06 387 MET A N 1
ATOM 2837 C CA . MET A 1 387 ? 14.969 -1.617 -24.044 1.00 92.06 387 MET A CA 1
ATOM 2838 C C . MET A 1 387 ? 15.472 -2.225 -22.732 1.00 92.06 387 MET A C 1
ATOM 2840 O O . MET A 1 387 ? 16.127 -3.257 -22.768 1.00 92.06 387 MET A O 1
ATOM 2844 N N . GLY A 1 388 ? 15.198 -1.602 -21.586 1.00 88.25 388 GLY A N 1
ATOM 2845 C CA . GLY A 1 388 ? 15.596 -2.133 -20.280 1.00 88.25 388 GLY A CA 1
ATOM 2846 C C . GLY A 1 388 ? 14.525 -1.994 -19.199 1.00 88.25 388 GLY A C 1
ATOM 2847 O O . GLY A 1 388 ? 14.839 -2.000 -18.005 1.00 88.25 388 GLY A O 1
ATOM 2848 N N . GLY A 1 389 ? 13.259 -1.833 -19.589 1.00 88.56 389 GLY A N 1
ATOM 2849 C CA . GLY A 1 389 ? 12.139 -1.719 -18.652 1.00 88.56 389 GLY A CA 1
ATOM 2850 C C . GLY A 1 389 ? 12.197 -0.471 -17.767 1.00 88.56 389 GLY A C 1
ATOM 2851 O O . GLY A 1 389 ? 12.695 0.582 -18.169 1.00 88.56 389 GLY A O 1
ATOM 2852 N N . PHE A 1 390 ? 11.672 -0.556 -16.540 1.00 85.50 390 PHE A N 1
ATOM 2853 C CA . PHE A 1 390 ? 11.521 0.625 -15.674 1.00 85.50 390 PHE A CA 1
ATOM 2854 C C . PHE A 1 390 ? 12.865 1.261 -15.289 1.00 85.50 390 PHE A C 1
ATOM 2856 O O . PHE A 1 390 ? 12.985 2.491 -15.259 1.00 85.50 390 PHE A O 1
ATOM 2863 N N . HIS A 1 391 ? 13.876 0.429 -15.017 1.00 83.75 391 HIS A N 1
ATOM 2864 C CA . HIS A 1 391 ? 15.189 0.880 -14.558 1.00 83.75 391 HIS A CA 1
ATOM 2865 C C . HIS A 1 391 ? 16.297 0.829 -15.609 1.00 83.75 391 HIS A C 1
ATOM 2867 O O . HIS A 1 391 ? 17.334 1.426 -15.351 1.00 83.75 391 HIS A O 1
ATOM 2873 N N . GLY A 1 392 ? 16.096 0.220 -16.776 1.00 88.31 392 GLY A N 1
ATOM 2874 C CA . GLY A 1 392 ? 17.172 0.022 -17.756 1.00 88.31 392 GLY A CA 1
ATOM 2875 C C . GLY A 1 392 ? 17.993 -1.250 -17.509 1.00 88.31 392 GLY A C 1
ATOM 2876 O O . GLY A 1 392 ? 19.167 -1.280 -17.846 1.00 88.31 392 GLY A O 1
ATOM 2877 N N . LEU A 1 393 ? 17.410 -2.255 -16.848 1.00 85.94 393 LEU A N 1
ATOM 2878 C CA . LEU A 1 393 ? 18.093 -3.475 -16.395 1.00 85.94 393 LEU A CA 1
ATOM 2879 C C . LEU A 1 393 ? 17.534 -4.759 -17.019 1.00 85.94 393 LEU A C 1
ATOM 2881 O O . LEU A 1 393 ? 18.148 -5.812 -16.872 1.00 85.94 393 LEU A O 1
ATOM 2885 N N . ASP A 1 394 ? 16.367 -4.697 -17.665 1.00 86.75 394 ASP A N 1
ATOM 2886 C CA . ASP A 1 394 ? 15.749 -5.884 -18.255 1.00 86.75 394 ASP A CA 1
ATOM 2887 C C . ASP A 1 394 ? 16.489 -6.288 -19.550 1.00 86.75 394 ASP A C 1
ATOM 2889 O O . ASP A 1 394 ? 16.654 -5.452 -20.439 1.00 86.75 394 ASP A O 1
ATOM 2893 N N . PRO A 1 395 ? 16.922 -7.552 -19.702 1.00 84.50 395 PRO A N 1
ATOM 2894 C CA . PRO A 1 395 ? 17.730 -7.989 -20.840 1.00 84.50 395 PRO A CA 1
ATOM 2895 C C . PRO A 1 395 ? 16.853 -8.384 -22.039 1.00 84.50 395 PRO A C 1
ATOM 2897 O O . PRO A 1 395 ? 16.763 -9.557 -22.395 1.00 84.50 395 PRO A O 1
ATOM 2900 N N . ILE A 1 396 ? 16.160 -7.422 -22.657 1.00 86.31 396 ILE A N 1
ATOM 2901 C CA . ILE A 1 396 ? 15.182 -7.742 -23.717 1.00 86.31 396 ILE A CA 1
ATOM 2902 C C . ILE A 1 396 ? 15.763 -7.762 -25.138 1.00 86.31 396 ILE A C 1
ATOM 2904 O O . ILE A 1 396 ? 15.130 -8.304 -26.047 1.00 86.31 396 ILE A O 1
ATOM 2908 N N . LEU A 1 397 ? 16.954 -7.191 -25.344 1.00 88.69 397 LEU A N 1
ATOM 2909 C CA . LEU A 1 397 ? 17.617 -7.089 -26.646 1.00 88.69 397 LEU A CA 1
ATOM 2910 C C . LEU A 1 397 ? 19.121 -7.359 -26.550 1.00 88.69 397 LEU A C 1
ATOM 2912 O O . LEU A 1 397 ? 19.763 -7.009 -25.561 1.00 88.69 397 LEU A O 1
ATOM 2916 N N . THR A 1 398 ? 19.675 -7.912 -27.629 1.00 92.75 398 THR A N 1
ATOM 2917 C CA . THR A 1 398 ? 21.117 -7.944 -27.913 1.00 92.75 398 THR A CA 1
ATOM 2918 C C . THR A 1 398 ? 21.423 -7.035 -29.111 1.00 92.75 398 THR A C 1
ATOM 2920 O O . THR A 1 398 ? 20.492 -6.699 -29.856 1.00 92.75 398 THR A O 1
ATOM 2923 N N . PRO A 1 399 ? 22.686 -6.625 -29.328 1.00 94.75 399 PRO A N 1
ATOM 2924 C CA . PRO A 1 399 ? 23.066 -5.837 -30.501 1.00 94.75 399 PRO A CA 1
ATOM 2925 C C . PRO A 1 399 ? 22.656 -6.488 -31.828 1.00 94.75 399 PRO A C 1
ATOM 2927 O O . PRO A 1 399 ? 22.154 -5.809 -32.717 1.00 94.75 399 PRO A O 1
ATOM 2930 N N . GLU A 1 400 ? 22.776 -7.811 -31.938 1.00 95.06 400 GLU A N 1
ATOM 2931 C CA . GLU A 1 400 ? 22.419 -8.578 -33.138 1.00 95.06 400 GLU A CA 1
ATOM 2932 C C . GLU A 1 400 ? 20.909 -8.533 -33.384 1.00 95.06 400 GLU A C 1
ATOM 2934 O O . GLU A 1 400 ? 20.454 -8.323 -34.508 1.00 95.06 400 GLU A O 1
ATOM 2939 N N . ARG A 1 401 ? 20.112 -8.670 -32.317 1.00 93.00 401 ARG A N 1
ATOM 2940 C CA . ARG A 1 401 ? 18.655 -8.564 -32.420 1.00 93.00 401 ARG A CA 1
ATOM 2941 C C . ARG A 1 401 ? 18.222 -7.144 -32.771 1.00 93.00 401 ARG A C 1
ATOM 2943 O O . ARG A 1 401 ? 17.298 -6.984 -33.562 1.00 93.00 401 ARG A O 1
ATOM 2950 N N . LEU A 1 402 ? 18.881 -6.125 -32.217 1.00 94.75 402 LEU A N 1
ATOM 2951 C CA . LEU A 1 402 ? 18.623 -4.732 -32.580 1.00 94.75 402 LEU A CA 1
ATOM 2952 C C . LEU A 1 402 ? 18.965 -4.474 -34.056 1.00 94.75 402 LEU A C 1
ATOM 2954 O O . LEU A 1 402 ? 18.157 -3.869 -34.754 1.00 94.75 402 LEU A O 1
ATOM 2958 N N . ALA A 1 403 ? 20.092 -4.993 -34.549 1.00 94.81 403 ALA A N 1
ATOM 2959 C CA . ALA A 1 403 ? 20.479 -4.902 -35.956 1.00 94.81 403 ALA A CA 1
ATOM 2960 C C . ALA A 1 403 ? 19.409 -5.501 -36.884 1.00 94.81 403 ALA A C 1
ATOM 2962 O O . ALA A 1 403 ? 18.926 -4.818 -37.784 1.00 94.81 403 ALA A O 1
ATOM 2963 N N . ALA A 1 404 ? 18.952 -6.724 -36.597 1.00 94.44 404 ALA A N 1
ATOM 2964 C CA . ALA A 1 404 ? 17.884 -7.371 -37.361 1.00 94.44 404 ALA A CA 1
ATOM 2965 C C . ALA A 1 404 ? 16.567 -6.570 -37.338 1.00 94.44 404 ALA A C 1
ATOM 2967 O O . ALA A 1 404 ? 15.850 -6.507 -38.337 1.00 94.44 404 ALA A O 1
ATOM 2968 N N . MET A 1 405 ? 16.234 -5.923 -36.215 1.00 94.19 405 MET A N 1
ATOM 2969 C CA . MET A 1 405 ? 15.054 -5.056 -36.127 1.00 94.19 405 MET A CA 1
ATOM 2970 C C . MET A 1 405 ? 15.188 -3.786 -36.974 1.00 94.19 405 MET A C 1
ATOM 2972 O O . MET A 1 405 ? 14.193 -3.337 -37.546 1.00 94.19 405 MET A O 1
ATOM 2976 N N . VAL A 1 406 ? 16.389 -3.213 -37.068 1.00 94.88 406 VAL A N 1
ATOM 2977 C CA . VAL A 1 406 ? 16.674 -2.062 -37.937 1.00 94.88 406 VAL A CA 1
ATOM 2978 C C . VAL A 1 406 ? 16.554 -2.456 -39.409 1.00 94.88 406 VAL A C 1
ATOM 2980 O O . VAL A 1 406 ? 15.861 -1.781 -40.169 1.00 94.88 406 VAL A O 1
ATOM 2983 N N . GLU A 1 407 ? 17.146 -3.586 -39.805 1.00 94.31 407 GLU A N 1
ATOM 2984 C CA . GLU A 1 407 ? 17.045 -4.128 -41.170 1.00 94.31 407 GLU A CA 1
ATOM 2985 C C . GLU A 1 407 ? 15.592 -4.420 -41.566 1.00 94.31 407 GLU A C 1
ATOM 2987 O O . GLU A 1 407 ? 15.152 -4.071 -42.661 1.00 94.31 407 GLU A O 1
ATOM 2992 N N . ALA A 1 408 ? 14.807 -4.971 -40.637 1.00 94.50 408 ALA A N 1
ATOM 2993 C CA . ALA A 1 408 ? 13.381 -5.224 -40.817 1.00 94.50 408 ALA A CA 1
ATOM 2994 C C . ALA A 1 408 ? 12.502 -3.956 -40.746 1.00 94.50 408 ALA A C 1
ATOM 2996 O O . ALA A 1 408 ? 11.276 -4.074 -40.695 1.00 94.50 408 ALA A O 1
ATOM 2997 N N . ARG A 1 409 ? 13.096 -2.751 -40.699 1.00 93.69 409 ARG A N 1
ATOM 2998 C CA . ARG A 1 409 ? 12.411 -1.451 -40.551 1.00 93.69 409 ARG A CA 1
ATOM 2999 C C . ARG A 1 409 ? 11.453 -1.398 -39.358 1.00 93.69 409 ARG A C 1
ATOM 3001 O O . ARG A 1 409 ? 10.453 -0.688 -39.369 1.00 93.69 409 ARG A O 1
ATOM 3008 N N . GLN A 1 410 ? 11.737 -2.155 -38.304 1.00 94.94 410 GLN A N 1
ATOM 3009 C CA . GLN A 1 410 ? 10.936 -2.123 -37.082 1.00 94.94 410 GLN A CA 1
ATOM 3010 C C . GLN A 1 410 ? 11.331 -0.956 -36.187 1.00 94.94 410 GLN A C 1
ATOM 3012 O O . GLN A 1 410 ? 10.504 -0.496 -35.402 1.00 94.94 410 GLN A O 1
ATOM 3017 N N . ILE A 1 411 ? 12.576 -0.492 -36.291 1.00 94.94 411 ILE A N 1
ATOM 3018 C CA . ILE A 1 411 ? 13.091 0.619 -35.508 1.00 94.94 411 ILE A CA 1
ATOM 3019 C C . ILE A 1 411 ? 14.171 1.384 -36.265 1.00 94.94 411 ILE A C 1
ATOM 3021 O O . ILE A 1 411 ? 14.983 0.792 -36.968 1.00 94.94 411 ILE A O 1
ATOM 3025 N N . ARG A 1 412 ? 14.189 2.703 -36.082 1.00 95.44 412 ARG A N 1
ATOM 3026 C CA . ARG A 1 412 ? 15.179 3.603 -36.680 1.00 95.44 412 ARG A CA 1
ATOM 3027 C C . ARG A 1 412 ? 15.837 4.496 -35.641 1.00 95.44 412 ARG A C 1
ATOM 3029 O O . ARG A 1 412 ? 17.056 4.612 -35.611 1.00 95.44 412 ARG A O 1
ATOM 3036 N N . PHE A 1 413 ? 15.036 5.114 -34.781 1.00 97.38 413 PHE A N 1
ATOM 3037 C CA . PHE A 1 413 ? 15.539 6.030 -33.770 1.00 97.38 413 PHE A CA 1
ATOM 3038 C C . PHE A 1 413 ? 15.789 5.320 -32.443 1.00 97.38 413 PHE A C 1
ATOM 3040 O O . PHE A 1 413 ? 14.917 4.615 -31.924 1.00 97.38 413 PHE A O 1
ATOM 3047 N N . VAL A 1 414 ? 16.971 5.548 -31.868 1.00 97.12 414 VAL A N 1
ATOM 3048 C CA . VAL A 1 414 ? 17.350 5.010 -30.557 1.00 97.12 414 VAL A CA 1
ATOM 3049 C C . VAL A 1 414 ? 17.908 6.116 -29.669 1.00 97.12 414 VAL A C 1
ATOM 3051 O O . VAL A 1 414 ? 18.835 6.835 -30.039 1.00 97.12 414 VAL A O 1
ATOM 3054 N N . MET A 1 415 ? 17.339 6.243 -28.474 1.00 95.00 415 MET A N 1
ATOM 3055 C CA . MET A 1 415 ? 17.804 7.131 -27.418 1.00 95.00 415 MET A CA 1
ATOM 3056 C C . MET A 1 415 ? 18.719 6.371 -26.459 1.00 95.00 415 MET A C 1
ATOM 3058 O O . MET A 1 415 ? 18.345 5.321 -25.934 1.00 95.00 415 MET A O 1
ATOM 3062 N N . VAL A 1 416 ? 19.886 6.949 -26.175 1.00 93.00 416 VAL A N 1
ATOM 3063 C CA . VAL A 1 416 ? 20.833 6.452 -25.167 1.00 93.00 416 VAL A CA 1
ATOM 3064 C C . VAL A 1 416 ? 21.137 7.527 -24.124 1.00 93.00 416 VAL A C 1
ATOM 3066 O O . VAL A 1 416 ? 21.028 8.727 -24.386 1.00 93.00 416 VAL A O 1
ATOM 3069 N N . GLY A 1 417 ? 21.546 7.102 -22.925 1.00 86.44 417 GLY A N 1
ATOM 3070 C CA . GLY A 1 417 ? 21.883 8.013 -21.824 1.00 86.44 417 GLY A CA 1
ATOM 3071 C C . GLY A 1 417 ? 20.670 8.663 -21.142 1.00 86.44 417 GLY A C 1
ATOM 3072 O O . GLY A 1 417 ? 20.818 9.663 -20.439 1.00 86.44 417 GLY A O 1
ATOM 3073 N N . ASP A 1 418 ? 19.467 8.104 -21.326 1.00 86.38 418 ASP A N 1
ATOM 3074 C CA . ASP A 1 418 ? 18.223 8.558 -20.688 1.00 86.38 418 ASP A CA 1
ATOM 3075 C C . ASP A 1 418 ? 17.977 7.982 -19.282 1.00 86.38 418 ASP A C 1
ATOM 3077 O O . ASP A 1 418 ? 17.008 8.368 -18.616 1.00 86.38 418 ASP A O 1
ATOM 3081 N N . ALA A 1 419 ? 18.855 7.096 -18.801 1.00 84.62 419 ALA A N 1
ATOM 3082 C CA . ALA A 1 419 ? 18.761 6.513 -17.470 1.00 84.62 419 ALA A CA 1
ATOM 3083 C C . ALA A 1 419 ? 18.879 7.584 -16.366 1.00 84.62 419 ALA A C 1
ATOM 3085 O O . ALA A 1 419 ? 19.829 8.367 -16.287 1.00 84.62 419 ALA A O 1
ATOM 3086 N N . GLY A 1 420 ? 17.893 7.607 -15.464 1.00 77.88 420 GLY A N 1
ATOM 30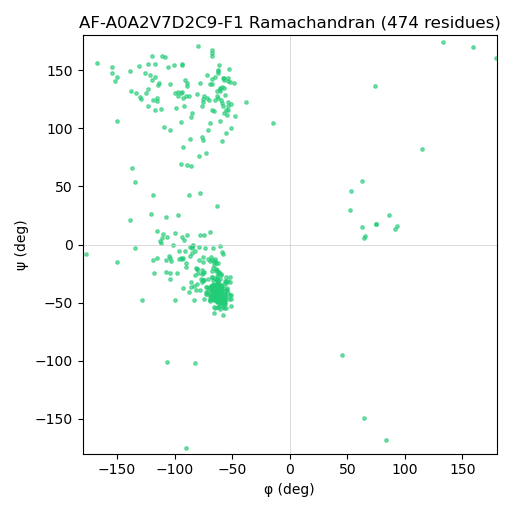87 C CA . GLY A 1 420 ? 17.884 8.517 -14.318 1.00 77.88 420 GLY A CA 1
ATOM 3088 C C . GLY A 1 420 ? 18.977 8.197 -13.292 1.00 77.88 420 GLY A C 1
ATOM 3089 O O . GLY A 1 420 ? 19.570 7.124 -13.299 1.00 77.88 420 GLY A O 1
ATOM 3090 N N . PHE A 1 421 ? 19.215 9.115 -12.350 1.00 76.69 421 PHE A N 1
ATOM 3091 C CA . PHE A 1 421 ? 20.224 8.946 -11.291 1.00 76.69 421 PHE A CA 1
ATOM 3092 C C . PHE A 1 421 ? 20.101 7.616 -10.529 1.00 76.69 421 PHE A C 1
ATOM 3094 O O . PHE A 1 421 ? 21.096 6.917 -10.363 1.00 76.69 421 PHE A O 1
ATOM 3101 N N . ILE A 1 422 ? 18.882 7.251 -10.110 1.00 74.62 422 ILE A N 1
ATOM 3102 C CA . ILE A 1 422 ? 18.631 5.990 -9.397 1.00 74.62 422 ILE A CA 1
ATOM 3103 C C . ILE A 1 422 ? 18.986 4.808 -10.301 1.00 74.62 422 ILE A C 1
ATOM 3105 O O . ILE A 1 422 ? 19.831 4.012 -9.926 1.00 74.62 422 ILE A O 1
ATOM 3109 N N . SER A 1 423 ? 18.431 4.740 -11.514 1.00 79.94 423 SER A N 1
ATOM 3110 C CA . SER A 1 423 ? 18.728 3.683 -12.493 1.00 79.94 423 SER A CA 1
ATOM 3111 C C . SER A 1 423 ? 20.227 3.476 -12.727 1.00 79.94 423 SER A C 1
ATOM 3113 O O . SER A 1 423 ? 20.695 2.342 -12.727 1.00 79.94 423 SER A O 1
ATOM 3115 N N . ARG A 1 424 ? 21.000 4.559 -12.859 1.00 81.75 424 ARG A N 1
ATOM 3116 C CA . ARG A 1 424 ? 22.458 4.476 -13.027 1.00 81.75 424 ARG A CA 1
ATOM 3117 C C . ARG A 1 424 ? 23.158 3.892 -11.805 1.00 81.75 424 ARG A C 1
ATOM 3119 O O . ARG A 1 424 ? 23.999 3.015 -11.963 1.00 81.75 424 ARG A O 1
ATOM 3126 N N . ARG A 1 425 ? 22.755 4.288 -10.589 1.00 76.94 425 ARG A N 1
ATOM 3127 C CA . ARG A 1 425 ? 23.240 3.644 -9.352 1.00 76.94 425 ARG A CA 1
ATOM 3128 C C . ARG A 1 425 ? 22.897 2.158 -9.277 1.00 76.94 425 ARG A C 1
ATOM 3130 O O . ARG A 1 425 ? 23.652 1.412 -8.671 1.00 76.94 425 ARG A O 1
ATOM 3137 N N . LEU A 1 426 ? 21.795 1.736 -9.896 1.00 75.12 426 LEU A N 1
ATOM 3138 C CA . LEU A 1 426 ? 21.418 0.325 -9.989 1.00 75.12 426 LEU A CA 1
ATOM 3139 C C . LEU A 1 426 ? 22.190 -0.454 -11.070 1.00 75.12 426 LEU A C 1
ATOM 3141 O O . LEU A 1 426 ? 21.959 -1.648 -11.223 1.00 75.12 426 LEU A O 1
ATOM 3145 N N . GLY A 1 427 ? 23.073 0.198 -11.834 1.00 82.31 427 GLY A N 1
ATOM 3146 C CA . GLY A 1 427 ? 23.860 -0.441 -12.890 1.00 82.31 427 GLY A CA 1
ATOM 3147 C C . GLY A 1 427 ? 23.250 -0.372 -14.294 1.00 82.31 427 GLY A C 1
ATOM 3148 O O . GLY A 1 427 ? 23.709 -1.095 -15.174 1.00 82.31 427 GLY A O 1
ATOM 3149 N N . ALA A 1 428 ? 22.261 0.496 -14.545 1.00 85.19 428 ALA A N 1
ATOM 3150 C CA . ALA A 1 428 ? 21.630 0.617 -15.868 1.00 85.19 428 ALA A CA 1
ATOM 3151 C C . ALA A 1 428 ? 22.626 0.932 -16.996 1.00 85.19 428 ALA A C 1
ATOM 3153 O O . ALA A 1 428 ? 22.511 0.382 -18.086 1.00 85.19 428 ALA A O 1
ATOM 3154 N N . ASP A 1 429 ? 23.642 1.759 -16.729 1.00 85.31 429 ASP A N 1
ATOM 3155 C CA . ASP A 1 429 ? 24.673 2.087 -17.725 1.00 85.31 429 ASP A CA 1
ATOM 3156 C C . ASP A 1 429 ? 25.536 0.869 -18.086 1.00 85.31 429 ASP A C 1
ATOM 3158 O O . ASP A 1 429 ? 26.026 0.761 -19.206 1.00 85.31 429 ASP A O 1
ATOM 3162 N N . VAL A 1 430 ? 25.728 -0.059 -17.141 1.00 87.19 430 VAL A N 1
ATOM 3163 C CA . VAL A 1 430 ? 26.464 -1.307 -17.377 1.00 87.19 430 V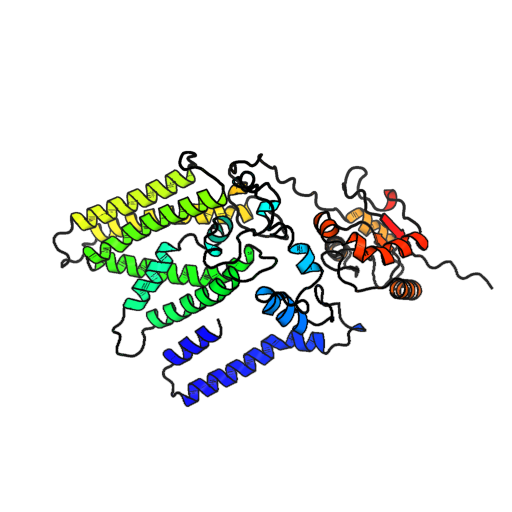AL A CA 1
ATOM 3164 C C . VAL A 1 430 ? 25.602 -2.264 -18.197 1.00 87.19 430 VAL A C 1
ATOM 3166 O O . VAL A 1 430 ? 26.075 -2.795 -19.197 1.00 87.19 430 VAL A O 1
ATOM 3169 N N . ALA A 1 431 ? 24.331 -2.431 -17.822 1.00 87.19 431 ALA A N 1
ATOM 3170 C CA . ALA A 1 431 ? 23.393 -3.300 -18.530 1.00 87.19 431 ALA A CA 1
ATOM 3171 C C . ALA A 1 431 ? 23.143 -2.841 -19.980 1.00 87.19 431 ALA A C 1
ATOM 3173 O O . ALA A 1 431 ? 23.101 -3.661 -20.892 1.00 87.19 431 ALA A O 1
ATOM 3174 N N . ALA A 1 432 ? 23.031 -1.530 -20.210 1.00 89.50 432 ALA A N 1
ATOM 3175 C CA . ALA A 1 432 ? 22.779 -0.959 -21.531 1.00 89.50 432 ALA A CA 1
ATOM 3176 C C . ALA A 1 432 ? 24.041 -0.813 -22.404 1.00 89.50 432 ALA A C 1
ATOM 3178 O O . ALA A 1 432 ? 23.924 -0.408 -23.565 1.00 89.50 432 ALA A O 1
ATOM 3179 N N . ARG A 1 433 ? 25.241 -1.103 -21.877 1.00 91.81 433 ARG A N 1
ATOM 3180 C CA . ARG A 1 433 ? 26.520 -0.826 -22.553 1.00 91.81 433 ARG A CA 1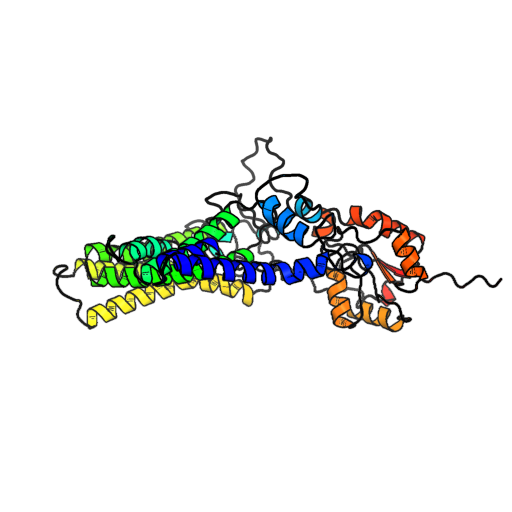
ATOM 3181 C C . ARG A 1 433 ? 26.645 -1.486 -23.934 1.00 91.81 433 ARG A C 1
ATOM 3183 O O . ARG A 1 433 ? 26.917 -0.737 -24.869 1.00 91.81 433 ARG A O 1
ATOM 3190 N N . PRO A 1 434 ? 26.372 -2.795 -24.118 1.00 94.00 434 PRO A N 1
ATOM 3191 C CA . PRO A 1 434 ? 26.549 -3.438 -25.425 1.00 94.00 434 PRO A CA 1
ATOM 3192 C C . PRO A 1 434 ? 25.676 -2.808 -26.520 1.00 94.00 434 PRO A C 1
ATOM 3194 O O . PRO A 1 434 ? 26.138 -2.549 -27.627 1.00 94.00 434 PRO A O 1
ATOM 3197 N N . ILE A 1 435 ? 24.417 -2.497 -26.189 1.00 94.88 435 ILE A N 1
ATOM 3198 C CA . ILE A 1 435 ? 23.496 -1.800 -27.096 1.00 94.88 435 ILE A CA 1
ATOM 3199 C C . ILE A 1 435 ? 23.982 -0.375 -27.364 1.00 94.88 435 ILE A C 1
ATOM 3201 O O . ILE A 1 435 ? 23.988 0.074 -28.505 1.00 94.88 435 ILE A O 1
ATOM 3205 N N . THR A 1 436 ? 24.406 0.338 -26.320 1.00 93.69 436 THR A N 1
ATOM 3206 C CA . THR A 1 436 ? 24.850 1.733 -26.424 1.00 93.69 436 THR A CA 1
ATOM 3207 C C . THR A 1 436 ? 26.082 1.874 -27.316 1.00 93.69 436 THR A C 1
ATOM 3209 O O . THR A 1 436 ? 26.116 2.774 -28.151 1.00 93.69 436 THR A O 1
ATOM 3212 N N . GLU A 1 437 ? 27.075 0.998 -27.161 1.00 95.44 437 GLU A N 1
ATOM 3213 C CA . GLU A 1 437 ? 28.292 0.984 -27.982 1.00 95.44 437 GLU A CA 1
ATOM 3214 C C . GLU A 1 437 ? 27.970 0.659 -29.443 1.00 95.44 437 GLU A C 1
ATOM 3216 O O . GLU A 1 437 ? 28.433 1.351 -30.348 1.00 95.44 437 GLU A O 1
ATOM 3221 N N . TRP A 1 438 ? 27.104 -0.329 -29.684 1.00 96.06 438 TRP A N 1
ATOM 3222 C CA . TRP A 1 438 ? 26.680 -0.680 -31.037 1.00 96.06 438 TRP A CA 1
ATOM 3223 C C . TRP A 1 438 ? 25.916 0.462 -31.728 1.00 96.06 438 TRP A C 1
ATOM 3225 O O . TRP A 1 438 ? 26.225 0.808 -32.869 1.00 96.06 438 TRP A O 1
ATOM 3235 N N . VAL A 1 439 ? 24.972 1.105 -31.027 1.00 96.19 439 VAL A N 1
ATOM 3236 C CA . VAL A 1 439 ? 24.214 2.263 -31.539 1.00 96.19 439 VAL A CA 1
ATOM 3237 C C . VAL A 1 439 ? 25.147 3.429 -31.867 1.00 96.19 439 VAL A C 1
ATOM 3239 O O . VAL A 1 439 ? 24.979 4.065 -32.901 1.00 96.19 439 VAL A O 1
ATOM 3242 N N . GLN A 1 440 ? 26.148 3.692 -31.023 1.00 95.12 440 GLN A N 1
ATOM 3243 C CA . GLN A 1 440 ? 27.145 4.740 -31.271 1.00 95.12 440 GLN A CA 1
ATOM 3244 C C . GLN A 1 440 ? 28.040 4.431 -32.473 1.00 95.12 440 GLN A C 1
ATOM 3246 O O . GLN A 1 440 ? 28.419 5.347 -33.195 1.00 95.12 440 GLN A O 1
ATOM 3251 N N . ALA A 1 441 ? 28.378 3.159 -32.689 1.00 95.44 441 ALA A N 1
ATOM 3252 C CA . ALA A 1 441 ? 29.234 2.740 -33.792 1.00 95.44 441 ALA A CA 1
ATOM 3253 C C . ALA A 1 441 ? 28.510 2.711 -35.149 1.00 95.44 441 ALA A C 1
ATOM 3255 O O . ALA A 1 441 ? 29.152 2.874 -36.185 1.00 95.44 441 ALA A O 1
ATOM 3256 N N . LYS A 1 442 ? 27.196 2.449 -35.164 1.00 94.56 442 LYS A N 1
ATOM 3257 C CA . LYS A 1 442 ? 26.407 2.267 -36.398 1.00 94.56 442 LYS A CA 1
ATOM 3258 C C . LYS A 1 442 ? 25.470 3.426 -36.723 1.00 94.56 442 LYS A C 1
ATOM 3260 O O . LYS A 1 442 ? 25.092 3.576 -37.880 1.00 94.56 442 LYS A O 1
ATOM 3265 N N . GLY A 1 443 ? 25.073 4.208 -35.726 1.00 94.44 443 GLY A N 1
ATOM 3266 C CA . GLY A 1 443 ? 24.111 5.290 -35.873 1.00 94.44 443 GLY A CA 1
ATOM 3267 C C . GLY A 1 443 ? 24.741 6.646 -36.129 1.00 94.44 443 GLY A C 1
ATOM 3268 O O . GLY A 1 443 ? 25.845 6.942 -35.678 1.00 94.44 443 GLY A O 1
ATOM 3269 N N . GLN A 1 444 ? 23.977 7.518 -36.779 1.00 95.44 444 GLN A N 1
ATOM 3270 C CA . GLN A 1 444 ? 24.312 8.930 -36.892 1.00 95.44 444 GLN A CA 1
ATOM 3271 C C . GLN A 1 444 ? 23.700 9.701 -35.718 1.00 95.44 444 GLN A C 1
ATOM 3273 O O . GLN A 1 444 ? 22.501 9.594 -35.457 1.00 95.44 444 GLN A O 1
ATOM 3278 N N . LEU A 1 445 ? 24.510 10.489 -35.008 1.00 95.31 445 LEU A N 1
ATOM 3279 C CA . LEU A 1 445 ? 24.012 11.364 -33.947 1.00 95.31 445 LEU A CA 1
ATOM 3280 C C . LEU A 1 445 ? 23.099 12.441 -34.551 1.00 95.31 445 LEU A C 1
ATOM 3282 O O . LEU A 1 445 ? 23.518 13.190 -35.433 1.00 95.31 445 LEU A O 1
ATOM 3286 N N . VAL A 1 446 ? 21.865 12.529 -34.057 1.00 94.62 446 VAL A N 1
ATOM 3287 C CA . VAL A 1 446 ? 20.909 13.569 -34.451 1.00 94.62 446 VAL A CA 1
ATOM 3288 C C . VAL A 1 446 ? 21.216 14.846 -33.681 1.00 94.62 446 VAL A C 1
ATOM 3290 O O . VAL A 1 446 ? 21.315 14.817 -32.448 1.00 94.62 446 VAL A O 1
ATOM 3293 N N . ASP A 1 447 ? 21.320 15.966 -34.399 1.00 92.00 447 ASP A N 1
ATOM 3294 C CA . ASP A 1 447 ? 21.547 17.283 -33.806 1.00 92.00 447 ASP A CA 1
ATOM 3295 C C . ASP A 1 447 ? 20.488 17.578 -32.720 1.00 92.00 447 ASP A C 1
ATOM 3297 O O . ASP A 1 447 ? 19.287 17.604 -33.015 1.00 92.00 447 ASP A O 1
ATOM 3301 N N . PRO A 1 448 ? 20.902 17.791 -31.454 1.00 89.25 448 PRO A N 1
ATOM 3302 C CA . PRO A 1 448 ? 20.010 18.167 -30.365 1.00 89.25 448 PRO A CA 1
ATOM 3303 C C . PRO A 1 448 ? 19.113 19.375 -30.642 1.00 89.25 448 PRO A C 1
ATOM 3305 O O . PRO A 1 448 ? 18.032 19.446 -30.056 1.00 89.25 448 PRO A O 1
ATOM 3308 N N . ALA A 1 449 ? 19.531 20.307 -31.504 1.00 88.31 449 ALA A N 1
ATOM 3309 C CA . ALA A 1 449 ? 18.731 21.472 -31.876 1.00 88.31 449 ALA A CA 1
ATOM 3310 C C . ALA A 1 449 ? 17.431 21.098 -32.612 1.00 88.31 449 ALA A C 1
ATOM 3312 O O . ALA A 1 449 ? 16.474 21.863 -32.571 1.00 88.31 449 ALA A O 1
ATOM 3313 N N . LEU A 1 450 ? 17.376 19.917 -33.241 1.00 90.06 450 LEU A N 1
ATOM 3314 C CA . LEU A 1 450 ? 16.219 19.469 -34.022 1.00 90.06 450 LEU A CA 1
ATOM 3315 C C . LEU A 1 450 ? 15.081 18.890 -33.176 1.00 90.06 450 LEU A C 1
ATOM 3317 O O . LEU A 1 450 ? 13.963 18.798 -33.665 1.00 90.06 450 LEU A O 1
ATOM 3321 N N . TRP A 1 451 ? 15.357 18.446 -31.945 1.00 89.69 451 TRP A N 1
ATOM 3322 C CA . TRP A 1 451 ? 14.392 17.665 -31.154 1.00 89.69 451 TRP A CA 1
ATOM 3323 C C . TRP A 1 451 ? 14.246 18.116 -29.696 1.00 89.69 451 TRP A C 1
ATOM 3325 O O . TRP A 1 451 ? 13.435 17.563 -28.952 1.00 89.69 451 TRP A O 1
ATOM 3335 N N . ARG A 1 452 ? 15.018 19.102 -29.229 1.00 85.94 452 ARG A N 1
ATOM 3336 C CA . ARG A 1 452 ? 14.864 19.655 -27.872 1.00 85.94 452 ARG A CA 1
ATOM 3337 C C . ARG A 1 452 ? 13.932 20.866 -27.895 1.00 85.94 452 ARG A C 1
ATOM 3339 O O . ARG A 1 452 ? 14.204 21.829 -28.599 1.00 85.94 452 ARG A O 1
ATOM 3346 N N . SER A 1 453 ? 12.879 20.854 -27.072 1.00 67.94 453 SER A N 1
ATOM 3347 C CA . SER A 1 453 ? 11.841 21.898 -27.048 1.00 67.94 453 SER A CA 1
ATOM 3348 C C . SER A 1 453 ? 12.260 23.243 -26.423 1.00 67.94 453 SER A C 1
ATOM 3350 O O . SER A 1 453 ? 11.483 24.190 -26.458 1.00 67.94 453 SER A O 1
ATOM 3352 N N . SER A 1 454 ? 13.483 23.395 -25.889 1.00 56.16 454 SER A N 1
ATOM 3353 C CA . SER A 1 454 ? 14.114 24.711 -25.651 1.00 56.16 454 SER A CA 1
ATOM 3354 C C . SER A 1 454 ? 15.613 24.599 -25.325 1.00 56.16 454 SER A C 1
ATOM 3356 O O . SER A 1 454 ? 16.075 23.588 -24.796 1.00 56.16 454 SER A O 1
ATOM 3358 N N . ALA A 1 455 ? 16.376 25.675 -25.565 1.00 47.38 455 ALA A N 1
ATOM 3359 C CA . ALA A 1 455 ? 17.805 25.777 -25.226 1.00 47.38 455 ALA A CA 1
ATOM 3360 C C . ALA A 1 455 ? 18.106 25.738 -23.706 1.00 47.38 455 ALA A C 1
ATOM 3362 O O . ALA A 1 455 ? 19.252 25.528 -23.311 1.00 47.38 455 ALA A O 1
ATOM 3363 N N . LEU A 1 456 ? 17.091 25.914 -22.847 1.00 42.81 456 LEU A N 1
ATOM 3364 C CA . LEU A 1 456 ? 17.201 25.897 -21.377 1.00 42.81 456 LEU A CA 1
ATOM 3365 C C . LEU A 1 456 ? 16.441 24.730 -20.708 1.00 42.81 456 LEU A C 1
ATOM 3367 O O . LEU A 1 456 ? 16.649 24.466 -19.522 1.00 42.81 456 LEU A O 1
ATOM 3371 N N . GLY A 1 457 ? 15.592 24.009 -21.445 1.00 40.16 457 GLY A N 1
ATOM 3372 C CA . GLY A 1 457 ? 14.692 22.984 -20.917 1.00 40.16 457 GLY A CA 1
ATOM 3373 C C . GLY A 1 457 ? 15.281 21.582 -20.989 1.00 40.16 457 GLY A C 1
ATOM 3374 O O . GLY A 1 457 ? 15.316 20.944 -22.037 1.00 40.16 457 GLY A O 1
ATOM 3375 N N . GLY A 1 458 ? 15.698 21.073 -19.831 1.00 45.56 458 GLY A N 1
ATOM 3376 C CA . GLY A 1 458 ? 16.016 19.661 -19.637 1.00 45.56 458 GLY A CA 1
ATOM 3377 C C . GLY A 1 458 ? 17.488 19.409 -19.337 1.00 45.56 458 GLY A C 1
ATOM 3378 O O . GLY A 1 458 ? 18.248 18.954 -20.186 1.00 45.56 458 GLY A O 1
ATOM 3379 N N . ARG A 1 459 ? 17.882 19.579 -18.070 1.00 45.62 459 ARG A N 1
ATOM 3380 C CA . ARG A 1 459 ? 19.189 19.170 -17.503 1.00 45.62 459 ARG A CA 1
ATOM 3381 C C . ARG A 1 459 ? 19.454 17.649 -17.527 1.00 45.62 459 ARG A C 1
ATOM 3383 O O . ARG A 1 459 ? 20.105 17.112 -16.634 1.00 45.62 459 ARG A O 1
ATOM 3390 N N . ARG A 1 460 ? 18.972 16.912 -18.527 1.00 58.41 460 ARG A N 1
ATOM 3391 C CA . ARG A 1 460 ? 19.454 15.562 -18.836 1.00 58.41 460 ARG A CA 1
ATOM 3392 C C . ARG A 1 460 ? 20.529 15.673 -19.912 1.00 58.41 460 ARG A C 1
ATOM 3394 O O . ARG A 1 460 ? 20.335 15.245 -21.043 1.00 58.41 460 ARG A O 1
ATOM 3401 N N . SER A 1 461 ? 21.675 16.242 -19.537 1.00 58.34 461 SER A N 1
ATOM 3402 C CA . SER A 1 461 ? 22.832 16.464 -20.420 1.00 58.34 461 SER A CA 1
ATOM 3403 C C . SER A 1 461 ? 23.402 15.188 -21.064 1.00 58.34 461 SER A C 1
ATOM 3405 O O . SER A 1 461 ? 24.248 15.287 -21.944 1.00 58.34 461 SER A O 1
ATOM 3407 N N . GLY A 1 462 ? 22.937 13.999 -20.661 1.00 75.94 462 GLY A N 1
ATOM 3408 C CA . GLY A 1 462 ? 23.377 12.708 -21.198 1.00 75.94 462 GLY A CA 1
ATOM 3409 C C . GLY A 1 462 ? 22.537 12.123 -22.340 1.00 75.94 462 GLY A C 1
ATOM 3410 O O . GLY A 1 462 ? 22.992 11.159 -22.952 1.00 75.94 462 GLY A O 1
ATOM 3411 N N . MET A 1 463 ? 21.347 12.667 -22.640 1.00 88.12 463 MET A N 1
ATOM 3412 C CA . MET A 1 463 ? 20.460 12.095 -23.666 1.00 88.12 463 MET A CA 1
ATOM 3413 C C . MET A 1 463 ? 20.965 12.395 -25.076 1.00 88.12 463 MET A C 1
ATOM 3415 O O . MET A 1 463 ? 21.116 13.564 -25.452 1.00 88.12 463 MET A O 1
ATOM 3419 N N . ARG A 1 464 ? 21.189 11.331 -25.849 1.00 92.44 464 ARG A N 1
ATOM 3420 C CA . ARG A 1 464 ? 21.655 11.374 -27.237 1.00 92.44 464 ARG A CA 1
ATOM 3421 C C . ARG A 1 464 ? 20.743 10.510 -28.101 1.00 92.44 464 ARG A C 1
ATOM 3423 O O . ARG A 1 464 ? 20.551 9.333 -27.796 1.00 92.44 464 ARG A O 1
ATOM 3430 N N . LEU A 1 465 ? 20.205 11.109 -29.158 1.00 95.19 465 LEU A N 1
ATOM 3431 C CA . LEU A 1 465 ? 19.345 10.454 -30.137 1.00 95.19 465 LEU A CA 1
ATOM 3432 C C . LEU A 1 465 ? 20.188 10.035 -31.343 1.00 95.19 465 LEU A C 1
ATOM 3434 O O . LEU A 1 465 ? 20.898 10.866 -31.905 1.00 95.19 465 LEU A O 1
ATOM 3438 N N . TYR A 1 466 ? 20.104 8.768 -31.733 1.00 97.06 466 TYR A N 1
ATOM 3439 C CA . TYR A 1 466 ? 20.782 8.226 -32.907 1.00 97.06 466 TYR A CA 1
ATOM 3440 C C . TYR A 1 466 ? 19.763 7.803 -33.960 1.00 97.06 466 TYR A C 1
ATOM 3442 O O . TYR A 1 466 ? 18.732 7.211 -33.633 1.00 97.06 466 TYR A O 1
ATOM 3450 N N . ASP A 1 467 ? 20.076 8.100 -35.217 1.00 96.31 467 ASP A N 1
ATOM 3451 C CA . ASP A 1 467 ? 19.368 7.629 -36.402 1.00 96.31 467 ASP A CA 1
ATOM 3452 C C . ASP A 1 467 ? 20.124 6.428 -36.986 1.00 96.31 467 ASP A C 1
ATOM 3454 O O . ASP A 1 467 ? 21.287 6.544 -37.375 1.00 96.31 467 ASP A O 1
ATOM 3458 N N . LEU A 1 468 ? 19.471 5.265 -37.008 1.00 94.56 468 LEU A N 1
ATOM 3459 C CA . LEU A 1 468 ? 20.019 3.999 -37.501 1.00 94.56 468 LEU A CA 1
ATOM 3460 C C . LEU A 1 468 ? 19.608 3.699 -38.947 1.00 94.56 468 LEU A C 1
ATOM 3462 O O . LEU A 1 468 ? 19.530 2.530 -39.318 1.00 94.56 468 LEU A O 1
ATOM 3466 N N . ARG A 1 469 ? 19.297 4.723 -39.757 1.00 83.75 469 ARG A N 1
ATOM 3467 C CA . ARG A 1 469 ? 18.973 4.571 -41.185 1.00 83.75 469 ARG A CA 1
ATOM 3468 C C . ARG A 1 469 ? 19.856 3.495 -41.846 1.00 83.75 469 ARG A C 1
ATOM 3470 O O . ARG A 1 469 ? 21.080 3.633 -41.815 1.00 83.75 469 ARG A O 1
ATOM 3477 N N . PRO A 1 470 ? 19.270 2.448 -42.463 1.00 63.59 470 PRO A N 1
ATOM 3478 C CA . PRO A 1 470 ? 20.059 1.524 -43.260 1.00 63.59 470 PRO A CA 1
ATOM 3479 C C . PRO A 1 470 ? 20.743 2.319 -44.375 1.00 63.59 470 PRO A C 1
ATOM 3481 O O . PRO A 1 470 ? 20.115 3.190 -44.985 1.00 63.59 470 PRO A O 1
ATOM 3484 N N . ALA A 1 471 ? 22.029 2.050 -44.616 1.00 55.81 471 ALA A N 1
ATOM 3485 C CA . ALA A 1 471 ? 22.746 2.661 -45.729 1.00 55.81 471 ALA A CA 1
ATOM 3486 C C . ALA A 1 471 ? 21.935 2.451 -47.023 1.00 55.81 471 ALA A C 1
ATOM 3488 O O . ALA A 1 471 ? 21.344 1.375 -47.188 1.00 55.81 471 ALA A O 1
ATOM 3489 N N . PRO A 1 472 ? 21.855 3.450 -47.924 1.00 50.84 472 PRO A N 1
ATOM 3490 C CA . PRO A 1 472 ? 21.171 3.259 -49.195 1.00 50.84 472 PRO A CA 1
ATOM 3491 C C . PRO A 1 472 ? 21.755 2.018 -49.885 1.00 50.84 472 PRO A C 1
ATOM 3493 O O . PRO A 1 472 ? 22.969 1.802 -49.785 1.00 50.84 472 PRO A O 1
ATOM 3496 N N . PRO A 1 473 ? 20.926 1.178 -50.537 1.00 47.12 473 PRO A N 1
ATOM 3497 C CA . PRO A 1 473 ? 21.434 0.011 -51.238 1.00 47.12 473 PRO A CA 1
ATOM 3498 C C . PRO A 1 473 ? 22.518 0.483 -52.203 1.00 47.12 473 PRO A C 1
ATOM 3500 O O . PRO A 1 473 ? 22.283 1.380 -53.015 1.00 47.12 473 PRO A O 1
ATOM 3503 N N . THR A 1 474 ? 23.721 -0.070 -52.063 1.00 41.38 474 THR A N 1
ATOM 3504 C CA . THR A 1 474 ? 24.796 0.156 -53.020 1.00 41.38 474 THR A CA 1
ATOM 3505 C C . THR A 1 474 ? 24.258 -0.243 -54.385 1.00 41.38 474 THR A C 1
ATOM 3507 O O . THR A 1 474 ? 23.877 -1.397 -54.586 1.00 41.38 474 THR A O 1
ATOM 3510 N N . ALA A 1 475 ? 24.147 0.730 -55.292 1.00 41.66 475 ALA A N 1
ATOM 3511 C CA . ALA A 1 475 ? 23.806 0.463 -56.679 1.00 41.66 475 ALA A CA 1
ATOM 3512 C C . ALA A 1 475 ? 24.825 -0.561 -57.201 1.00 41.66 475 ALA A C 1
ATOM 3514 O O . ALA A 1 475 ? 26.023 -0.272 -57.231 1.00 41.66 475 ALA A O 1
ATOM 3515 N N . ARG A 1 476 ? 24.356 -1.782 -57.471 1.00 38.47 476 ARG A N 1
ATOM 3516 C CA . ARG A 1 476 ? 25.127 -2.811 -58.170 1.00 38.47 476 ARG A CA 1
ATOM 3517 C C . ARG A 1 476 ? 24.979 -2.624 -59.663 1.00 38.47 476 ARG A C 1
ATOM 3519 O O . ARG A 1 476 ? 23.843 -2.307 -60.082 1.00 38.47 476 ARG A O 1
#

Secondary structure (DSSP, 8-state):
-HHHHHHHHHHH--S-HHHHHHHHHHHHHHHHHHHHHHHHHHHHS-GGGS---TT-SSS-HHHHHHTTTTGGGT---GGG--HHHHHHTTTSS--TT---TTS--S---GGGGSS--PPSSTTGGGSHHHHHHH-TTHHHHHHHHHHHHTSS-SSSSPPHHHHHHHHHHHHHHHHHHHHHH--S---GGGGGGGHHHHHHHHHHHHHHHHHHHHH-HHHHTHHHHHHHHHHHHHHHHHHHHH---TT---HHHHHHHHHHHHHHHHHHHHHHS-S-TTSPPPHHHHHHHHHHHHHHHHHHHHHHHHHHHHHHHS---TTS----GGGTSPPTT---------PPP--HHHHHHHHHT--S-SBSEEES-HHHHHHHHHHH-S-EEETTTTTT------HHHHHHHHHTTSB-EEEES---HHHHHTTHHHHTHHHHHHHHHHSEEPPGGGT-S-SSS---TT-EEEE--PPPP---